Protein AF-A0A8H4N172-F1 (afdb_monomer)

Mean predicted aligned error: 12.8 Å

Sequence (468 aa):
MIANHHMVSKYVQDLEFNIHQLLWFFDFDHFLQELELQPNRPWLPPASLKHRPTQSFTPADLHQIYTHYTSERDTSIYYLFHLLSHPHPNPLHQIYTQLPHALAQLPNLRSITITSSTPHQQPDPSHHTWRNLTFAPPEPEPPASHQSSHISILLHALGRAAALLHSRGAALPLRALAFSTSDDSLFGGKALEALWGVDAPPSDARDDAFYEQQYRLVARPVARLTRLDVRVDCSASLRGVVGPLAAFLRRAAELRELALVVRSETGSGWRSRVAPDAAAWREKDVLLALLEGEDEEGWDGDGAGRGDGGQEQRGVRWPFLRKLSLGVPTTEEGLLGLLGRVAGTLRSLQLRSVRFLPLLGDWESALNGMRDILDLKELEMCWLQQDTTFVKNHCGEILVPDLFDVSHAEGENAEEWLQTTYQHYETQLVDFVLRKSNHGLVLDQEEFFRVHPQDCEWCTGRLRHSSS

Radius of gyration: 25.7 Å; Cα contacts (8 Å, |Δi|>4): 698; chains: 1; bounding box: 69×62×75 Å

Nearest PDB structures (foldseek):
  8t0u-assembly2_E  TM=2.474E-01  e=2.956E+00  Pseudomonas fluorescens Pf0-1
  8t0u-assembly1_D  TM=1.964E-01  e=1.778E+00  Pseudomonas fluorescens Pf0-1
  8t0u-assembly1_C  TM=2.257E-01  e=4.149E+00  Pseudomonas fluorescens Pf0-1
  8t0u-assembly1_A  TM=2.573E-01  e=6.519E+00  Pseudomonas fluorescens Pf0-1
  8t0u-assembly1_B  TM=2.449E-01  e=7.722E+00  Pseudomonas fluorescens Pf0-1

Secondary structure (DSSP, 8-state):
-GGGSHHHHTT--EEEEEGGGGG----HHHHHHHTT--TTSBP---TT-S----PBPPHHHHHHHHHHHHHHHHTHHHHHHHHHHS----THHHHTTTHHHHHHT-TT--EEEEE---TTS---GGGGEETTEE-PPPSSPPPHHHHHHHHHHHHHHHHHHHHHHHTTT------EEEEEE-SGGGTSHHHHHHHHHHHPPPGGG--HHHHHHHHHHHHGGGGG-SEEEEEEEESS-SHHHHHHHHHHHHT-TT-SEEEEEEEESGGGTS--SSPPPHHHHHTT-HHHHHHH-------S--------------S---TT--EEEEE-EE-HHHHHHHHHHHTTT--EEEEES-EEPTTS--HHHHHHHHHHH---SEEEEE-EEE---SSSS--EEES-STT--GGG--STTHHHHHHHHHHHHHHHHHHHHHS---SPP---HHHHHHH--TT-HHHHHHHHHH--

pLDDT: mean 72.01, std 19.24, range [31.83, 98.31]

Solvent-accessible surface area (backbone atoms only — not comparable to full-atom values): 26268 Å² total; per-residue (Å²): 114,67,34,68,38,78,84,53,8,64,70,40,35,68,47,74,50,46,78,75,62,82,72,71,88,67,56,71,68,51,49,29,60,78,64,56,50,48,68,69,34,56,39,63,63,61,90,85,51,88,69,74,52,80,57,53,42,45,60,66,55,51,48,49,52,46,49,48,57,47,57,68,44,60,65,32,64,62,47,52,47,40,65,76,72,43,97,65,82,56,78,60,59,81,48,44,90,52,42,19,60,30,58,54,46,24,76,43,28,30,37,40,41,43,55,67,90,53,97,82,53,79,74,53,71,60,80,36,36,62,98,87,42,77,55,80,83,72,85,76,76,76,63,66,74,49,55,21,42,49,52,35,49,48,34,33,29,45,14,47,14,32,53,61,27,44,81,68,79,39,70,65,54,43,30,34,42,32,41,62,35,49,61,45,35,53,59,30,72,66,18,52,54,57,51,38,80,66,76,52,73,63,80,94,64,70,46,73,69,48,53,52,55,53,50,49,31,38,34,52,54,36,38,59,17,34,31,41,36,44,36,38,42,30,68,84,58,52,58,58,32,18,58,43,49,19,57,42,58,54,44,27,42,50,20,28,32,41,36,43,34,42,47,63,72,50,82,78,68,72,78,51,96,61,90,74,59,67,67,71,51,52,56,44,15,37,48,36,41,31,47,66,42,75,79,78,69,91,81,87,70,102,62,96,68,96,74,86,91,69,91,67,84,64,41,59,67,40,83,50,24,29,35,42,34,39,20,34,54,24,31,38,65,18,51,53,55,50,46,60,65,32,21,93,45,32,33,32,43,35,40,41,54,29,27,34,40,75,81,40,46,50,69,69,61,44,47,52,53,45,28,72,58,47,64,51,81,42,72,46,77,37,39,34,37,34,40,81,48,98,86,50,98,55,62,49,65,30,64,63,83,77,77,66,67,64,91,74,48,85,56,101,56,38,64,63,50,52,54,43,50,49,53,48,53,52,48,52,60,42,36,33,34,63,66,57,46,88,68,83,86,76,70,53,63,68,57,49,60,75,70,51,63,92,80,35,66,72,49,55,56,51,58,61,62,76,78,108

Organism: NCBI:txid55169

Foldseek 3Di:
DQLVPLVRLQQAAEAEDEPCVVPDDDDLVRVCVVQVADAQAQRQGFPPRPDRRSDHHHPVNSVVVVCVVVVVCVVCVVVVCCPVPHPDFEPCLVCLVVLLVSQLSRQNHAEYAYDDPDPPPPPPQCSCDDSRDGDDDDPPDGDLVHQLLVLLSNLLSPLSNQVVQVVVVHGRNYAYYADEHEELLNQAPVVVVSVCVRDNDPPVPPDPVVSVVSLCSSLNNQQRYQYYHYHYRYADALLSRQQRVLVSVQSNQNYAAYHYAHHYPCPPPPLDLDDDDPVVVQSNASLSSQQPDDDPDDPPDPDPDDDDDDPPRDGHARPNHAYYADQGAHALCSVLVNCLRCQVRYAEYHYENYEYDAPRYDVLVSLVSLLVRHAYNYYHYAFYWYRDDSPDPDTLTFRHPPPPPCVPQPDPCSVVLVNLLSVVLRVVSRCCRHVVDPDDRDRRPVVSVVPPDPVDPSSVVVVVVVVD

Structure (mmCIF, N/CA/C/O backbone):
data_AF-A0A8H4N172-F1
#
_entry.id   AF-A0A8H4N172-F1
#
loop_
_atom_site.group_PDB
_atom_site.id
_atom_site.type_symbol
_atom_site.label_atom_id
_atom_site.label_alt_id
_atom_site.label_comp_id
_atom_site.label_asym_id
_atom_site.label_entity_id
_atom_site.label_seq_id
_atom_site.pdbx_PDB_ins_code
_atom_site.Cartn_x
_atom_site.Cartn_y
_atom_site.Cartn_z
_atom_site.occupancy
_atom_site.B_iso_or_equiv
_atom_site.auth_seq_id
_atom_site.auth_comp_id
_atom_site.auth_asym_id
_atom_site.auth_atom_id
_atom_site.pdbx_PDB_model_num
ATOM 1 N N . MET A 1 1 ? -16.238 12.185 19.648 1.00 44.88 1 MET A N 1
ATOM 2 C CA . MET A 1 1 ? -17.175 13.291 19.363 1.00 44.88 1 MET A CA 1
ATOM 3 C C . MET A 1 1 ? -18.451 12.823 18.662 1.00 44.88 1 MET A C 1
ATOM 5 O O . MET A 1 1 ? -19.429 12.670 19.366 1.00 44.88 1 MET A O 1
ATOM 9 N N . ILE A 1 2 ? -18.507 12.438 17.376 1.00 40.25 2 ILE A N 1
ATOM 10 C CA . ILE A 1 2 ? -19.763 11.855 16.811 1.00 40.25 2 ILE A CA 1
ATOM 11 C C . ILE A 1 2 ? -20.076 10.453 17.380 1.00 40.25 2 ILE A C 1
ATOM 13 O O . ILE A 1 2 ? -21.230 10.069 17.561 1.00 40.25 2 ILE A O 1
ATOM 17 N N . ALA A 1 3 ? -19.029 9.700 17.710 1.00 40.50 3 ALA A N 1
ATOM 18 C CA . ALA A 1 3 ? -19.123 8.328 18.194 1.00 40.50 3 ALA A CA 1
ATOM 19 C C . ALA A 1 3 ? -19.767 8.158 19.584 1.00 40.50 3 ALA A C 1
ATOM 21 O O . ALA A 1 3 ? -20.298 7.089 19.867 1.00 40.50 3 ALA A O 1
ATOM 22 N N . ASN A 1 4 ? -19.765 9.208 20.414 1.00 43.50 4 ASN A N 1
ATOM 23 C CA . ASN A 1 4 ? -20.344 9.176 21.762 1.00 43.50 4 ASN A CA 1
ATOM 24 C C . ASN A 1 4 ? -21.858 9.441 21.753 1.00 43.50 4 ASN A C 1
ATOM 26 O O . ASN A 1 4 ? -22.561 9.147 22.720 1.00 43.50 4 ASN A O 1
ATOM 30 N N . HIS A 1 5 ? -22.391 9.976 20.649 1.00 47.28 5 HIS A N 1
ATOM 31 C CA . HIS A 1 5 ? -23.814 10.237 20.522 1.00 47.28 5 HIS A CA 1
ATOM 32 C C . HIS A 1 5 ? -24.539 8.970 20.056 1.00 47.28 5 HIS A C 1
ATOM 34 O O . HIS A 1 5 ? -24.511 8.626 18.873 1.00 47.28 5 HIS A O 1
ATOM 40 N N . HIS A 1 6 ? -25.239 8.301 20.975 1.00 55.75 6 HIS A N 1
ATOM 41 C CA . HIS A 1 6 ? -25.923 7.017 20.749 1.00 55.75 6 HIS A CA 1
ATOM 42 C C . HIS A 1 6 ? -26.806 6.962 19.484 1.00 55.75 6 HIS A C 1
ATOM 44 O O . HIS A 1 6 ? -26.929 5.911 18.854 1.00 55.75 6 HIS A O 1
ATOM 50 N N . MET A 1 7 ? -27.424 8.082 19.084 1.00 49.84 7 MET A N 1
ATOM 51 C CA . MET A 1 7 ? -28.232 8.125 17.860 1.00 49.84 7 MET A CA 1
ATOM 52 C C . MET A 1 7 ? -27.409 8.200 16.573 1.00 49.84 7 MET A C 1
ATOM 54 O O . MET A 1 7 ? -27.877 7.703 15.553 1.00 49.84 7 MET A O 1
ATOM 58 N N . VAL A 1 8 ? -26.225 8.818 16.596 1.00 50.62 8 VAL A N 1
ATOM 59 C CA . VAL A 1 8 ? -25.424 9.072 15.387 1.00 50.62 8 VAL A CA 1
ATOM 60 C C . VAL A 1 8 ? -24.360 7.993 15.201 1.00 50.62 8 VAL A C 1
ATOM 62 O O . VAL A 1 8 ? -24.095 7.584 14.074 1.00 50.62 8 VAL A O 1
ATOM 65 N N . SER A 1 9 ? -23.820 7.452 16.295 1.00 60.06 9 SER A N 1
ATOM 66 C CA . SER A 1 9 ? -22.791 6.407 16.283 1.00 60.06 9 SER A CA 1
ATOM 67 C C . SER A 1 9 ? -23.197 5.164 15.485 1.00 60.06 9 SER A C 1
ATOM 69 O O . SER A 1 9 ? -22.384 4.604 14.749 1.00 60.06 9 SER A O 1
ATOM 71 N N . LYS A 1 10 ? -24.481 4.777 15.533 1.00 66.31 10 LYS A N 1
ATOM 72 C CA . LYS A 1 10 ? -25.027 3.665 14.737 1.00 66.31 10 LYS A CA 1
ATOM 73 C C . LYS A 1 10 ? -25.008 3.908 13.225 1.00 66.31 10 LYS A C 1
ATOM 75 O O . LYS A 1 10 ? -25.151 2.950 12.475 1.00 66.31 10 LYS A O 1
ATOM 80 N N . TYR A 1 11 ? -24.860 5.142 12.757 1.00 60.31 11 TYR A N 1
ATOM 81 C CA . TYR A 1 11 ? -24.852 5.457 11.326 1.00 60.31 11 TYR A CA 1
ATOM 82 C C . TYR A 1 11 ? -23.447 5.654 10.758 1.00 60.31 11 TYR A C 1
ATOM 84 O O . TYR A 1 11 ? -23.290 5.694 9.540 1.00 60.31 11 TYR A O 1
ATOM 92 N N . VAL A 1 12 ? -22.423 5.741 11.609 1.00 62.03 12 VAL A N 1
ATOM 93 C CA . VAL A 1 12 ? -21.039 5.902 11.160 1.00 62.03 12 VAL A CA 1
ATOM 94 C C . VAL A 1 12 ? -20.537 4.576 10.593 1.00 62.03 12 VAL A C 1
ATOM 96 O O . VAL A 1 12 ? -20.394 3.595 11.324 1.00 62.03 12 VAL A O 1
ATOM 99 N N . GLN A 1 13 ? -20.285 4.562 9.285 1.00 67.88 13 GLN A N 1
ATOM 100 C CA . GLN A 1 13 ? -19.701 3.423 8.569 1.00 67.88 13 GLN A CA 1
ATOM 101 C C . GLN A 1 13 ? -18.275 3.703 8.126 1.00 67.88 13 GLN A C 1
ATOM 103 O O . GLN A 1 13 ? -17.413 2.840 8.256 1.00 67.88 13 GLN A O 1
ATOM 108 N N . ASP A 1 14 ? -18.022 4.928 7.689 1.00 67.00 14 ASP A N 1
ATOM 109 C CA . ASP A 1 14 ? -16.733 5.341 7.168 1.00 67.00 14 ASP A CA 1
ATOM 110 C C . ASP A 1 14 ? -16.271 6.581 7.933 1.00 67.00 14 ASP A C 1
ATOM 112 O O . ASP A 1 14 ? -17.036 7.532 8.134 1.00 67.00 14 ASP A O 1
ATOM 116 N N . LEU A 1 15 ? -15.028 6.541 8.407 1.00 68.25 15 LEU A N 1
ATOM 117 C CA . LEU A 1 15 ? -14.349 7.673 9.018 1.00 68.25 15 LEU A CA 1
ATOM 118 C C . LEU A 1 15 ? -13.205 8.099 8.115 1.00 68.25 15 LEU A C 1
ATOM 120 O O . LEU A 1 15 ? -12.195 7.413 8.000 1.00 68.25 15 LEU A O 1
ATOM 124 N N . GLU A 1 16 ? -13.372 9.257 7.504 1.00 65.38 16 GLU A N 1
ATOM 125 C CA . GLU A 1 16 ? -12.321 9.939 6.773 1.00 65.38 16 GLU A CA 1
ATOM 126 C C . GLU A 1 16 ? -11.989 11.213 7.533 1.00 65.38 16 GLU A C 1
ATOM 128 O O . GLU A 1 16 ? -12.887 11.998 7.865 1.00 65.38 16 GLU A O 1
ATOM 133 N N . PHE A 1 17 ? -10.718 11.378 7.872 1.00 65.38 17 PHE A N 1
ATOM 134 C CA . PHE A 1 17 ? -10.248 12.589 8.517 1.00 65.38 17 PHE A CA 1
ATOM 135 C C . PHE A 1 17 ? -8.888 12.980 7.968 1.00 65.38 17 PHE A C 1
ATOM 137 O O . PHE A 1 17 ? -7.944 12.189 7.919 1.00 65.38 17 PHE A O 1
ATOM 144 N N . ASN A 1 18 ? -8.804 14.251 7.602 1.00 57.53 18 ASN A N 1
ATOM 145 C CA . ASN A 1 18 ? -7.547 14.938 7.424 1.00 57.53 18 ASN A CA 1
ATOM 146 C C . ASN A 1 18 ? -7.135 15.500 8.792 1.00 57.53 18 ASN A C 1
ATOM 148 O O . ASN A 1 18 ? -7.936 16.108 9.506 1.00 57.53 18 ASN A O 1
ATOM 152 N N . ILE A 1 19 ? -5.883 15.280 9.177 1.00 52.59 19 ILE A N 1
ATOM 153 C CA . ILE A 1 19 ? -5.384 15.650 10.500 1.00 52.59 19 ILE A CA 1
ATOM 154 C C . ILE A 1 19 ? -5.487 17.153 10.785 1.00 52.59 19 ILE A C 1
ATOM 156 O O . ILE A 1 19 ? -5.676 17.557 11.932 1.00 52.59 19 ILE A O 1
ATOM 160 N N . HIS A 1 20 ? -5.446 17.975 9.734 1.00 48.72 20 HIS A N 1
ATOM 161 C CA . HIS A 1 20 ? -5.596 19.423 9.833 1.00 48.72 20 HIS A CA 1
ATOM 162 C C . HIS A 1 20 ? -7.037 19.861 10.134 1.00 48.72 20 HIS A C 1
ATOM 164 O O . HIS A 1 20 ? -7.252 20.958 10.643 1.00 48.72 20 HIS A O 1
ATOM 170 N N . GLN A 1 21 ? -8.033 19.011 9.868 1.00 47.72 21 GLN A N 1
ATOM 171 C CA . GLN A 1 21 ? -9.455 19.333 10.045 1.00 47.72 21 GLN A CA 1
ATOM 172 C C . GLN A 1 21 ? -9.925 19.209 11.498 1.00 47.72 21 GLN A C 1
ATOM 174 O O . GLN A 1 21 ? -10.962 19.760 11.862 1.00 47.72 21 GLN A O 1
ATOM 179 N N . LEU A 1 22 ? -9.136 18.569 12.371 1.00 46.50 22 LEU A N 1
ATOM 180 C CA . LEU A 1 22 ? -9.371 18.572 13.823 1.00 46.50 22 LEU A CA 1
ATOM 181 C C . LEU A 1 22 ? -9.205 19.972 14.457 1.00 46.50 22 LEU A C 1
ATOM 183 O O . LEU A 1 22 ? -9.428 20.131 15.657 1.00 46.50 22 LEU A O 1
ATOM 187 N N . LEU A 1 23 ? -8.825 20.983 13.665 1.00 42.47 23 LEU A N 1
ATOM 188 C CA . LEU A 1 23 ? -8.533 22.348 14.103 1.00 42.47 23 LEU A CA 1
ATOM 189 C C . LEU A 1 23 ? -9.642 23.371 13.774 1.00 42.47 23 LEU A C 1
ATOM 191 O O . LEU A 1 23 ? -9.538 24.522 14.195 1.00 42.47 23 LEU A O 1
ATOM 195 N N . TRP A 1 24 ? -10.705 23.010 13.043 1.00 46.66 24 TRP A N 1
ATOM 196 C CA . TRP A 1 24 ? -11.644 24.002 12.482 1.00 46.66 24 TRP A CA 1
ATOM 197 C C . TRP A 1 24 ? -12.857 24.311 13.363 1.00 46.66 24 TRP A C 1
ATOM 199 O O . TRP A 1 24 ? -13.417 23.424 14.009 1.00 46.66 24 TRP 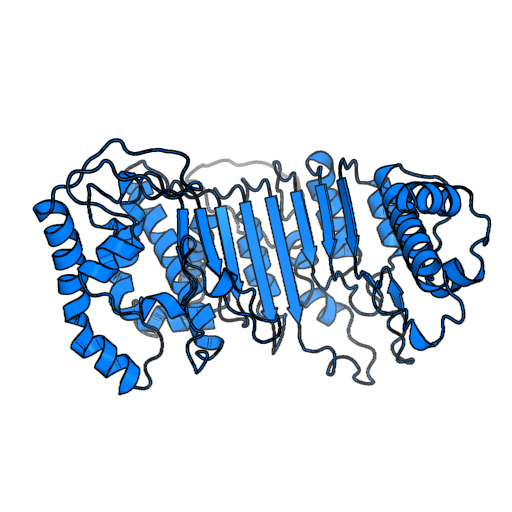A O 1
ATOM 209 N N . PHE A 1 25 ? -13.230 25.596 13.440 1.00 42.62 25 PHE A N 1
ATOM 210 C CA . PHE A 1 25 ? -14.396 26.131 14.163 1.00 42.62 25 PHE A CA 1
ATOM 211 C C . PHE A 1 25 ? -15.595 26.243 13.226 1.00 42.62 25 PHE A C 1
ATOM 213 O O . PHE A 1 25 ? -15.483 26.862 12.176 1.00 42.62 25 PHE A O 1
ATOM 220 N N . PHE A 1 26 ? -16.735 25.687 13.636 1.00 51.47 26 PHE A N 1
ATOM 221 C CA . PHE A 1 26 ? -18.019 25.883 12.966 1.00 51.47 26 PHE A CA 1
ATOM 222 C C . PHE A 1 26 ? -18.980 26.508 13.978 1.00 51.47 26 PHE A C 1
ATOM 224 O O . PHE A 1 26 ? -19.075 26.013 15.105 1.00 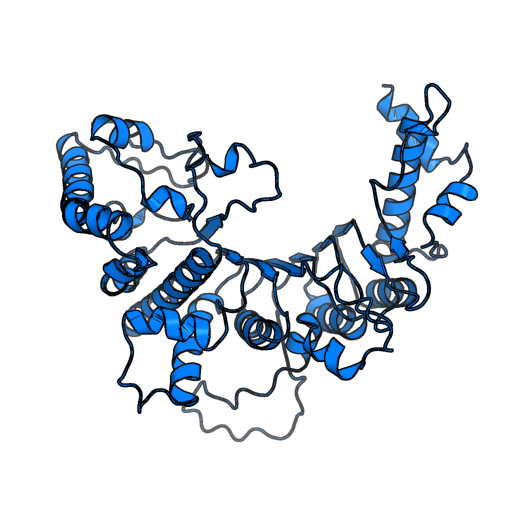51.47 26 PHE A O 1
ATOM 231 N N . ASP A 1 27 ? -19.672 27.582 13.599 1.00 56.53 27 ASP A N 1
ATOM 232 C CA . ASP A 1 27 ? -20.873 28.008 14.322 1.00 56.53 27 ASP A CA 1
ATOM 233 C C . ASP A 1 27 ? -22.047 27.058 14.010 1.00 56.53 27 ASP A C 1
ATOM 235 O O . ASP A 1 27 ? -21.898 26.117 13.229 1.00 56.53 27 ASP A O 1
ATOM 239 N N . PHE A 1 28 ? -23.200 27.239 14.658 1.00 54.94 28 PHE A N 1
ATOM 240 C CA . PHE A 1 28 ? -24.315 26.295 14.523 1.00 54.94 28 PHE A CA 1
ATOM 241 C C . PHE A 1 28 ? -24.841 26.215 13.093 1.00 54.94 28 PHE A C 1
ATOM 243 O O . PHE A 1 28 ? -25.134 25.126 12.604 1.00 54.94 28 PHE A O 1
ATOM 250 N N . ASP A 1 29 ? -24.930 27.357 12.420 1.00 58.72 29 ASP A N 1
ATOM 251 C CA . ASP A 1 29 ? -25.468 27.435 11.070 1.00 58.72 29 ASP A CA 1
ATOM 252 C C . ASP A 1 29 ? -24.490 26.818 10.066 1.00 58.72 29 ASP A C 1
ATOM 254 O O . ASP A 1 29 ? -24.906 26.024 9.220 1.00 58.72 29 ASP A O 1
ATOM 258 N N . HIS A 1 30 ? -23.185 27.054 10.236 1.00 55.12 30 HIS A N 1
ATOM 259 C CA . HIS A 1 30 ? -22.142 26.338 9.506 1.00 55.12 30 HIS A CA 1
ATOM 260 C C . HIS A 1 30 ? -22.195 24.837 9.811 1.00 55.12 30 HIS A C 1
ATOM 262 O O . HIS A 1 30 ? -22.230 24.033 8.894 1.00 55.12 30 HIS A O 1
ATOM 268 N N . PHE A 1 31 ? -22.301 24.416 11.072 1.00 58.91 31 PHE A N 1
ATOM 269 C CA . PHE A 1 31 ? -22.411 23.000 11.446 1.00 58.91 31 PHE A CA 1
ATOM 270 C C . PHE A 1 31 ? -23.600 22.294 10.767 1.00 58.91 31 PHE A C 1
ATOM 272 O O . PHE A 1 31 ? -23.476 21.153 10.317 1.00 58.91 31 PHE A O 1
ATOM 279 N N . LEU A 1 32 ? -24.751 22.966 10.673 1.00 57.94 32 LEU A N 1
ATOM 280 C CA . LEU A 1 32 ? -25.934 22.457 9.977 1.00 57.94 32 LEU A CA 1
ATOM 281 C C . LEU A 1 32 ? -25.735 22.386 8.463 1.00 57.94 32 LEU A C 1
ATOM 283 O O . LEU A 1 32 ? -26.094 21.382 7.843 1.00 57.94 32 LEU A O 1
ATOM 287 N N . GLN A 1 33 ? -25.163 23.438 7.882 1.00 58.62 33 GLN A N 1
ATOM 288 C CA . GLN A 1 33 ? -24.877 23.534 6.456 1.00 58.62 33 GLN A CA 1
ATOM 289 C C . GLN A 1 33 ? -23.881 22.455 6.009 1.00 58.62 33 GLN A C 1
ATOM 291 O O . GLN A 1 33 ? -24.136 21.758 5.030 1.00 58.62 33 GLN A O 1
ATOM 296 N N . GLU A 1 34 ? -22.810 22.253 6.775 1.00 53.59 34 GLU A N 1
ATOM 297 C CA . GLU A 1 34 ? -21.734 21.292 6.502 1.00 53.59 34 GLU A CA 1
ATOM 298 C C . GLU A 1 34 ? -22.193 19.828 6.602 1.00 53.59 34 GLU A C 1
ATOM 300 O O . GLU A 1 34 ? -21.656 18.940 5.941 1.00 53.59 34 GLU A O 1
ATOM 305 N N . LEU A 1 35 ? -23.203 19.542 7.429 1.00 52.38 35 LEU A N 1
ATOM 306 C CA . LEU A 1 35 ? -23.781 18.199 7.552 1.00 52.38 35 LEU A CA 1
ATOM 307 C C . LEU A 1 35 ? -24.979 17.962 6.622 1.00 52.38 35 LEU A C 1
ATOM 309 O O . LEU A 1 35 ? -25.580 16.883 6.676 1.00 52.38 35 LEU A O 1
ATOM 313 N N . GLU A 1 36 ? -25.329 18.956 5.797 1.00 57.50 36 GLU A N 1
ATOM 314 C CA . GLU A 1 36 ? -26.550 18.990 4.984 1.00 57.50 36 GLU A CA 1
ATOM 315 C C . GLU A 1 36 ? -27.812 18.698 5.823 1.00 57.50 36 GLU A C 1
ATOM 317 O O . GLU A 1 36 ? -28.795 18.102 5.367 1.00 57.50 36 GLU A O 1
ATOM 322 N N . LEU A 1 37 ? -27.790 19.095 7.098 1.00 58.91 37 LEU A N 1
ATOM 323 C CA . LEU A 1 37 ? -28.869 18.843 8.041 1.00 58.91 37 LEU A CA 1
ATOM 324 C C . LEU A 1 37 ? -29.875 19.984 7.970 1.00 58.91 37 LEU A C 1
ATOM 326 O O . LEU A 1 37 ? -29.617 21.102 8.407 1.00 58.91 37 LEU A O 1
ATOM 330 N N . GLN A 1 38 ? -31.066 19.680 7.458 1.00 60.75 38 GLN A N 1
ATOM 331 C CA . GLN A 1 38 ? -32.201 20.591 7.542 1.00 60.75 38 GLN A CA 1
ATOM 332 C C . GLN A 1 38 ? -33.130 20.163 8.684 1.00 60.75 38 GLN A C 1
ATOM 334 O O . GLN A 1 38 ? -33.549 19.000 8.725 1.00 60.75 38 GLN A O 1
ATOM 339 N N . PRO A 1 39 ? -33.493 21.078 9.601 1.00 64.44 39 PRO A N 1
ATOM 340 C CA . PRO A 1 39 ? -34.399 20.749 10.687 1.00 64.44 39 PRO A CA 1
ATOM 341 C C . PRO A 1 39 ? -35.728 20.204 10.163 1.00 64.44 39 PRO A C 1
ATOM 343 O O . PRO A 1 39 ? -36.309 20.738 9.217 1.00 64.44 39 PRO A O 1
ATOM 346 N N . ASN A 1 40 ? -36.218 19.139 10.795 1.00 63.81 40 ASN A N 1
ATOM 347 C CA . ASN A 1 40 ? -37.453 18.436 10.440 1.00 63.81 40 ASN A CA 1
ATOM 348 C C . ASN A 1 40 ? -37.473 17.829 9.028 1.00 63.81 40 ASN A C 1
ATOM 350 O O . ASN A 1 40 ? -38.532 17.406 8.561 1.00 63.81 40 ASN A O 1
ATOM 354 N N . ARG A 1 41 ? -36.327 17.746 8.345 1.00 61.75 41 ARG A N 1
ATOM 355 C CA . ARG A 1 41 ? -36.195 16.960 7.119 1.00 61.75 41 ARG A CA 1
ATOM 356 C C . ARG A 1 41 ? -35.457 15.658 7.405 1.00 61.75 41 ARG A C 1
ATOM 358 O O . ARG A 1 41 ? -34.592 15.627 8.281 1.00 61.75 41 ARG A O 1
ATOM 365 N N . PRO A 1 42 ? -35.808 14.568 6.704 1.00 59.62 42 PRO A N 1
ATOM 366 C CA . PRO A 1 42 ? -35.005 13.359 6.753 1.00 59.62 42 PRO A CA 1
ATOM 367 C C . PRO A 1 42 ? -33.595 13.711 6.285 1.00 59.62 42 PRO A C 1
ATOM 369 O O . PRO A 1 42 ? -33.430 14.324 5.229 1.00 59.62 42 PRO A O 1
ATOM 372 N N . TRP A 1 43 ? -32.597 13.359 7.090 1.00 56.91 43 TRP A N 1
ATOM 373 C CA . TRP A 1 43 ? -31.210 13.570 6.706 1.00 56.91 43 TRP A CA 1
ATOM 374 C C . TRP A 1 43 ? -30.916 12.754 5.446 1.00 56.91 43 TRP A C 1
ATOM 376 O O . TRP A 1 43 ? -31.095 11.535 5.421 1.00 56.91 43 TRP A O 1
ATOM 386 N N . LEU A 1 44 ? -30.504 13.441 4.385 1.00 56.59 44 LEU A N 1
ATOM 387 C CA . LEU A 1 44 ? -30.056 12.820 3.151 1.00 56.59 44 LEU A CA 1
ATOM 388 C C . LEU A 1 44 ? -28.534 12.789 3.220 1.00 56.59 44 LEU A C 1
ATOM 390 O O . LEU A 1 44 ? -27.908 13.809 2.964 1.00 56.59 44 LEU A O 1
ATOM 394 N N . PRO A 1 45 ? -27.924 11.669 3.631 1.00 50.00 45 PRO A N 1
ATOM 395 C CA . PRO A 1 45 ? -26.481 11.602 3.666 1.00 50.00 45 PRO A CA 1
ATOM 396 C C . PRO A 1 45 ? -25.935 11.701 2.232 1.00 50.00 45 PRO A C 1
ATOM 398 O O . PRO A 1 45 ? -26.629 11.302 1.285 1.00 50.00 45 PRO A O 1
ATOM 401 N N . PRO A 1 46 ? -24.691 12.178 2.063 1.00 47.06 46 PRO A N 1
ATOM 402 C CA . PRO A 1 46 ? -24.047 12.252 0.759 1.00 47.06 46 PRO A CA 1
ATOM 403 C C . PRO A 1 46 ? -24.082 10.898 0.042 1.00 47.06 46 PRO A C 1
ATOM 405 O O . PRO A 1 46 ? -24.101 9.839 0.674 1.00 47.06 46 PRO A O 1
ATOM 408 N N . ALA A 1 47 ? -24.072 10.930 -1.294 1.00 43.75 47 ALA A N 1
ATOM 409 C CA . ALA A 1 47 ? -24.300 9.762 -2.153 1.00 43.75 47 ALA A CA 1
ATOM 410 C C . ALA A 1 47 ? -23.371 8.557 -1.877 1.00 43.75 47 ALA A C 1
ATOM 412 O O . ALA A 1 47 ? -23.696 7.429 -2.252 1.00 43.75 47 ALA A O 1
ATOM 413 N N . SER A 1 48 ? -22.237 8.778 -1.208 1.00 39.50 48 SER A N 1
ATOM 414 C CA . SER A 1 48 ? -21.281 7.754 -0.777 1.00 39.50 48 SER A CA 1
ATOM 415 C C . SER A 1 48 ? -21.775 6.877 0.386 1.00 39.50 48 SER A C 1
ATOM 417 O O . SER A 1 48 ? -21.353 5.725 0.501 1.00 39.50 48 SER A O 1
ATOM 419 N N . LEU A 1 49 ? -22.708 7.354 1.216 1.00 38.03 49 LEU A N 1
ATOM 420 C CA . LEU A 1 49 ? -23.281 6.602 2.336 1.00 38.03 49 LEU A CA 1
ATOM 421 C C . LEU A 1 49 ? -24.480 5.764 1.861 1.00 38.03 49 LEU A C 1
ATOM 423 O O . LEU A 1 49 ? -25.590 6.253 1.657 1.00 38.03 49 LEU A O 1
ATOM 427 N N . LYS A 1 50 ? -24.260 4.453 1.699 1.00 39.81 50 LYS A N 1
ATOM 428 C CA . LYS A 1 50 ? -25.233 3.510 1.100 1.00 39.81 50 LYS A CA 1
ATOM 429 C C . LYS A 1 50 ? -26.520 3.297 1.906 1.00 39.81 50 LYS A C 1
ATOM 431 O O . LYS A 1 50 ? -27.492 2.773 1.365 1.00 39.81 50 LYS A O 1
ATOM 436 N N . HIS A 1 51 ? -26.554 3.684 3.179 1.00 42.22 51 HIS A N 1
ATOM 437 C CA . HIS A 1 51 ? -27.766 3.637 3.991 1.00 42.22 51 HIS A CA 1
AT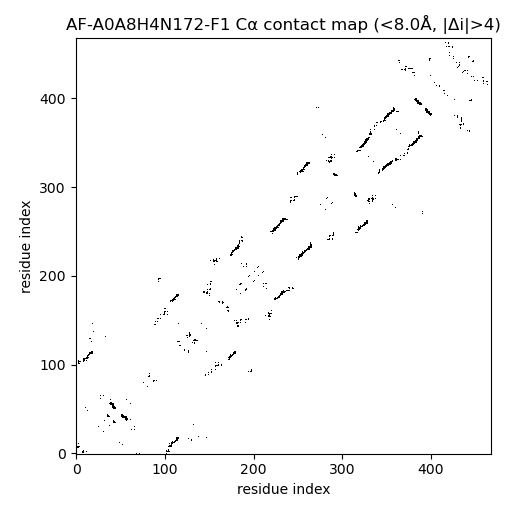OM 438 C C . HIS A 1 51 ? -28.359 5.035 4.121 1.00 42.22 51 HIS A C 1
ATOM 440 O O . HIS A 1 51 ? -27.740 5.904 4.721 1.00 42.22 51 HIS A O 1
ATOM 446 N N . ARG A 1 52 ? -29.580 5.227 3.605 1.00 47.25 52 ARG A N 1
ATOM 447 C CA . ARG A 1 52 ? -30.389 6.422 3.868 1.00 47.25 52 ARG A CA 1
ATOM 448 C C . ARG A 1 52 ? -31.065 6.272 5.235 1.00 47.25 52 ARG A C 1
ATOM 450 O O . ARG A 1 52 ? -31.984 5.458 5.346 1.00 47.25 52 ARG A O 1
ATOM 457 N N . PRO A 1 53 ? -30.663 7.003 6.282 1.00 49.75 53 PRO A N 1
ATOM 458 C CA . PRO A 1 53 ? -31.505 7.140 7.453 1.00 49.75 53 PRO A CA 1
ATOM 459 C C . PRO A 1 53 ? -32.732 7.971 7.064 1.00 49.75 53 PRO A C 1
ATOM 461 O O . PRO A 1 53 ? -32.624 9.093 6.594 1.00 49.75 53 PRO A O 1
ATOM 464 N N . THR A 1 54 ? -33.928 7.436 7.285 1.00 53.53 54 THR A N 1
ATOM 465 C CA . THR A 1 54 ? -35.194 8.182 7.148 1.00 53.53 54 THR A CA 1
ATOM 466 C C . THR A 1 54 ? -35.493 9.045 8.376 1.00 53.53 54 THR A C 1
ATOM 468 O O . THR A 1 54 ? -36.621 9.495 8.562 1.00 53.53 54 THR A O 1
ATOM 471 N N . GLN A 1 55 ? -34.513 9.224 9.264 1.00 60.31 55 GLN A N 1
ATOM 472 C CA . GLN A 1 55 ? -34.708 9.881 10.546 1.00 60.31 55 GLN A CA 1
ATOM 473 C C . GLN A 1 55 ? -34.635 11.398 10.348 1.00 60.31 55 GLN A C 1
ATOM 475 O O . GLN A 1 55 ? -33.641 11.926 9.852 1.00 60.31 55 GLN A O 1
ATOM 480 N N . SER A 1 56 ? -35.714 12.090 10.701 1.00 62.00 56 SER A N 1
ATOM 481 C CA . SER A 1 56 ? -35.748 13.545 10.796 1.00 62.00 56 SER A CA 1
ATOM 482 C C . SER A 1 56 ? -35.229 13.970 12.163 1.00 62.00 56 SER A C 1
ATOM 484 O O . SER A 1 56 ? -35.701 13.453 13.177 1.00 62.00 56 SER A O 1
ATOM 486 N N . PHE A 1 57 ? -34.298 14.916 12.193 1.00 62.88 57 PHE A N 1
ATOM 487 C CA . PHE A 1 57 ? -33.845 15.543 13.433 1.00 62.88 57 PHE A CA 1
ATOM 488 C C . PHE A 1 57 ? -34.636 16.828 13.661 1.00 62.88 57 PHE A C 1
ATOM 490 O O . PHE A 1 57 ? -34.797 17.633 12.739 1.00 62.88 57 PHE A O 1
ATOM 497 N N . THR A 1 58 ? -35.150 17.029 14.870 1.00 72.31 58 THR A N 1
ATOM 498 C CA . THR A 1 58 ? -35.765 18.309 15.225 1.00 72.31 58 THR A CA 1
ATOM 499 C C . THR A 1 58 ? -34.683 19.386 15.390 1.00 72.31 58 THR A C 1
ATOM 501 O O . THR A 1 58 ? -33.520 19.056 15.636 1.00 72.31 58 THR A O 1
ATOM 504 N N . PRO A 1 59 ? -35.024 20.686 15.296 1.00 68.81 59 PRO A N 1
ATOM 505 C CA . PRO A 1 59 ? -34.085 21.757 15.626 1.00 68.81 59 PRO A CA 1
ATOM 506 C C . PRO A 1 59 ? -33.471 21.597 17.023 1.00 68.81 59 PRO A C 1
ATOM 508 O O . PRO A 1 59 ? -32.298 21.897 17.207 1.00 68.81 59 PRO A O 1
ATOM 511 N N . ALA A 1 60 ? -34.242 21.089 17.992 1.00 67.56 60 ALA A N 1
ATOM 512 C CA . ALA A 1 60 ? -33.765 20.829 19.346 1.00 67.56 60 ALA A CA 1
ATOM 513 C C . ALA A 1 60 ? -32.747 19.680 19.384 1.00 67.56 60 ALA A C 1
ATOM 515 O O . ALA A 1 60 ? -31.721 19.824 20.038 1.00 67.56 60 ALA A O 1
ATOM 516 N N . ASP A 1 61 ? -32.976 18.595 18.635 1.00 59.44 61 ASP A N 1
ATOM 517 C CA . ASP A 1 61 ? -32.004 17.498 18.510 1.00 59.44 61 ASP A CA 1
ATOM 518 C C . ASP A 1 61 ? -30.702 17.997 17.878 1.00 59.44 61 ASP A C 1
ATOM 520 O O . ASP A 1 61 ? -29.615 17.704 18.364 1.00 59.44 61 ASP A O 1
ATOM 524 N N . LEU A 1 62 ? -30.803 18.787 16.807 1.00 62.34 62 LEU A N 1
ATOM 525 C CA . LEU A 1 62 ? -29.649 19.340 16.103 1.00 62.34 62 LEU A CA 1
ATOM 526 C C . LEU A 1 62 ? -28.872 20.330 16.967 1.00 62.34 62 LEU A C 1
ATOM 528 O O . LEU A 1 62 ? -27.646 20.274 17.013 1.00 62.34 62 LEU A O 1
ATOM 532 N N . HIS A 1 63 ? -29.578 21.199 17.687 1.00 65.25 63 HIS A N 1
ATOM 533 C CA . HIS A 1 63 ? -28.965 22.139 18.610 1.00 65.25 63 HIS A CA 1
ATOM 534 C C . HIS A 1 63 ? -28.378 21.417 19.820 1.00 65.25 63 HIS A C 1
ATOM 536 O O . HIS A 1 63 ? -27.339 21.826 20.307 1.00 65.25 63 HIS A O 1
ATOM 542 N N . GLN A 1 64 ? -28.970 20.318 20.288 1.00 61.41 64 GLN A N 1
ATOM 543 C CA . GLN A 1 64 ? -28.389 19.489 21.342 1.00 61.41 64 GLN A CA 1
ATOM 544 C C . GLN A 1 64 ? -27.128 18.768 20.854 1.00 61.41 64 GLN A C 1
ATOM 546 O O . GLN A 1 64 ? -26.141 18.735 21.581 1.00 61.41 64 GLN A O 1
ATOM 551 N N . ILE A 1 65 ? -27.121 18.249 19.621 1.00 56.56 65 ILE A N 1
ATOM 552 C CA . ILE A 1 65 ? -25.931 17.665 18.985 1.00 56.56 65 ILE A CA 1
ATOM 553 C C . ILE A 1 65 ? -24.837 18.729 18.841 1.00 56.56 65 ILE A C 1
ATOM 555 O O . ILE A 1 65 ? -23.691 18.468 19.199 1.00 56.56 65 ILE A O 1
ATOM 559 N N . TYR A 1 66 ? -25.186 19.927 18.370 1.00 60.03 66 TYR A N 1
ATOM 560 C CA . TYR A 1 66 ? -24.258 21.047 18.251 1.00 60.03 66 TYR A CA 1
ATOM 561 C C . TYR A 1 66 ? -23.760 21.526 19.611 1.00 60.03 66 TYR A C 1
ATOM 563 O O . TYR A 1 66 ? -22.565 21.649 19.797 1.00 60.03 66 TYR A O 1
ATOM 571 N N . THR A 1 67 ? -24.637 21.730 20.593 1.00 59.22 67 THR A N 1
ATOM 572 C CA . THR A 1 67 ? -24.260 22.127 21.954 1.00 59.22 67 THR A CA 1
ATOM 573 C C . THR A 1 67 ? -23.410 21.057 22.626 1.00 59.22 67 THR A C 1
ATOM 575 O O . THR A 1 67 ? -22.510 21.387 23.387 1.00 59.22 67 THR A O 1
ATOM 578 N N . HIS A 1 68 ? -23.635 19.774 22.346 1.00 55.34 68 HIS A N 1
ATOM 579 C CA . HIS A 1 68 ? -22.758 18.709 22.820 1.00 55.34 68 HIS A CA 1
ATOM 580 C C . HIS A 1 68 ? -21.391 18.772 22.126 1.00 55.34 68 HIS A C 1
ATOM 582 O O . HIS A 1 68 ? -20.367 18.765 22.799 1.00 55.34 68 HIS A O 1
ATOM 588 N N . TYR A 1 69 ? -21.375 18.956 20.803 1.00 54.84 69 TYR A N 1
ATOM 589 C CA . TYR A 1 69 ? -20.159 19.198 20.029 1.00 54.84 69 TYR A CA 1
ATOM 590 C C . TYR A 1 69 ? -19.379 20.426 20.535 1.00 54.84 69 TYR A C 1
ATOM 592 O O . TYR A 1 69 ? -18.170 20.333 20.722 1.00 54.84 69 TYR A O 1
ATOM 600 N N . THR A 1 70 ? -20.043 21.552 20.816 1.00 53.12 70 THR A N 1
ATOM 601 C CA . THR A 1 70 ? -19.406 22.783 21.301 1.00 53.12 70 THR A CA 1
ATOM 602 C C . THR A 1 70 ? -19.047 22.730 22.777 1.00 53.12 70 THR A C 1
ATOM 604 O O . THR A 1 70 ? -18.012 23.259 23.132 1.00 53.12 70 THR A O 1
ATOM 607 N N . SER A 1 71 ? -19.827 22.081 23.644 1.00 51.66 71 SER A N 1
ATOM 608 C CA . SER A 1 71 ? -19.499 21.960 25.078 1.00 51.66 71 SER A CA 1
ATOM 609 C C . SER A 1 71 ? -18.347 20.988 25.334 1.00 51.66 71 SER A C 1
ATOM 611 O O . SER A 1 71 ? -17.512 21.252 26.193 1.00 51.66 71 SER A O 1
ATOM 613 N N . GLU A 1 72 ? -18.232 19.911 24.547 1.00 46.31 72 GLU A N 1
ATOM 614 C CA . GLU A 1 72 ? -17.029 19.065 24.527 1.00 46.31 72 GLU A CA 1
ATOM 615 C C . GLU A 1 72 ? -15.826 19.829 23.946 1.00 46.31 72 GLU A C 1
ATOM 617 O O . GLU A 1 72 ? -14.685 19.621 24.369 1.00 46.31 72 GLU A O 1
ATOM 622 N N . ARG A 1 73 ? -16.084 20.777 23.036 1.00 45.19 73 ARG A N 1
ATOM 623 C CA . ARG A 1 73 ? -15.096 21.714 22.500 1.00 45.19 73 ARG A CA 1
ATOM 624 C C . ARG A 1 73 ? -14.808 22.902 23.421 1.00 45.19 73 ARG A C 1
ATOM 626 O O . ARG A 1 73 ? -13.745 23.459 23.288 1.00 45.19 73 ARG A O 1
ATOM 633 N N . ASP A 1 74 ? -15.628 23.309 24.382 1.00 39.97 74 ASP A N 1
ATOM 634 C CA . ASP A 1 74 ? -15.298 24.451 25.262 1.00 39.97 74 ASP A CA 1
ATOM 635 C C . ASP A 1 74 ? -14.231 24.096 26.314 1.00 39.97 74 ASP A C 1
ATOM 637 O O . ASP A 1 74 ? -13.572 24.971 26.879 1.00 39.97 74 ASP A O 1
ATOM 641 N N . THR A 1 75 ? -13.902 22.807 26.433 1.00 39.00 75 THR A N 1
ATOM 642 C CA . THR A 1 75 ? -12.598 22.320 26.918 1.00 39.00 75 THR A CA 1
ATOM 643 C C . THR A 1 75 ? -11.417 22.938 26.136 1.00 39.00 75 THR A C 1
ATOM 645 O O . THR A 1 75 ? -10.273 22.932 26.594 1.00 39.00 75 THR A O 1
ATOM 648 N N . SER A 1 76 ? -11.683 23.509 24.953 1.00 43.00 76 SER A N 1
ATOM 649 C CA . SER A 1 76 ? -10.723 23.935 23.946 1.00 43.00 76 SER A CA 1
ATOM 650 C C . SER A 1 76 ? -10.316 25.398 23.956 1.00 43.00 76 SER A C 1
ATOM 652 O O . SER A 1 76 ? -9.460 25.746 23.150 1.00 43.00 76 SER A O 1
ATOM 654 N N . ILE A 1 77 ? -10.833 26.268 24.826 1.00 36.44 77 ILE A N 1
ATOM 655 C CA . ILE A 1 77 ? -10.142 27.555 25.023 1.00 36.44 77 ILE A CA 1
ATOM 656 C C . ILE A 1 77 ? -8.759 27.270 25.627 1.00 36.44 77 ILE A C 1
ATOM 658 O O . ILE A 1 77 ? -7.768 27.823 25.164 1.00 36.44 77 ILE A O 1
ATOM 662 N N . TYR A 1 78 ? -8.660 26.293 26.536 1.00 35.16 78 TYR A N 1
ATOM 663 C CA . TYR A 1 78 ? -7.384 25.771 27.028 1.00 35.16 78 TYR A CA 1
ATOM 664 C C . TYR A 1 78 ? -6.609 24.959 25.983 1.00 35.16 78 TYR A C 1
ATOM 666 O O . TYR A 1 78 ? -5.393 25.060 25.965 1.00 35.16 78 TYR A O 1
ATOM 674 N N . TYR A 1 79 ? -7.270 24.204 25.099 1.00 36.44 79 TYR A N 1
ATOM 675 C CA . TYR A 1 79 ? -6.643 23.436 24.002 1.00 36.44 79 TYR A CA 1
ATOM 676 C C . TYR A 1 79 ? -6.070 24.326 22.889 1.00 36.44 79 TYR A C 1
ATOM 678 O O . TYR A 1 79 ? -4.944 24.100 22.471 1.00 36.44 79 TYR A O 1
ATOM 686 N N . LEU A 1 80 ? -6.808 25.349 22.434 1.00 35.91 80 LEU A N 1
ATOM 687 C CA . LEU A 1 80 ? -6.333 26.371 21.494 1.00 35.91 80 LEU A CA 1
ATOM 688 C C . LEU A 1 80 ? -5.199 27.171 22.113 1.00 35.91 80 LEU A C 1
ATOM 690 O O . LEU A 1 80 ? -4.175 27.370 21.470 1.00 35.91 80 LEU A O 1
ATOM 694 N N . PHE A 1 81 ? -5.362 27.603 23.369 1.00 35.69 81 PHE A N 1
ATOM 695 C CA . PHE A 1 81 ? -4.284 28.265 24.084 1.00 35.69 81 PHE A CA 1
ATOM 696 C C . PHE A 1 81 ? -3.092 27.309 24.201 1.00 35.69 81 PHE A C 1
ATOM 698 O O . PHE A 1 81 ? -2.001 27.728 23.872 1.00 35.69 81 PHE A O 1
ATOM 705 N N . HIS A 1 82 ? -3.247 26.019 24.520 1.00 37.94 82 HIS A N 1
ATOM 706 C CA . HIS A 1 82 ? -2.143 25.044 24.570 1.00 37.94 82 HIS A CA 1
ATOM 707 C C . HIS A 1 82 ? -1.447 24.810 23.222 1.00 37.94 82 HIS A C 1
ATOM 709 O O . HIS A 1 82 ? -0.220 24.796 23.192 1.00 37.94 82 HIS A O 1
ATOM 715 N N . LEU A 1 83 ? -2.203 24.647 22.132 1.00 35.97 83 LEU A N 1
ATOM 716 C CA . LEU A 1 83 ? -1.692 24.490 20.761 1.00 35.97 83 LEU A CA 1
ATOM 717 C C . LEU A 1 83 ? -0.930 25.732 20.285 1.00 35.97 83 LEU A C 1
ATOM 719 O O . LEU A 1 83 ? 0.056 25.609 19.567 1.00 35.97 83 LEU A O 1
ATOM 723 N N . LEU A 1 84 ? -1.383 26.922 20.689 1.00 36.69 84 LEU A N 1
ATOM 724 C CA . LEU A 1 84 ? -0.797 28.201 20.283 1.00 36.69 84 LEU A CA 1
ATOM 725 C C . LEU A 1 84 ? 0.266 28.727 21.265 1.00 36.69 84 LEU A C 1
ATOM 727 O O . LEU A 1 84 ? 1.029 29.615 20.899 1.00 36.69 84 LEU A O 1
ATOM 731 N N . SER A 1 85 ? 0.329 28.217 22.502 1.00 32.81 85 SER A N 1
ATOM 732 C CA . SER A 1 85 ? 1.194 28.759 23.569 1.00 32.81 85 SER A CA 1
ATOM 733 C C . SER A 1 85 ? 2.236 27.788 24.126 1.00 32.81 85 SER A C 1
ATOM 735 O O . SER A 1 85 ? 3.094 28.236 24.884 1.00 32.81 85 SER A O 1
ATOM 737 N N . HIS A 1 86 ? 2.199 26.489 23.797 1.00 35.03 86 HIS A N 1
ATOM 738 C CA . HIS A 1 86 ? 3.140 25.503 24.342 1.00 35.03 86 HIS A CA 1
ATOM 739 C C . HIS A 1 86 ? 3.704 24.560 23.264 1.00 35.03 86 HIS A C 1
ATOM 741 O O . HIS A 1 86 ? 2.979 24.143 22.367 1.00 35.03 86 HIS A O 1
ATOM 747 N N . PRO A 1 87 ? 4.969 24.121 23.393 1.00 39.06 87 PRO A N 1
ATOM 748 C CA . PRO A 1 87 ? 5.623 23.176 22.482 1.00 39.06 87 PRO A CA 1
ATOM 749 C C . PRO A 1 87 ? 5.172 21.711 22.678 1.00 39.06 87 PRO A C 1
ATOM 751 O O . PRO A 1 87 ? 5.945 20.790 22.417 1.00 39.06 87 PRO A O 1
ATOM 754 N N . HIS A 1 88 ? 3.951 21.457 23.169 1.00 43.03 88 HIS A N 1
ATOM 755 C CA . HIS A 1 88 ? 3.445 20.089 23.330 1.00 43.03 88 HIS A CA 1
ATOM 756 C C . HIS A 1 88 ? 2.617 19.649 22.116 1.00 43.03 88 HIS A C 1
ATOM 758 O O . HIS A 1 88 ? 1.717 20.376 21.703 1.00 43.03 88 HIS A O 1
ATOM 764 N N . PRO A 1 89 ? 2.898 18.473 21.521 1.00 53.12 89 PRO A N 1
ATOM 765 C CA . PRO A 1 89 ? 2.885 18.388 20.064 1.00 53.12 89 PRO A CA 1
ATOM 766 C C . PRO A 1 89 ? 1.594 17.785 19.484 1.00 53.12 89 PRO A C 1
ATOM 768 O O . PRO A 1 89 ? 1.304 17.993 18.312 1.00 53.12 89 PRO A O 1
ATOM 771 N N . ASN A 1 90 ? 0.800 17.028 20.245 1.00 53.47 90 ASN A N 1
ATOM 772 C CA . ASN A 1 90 ? -0.191 16.130 19.646 1.00 53.47 90 ASN A CA 1
ATOM 773 C C . ASN A 1 90 ? -1.588 16.250 20.300 1.00 53.47 90 ASN A C 1
ATOM 775 O O . ASN A 1 90 ? -1.769 15.806 21.437 1.00 53.47 90 ASN A O 1
ATOM 779 N N . PRO A 1 91 ? -2.598 16.818 19.611 1.00 53.78 91 PRO A N 1
ATOM 780 C CA . PRO A 1 91 ? -3.959 16.958 20.135 1.00 53.78 91 PRO A CA 1
ATOM 781 C C . PRO A 1 91 ? -4.666 15.652 20.523 1.00 53.78 91 PRO A C 1
ATOM 783 O O . PRO A 1 91 ? -5.489 15.657 21.441 1.00 53.78 91 PRO A O 1
ATOM 786 N N . LEU A 1 92 ? -4.347 14.522 19.880 1.00 60.41 92 LEU A N 1
ATOM 787 C CA . LEU A 1 92 ? -4.962 13.239 20.230 1.00 60.41 92 LEU A CA 1
ATOM 788 C C . LEU A 1 92 ? -4.532 12.747 21.618 1.00 60.41 92 LEU A C 1
ATOM 790 O O . LEU A 1 92 ? -5.286 11.993 22.229 1.00 60.41 92 LEU A O 1
ATOM 794 N N . HIS A 1 93 ? -3.399 13.212 22.163 1.00 64.44 93 HIS A N 1
ATOM 795 C CA . HIS A 1 93 ? -2.976 12.873 23.530 1.00 64.44 93 HIS A CA 1
ATOM 796 C C . HIS A 1 93 ? -4.038 13.246 24.569 1.00 64.44 93 HIS A C 1
ATOM 798 O O . HIS A 1 93 ? -4.275 12.492 25.508 1.00 64.44 93 HIS A O 1
ATOM 804 N N . GLN A 1 94 ? -4.701 14.393 24.398 1.00 61.59 94 GLN A N 1
ATOM 805 C CA . GLN A 1 94 ? -5.631 14.920 25.400 1.00 61.59 94 GLN A CA 1
ATOM 806 C C . GLN A 1 94 ? -6.953 14.145 25.448 1.00 61.59 94 GLN A C 1
ATOM 808 O O . GLN A 1 94 ? -7.569 14.032 26.505 1.00 61.59 94 GLN A O 1
ATOM 813 N N . ILE A 1 95 ? -7.374 13.580 24.313 1.00 62.09 95 ILE A N 1
ATOM 814 C CA . ILE A 1 95 ? -8.630 12.822 24.194 1.00 62.09 95 ILE A CA 1
ATOM 815 C C . ILE A 1 95 ? -8.422 11.305 24.175 1.00 62.09 95 ILE A C 1
ATOM 817 O O . ILE A 1 95 ? -9.392 10.544 24.169 1.00 62.09 95 ILE A O 1
ATOM 821 N N . TYR A 1 96 ? -7.172 10.842 24.162 1.00 70.06 96 TYR A N 1
ATOM 822 C CA . TYR A 1 96 ? -6.836 9.431 23.999 1.00 70.06 96 TYR A CA 1
ATOM 823 C C . TYR A 1 96 ? -7.476 8.532 25.062 1.00 70.06 96 TYR A C 1
ATOM 825 O O . TYR A 1 96 ? -7.917 7.438 24.734 1.00 70.06 96 TYR A O 1
ATOM 833 N N . THR A 1 97 ? -7.615 8.984 26.311 1.00 71.75 97 THR A N 1
ATOM 834 C CA . THR A 1 97 ? -8.266 8.190 27.374 1.00 71.75 97 THR A CA 1
ATOM 835 C C . THR A 1 97 ? -9.728 7.851 27.057 1.00 71.75 97 THR A C 1
ATOM 837 O O . THR A 1 97 ? -10.235 6.818 27.492 1.00 71.75 97 THR A O 1
ATOM 840 N N . GLN A 1 98 ? -10.402 8.679 26.256 1.00 68.56 98 GLN A N 1
ATOM 841 C CA . GLN A 1 98 ? -11.797 8.492 25.847 1.00 68.56 98 GLN A CA 1
ATOM 842 C C . GLN A 1 98 ? -11.923 7.834 24.463 1.00 68.56 98 GLN A C 1
ATOM 844 O O . GLN A 1 98 ? -12.945 7.213 24.155 1.00 68.56 98 GLN A O 1
ATOM 849 N N . LEU A 1 99 ? -10.887 7.942 23.626 1.00 73.31 99 LEU A N 1
ATOM 850 C CA . LEU A 1 99 ? -10.904 7.524 22.225 1.00 73.31 99 LEU A CA 1
ATOM 851 C C . LEU A 1 99 ? -11.210 6.021 22.020 1.00 73.31 99 LEU A C 1
ATOM 853 O O . LEU A 1 99 ? -12.078 5.723 21.196 1.00 73.31 99 LEU A O 1
ATOM 857 N N . PRO A 1 100 ? -10.618 5.062 22.765 1.00 82.50 100 PRO A N 1
ATOM 858 C CA . PRO A 1 100 ? -10.962 3.645 22.638 1.00 82.50 100 PRO A CA 1
ATOM 859 C C . PRO A 1 100 ? -12.439 3.346 22.907 1.00 82.50 100 PRO A C 1
ATOM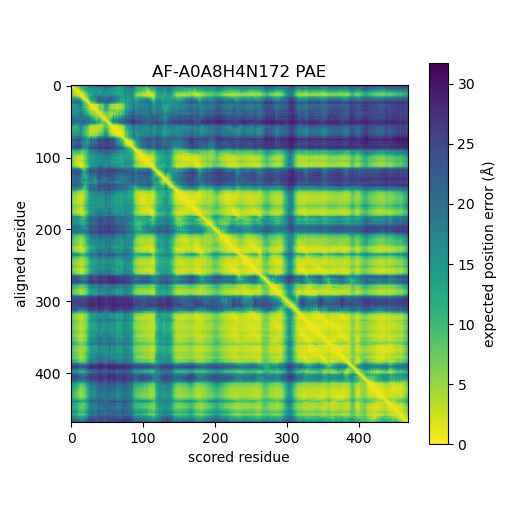 861 O O . PRO A 1 100 ? -13.054 2.550 22.199 1.00 82.50 100 PRO A O 1
ATOM 864 N N . HIS A 1 101 ? -13.026 3.986 23.923 1.00 77.12 101 HIS A N 1
ATOM 865 C CA . HIS A 1 101 ? -14.440 3.807 24.250 1.00 77.12 101 HIS A CA 1
ATOM 866 C C . HIS A 1 101 ? -15.343 4.383 23.164 1.00 77.12 101 HIS A C 1
ATOM 868 O O . HIS A 1 101 ? -16.300 3.718 22.771 1.00 77.12 101 HIS A O 1
ATOM 874 N N . ALA A 1 102 ? -15.003 5.561 22.642 1.00 70.00 102 ALA A N 1
ATOM 875 C CA . ALA A 1 102 ? -15.710 6.171 21.525 1.00 70.00 102 ALA A CA 1
ATOM 876 C C . ALA A 1 102 ? -15.684 5.255 20.287 1.00 70.00 102 ALA A C 1
ATOM 878 O O . ALA A 1 102 ? -16.728 4.946 19.720 1.00 70.00 102 ALA A O 1
ATOM 879 N N . LEU A 1 103 ? -14.512 4.736 19.906 1.00 77.38 103 LEU A N 1
ATOM 880 C CA . LEU A 1 103 ? -14.368 3.814 18.772 1.00 77.38 103 LEU A CA 1
ATOM 881 C C . LEU A 1 103 ? -15.146 2.504 18.980 1.00 77.38 103 LEU A C 1
ATOM 883 O O . LEU A 1 103 ? -15.779 2.008 18.050 1.00 77.38 103 LEU A O 1
ATOM 887 N N . ALA A 1 104 ? -15.166 1.969 20.203 1.00 81.00 104 ALA A N 1
ATOM 888 C CA . ALA A 1 104 ? -15.945 0.778 20.541 1.00 81.00 104 ALA A CA 1
ATOM 889 C C . ALA A 1 104 ? -17.471 1.003 20.470 1.00 81.00 104 ALA A C 1
ATOM 891 O O . ALA A 1 104 ? -18.226 0.041 20.344 1.00 81.00 104 ALA A O 1
ATOM 892 N N . GLN A 1 105 ? -17.943 2.251 20.539 1.00 76.00 105 GLN A N 1
ATOM 893 C CA . GLN A 1 105 ? -19.362 2.607 20.420 1.00 76.00 105 GLN A CA 1
ATOM 894 C C . GLN A 1 105 ? -19.836 2.777 18.970 1.00 76.00 105 GLN A C 1
ATOM 896 O O . GLN A 1 105 ? -20.996 3.129 18.755 1.00 76.00 105 GLN A O 1
ATOM 901 N N . LEU A 1 106 ? -18.981 2.513 17.977 1.00 76.19 106 LEU A N 1
ATOM 902 C CA . LEU A 1 106 ? -19.315 2.585 16.555 1.00 76.19 106 LEU A CA 1
ATOM 903 C C . LEU A 1 106 ? -19.615 1.183 15.988 1.00 76.19 106 LEU A C 1
ATOM 905 O O . LEU A 1 106 ? -18.735 0.555 15.394 1.00 76.19 106 LEU A O 1
ATOM 909 N N . PRO A 1 107 ? -20.851 0.660 16.124 1.00 78.25 107 PRO A N 1
ATOM 910 C CA . PRO A 1 107 ? -21.167 -0.728 15.772 1.00 78.25 107 PRO A CA 1
ATOM 911 C C . PRO A 1 107 ? -21.096 -1.016 14.268 1.00 78.25 107 PRO A C 1
ATOM 913 O O . PRO A 1 107 ? -21.060 -2.177 13.870 1.00 78.25 107 PRO A O 1
ATOM 916 N N . ASN A 1 108 ? -21.096 0.026 13.434 1.00 75.00 108 ASN A N 1
ATOM 917 C CA . ASN A 1 108 ? -21.117 -0.091 11.981 1.00 75.00 108 ASN A CA 1
ATOM 918 C C . ASN A 1 108 ? -19.849 0.442 11.304 1.00 75.00 108 ASN A C 1
ATOM 920 O O . ASN A 1 108 ? -19.821 0.463 10.077 1.00 75.00 108 ASN A O 1
ATOM 924 N N . LEU A 1 109 ? -18.807 0.815 12.062 1.00 81.56 109 LEU A N 1
ATOM 925 C CA . LEU A 1 109 ? -17.552 1.330 11.509 1.00 81.56 109 LEU A CA 1
ATOM 926 C C . LEU A 1 109 ? -16.827 0.258 10.685 1.00 81.56 109 LEU A C 1
ATOM 928 O O . LEU A 1 109 ? -16.312 -0.713 11.230 1.00 81.56 109 LEU A O 1
ATOM 932 N N . ARG A 1 110 ? -16.769 0.447 9.370 1.00 84.38 110 ARG A N 1
ATOM 933 C CA . ARG A 1 110 ? -16.174 -0.465 8.388 1.00 84.38 110 ARG A CA 1
ATOM 934 C C . ARG A 1 110 ? -14.868 0.057 7.812 1.00 84.38 110 ARG A C 1
ATOM 936 O O . ARG A 1 110 ? -13.992 -0.767 7.562 1.00 84.38 110 ARG A O 1
ATOM 943 N N . SER A 1 111 ? -14.728 1.365 7.611 1.00 80.06 111 SER A N 1
ATOM 944 C CA . SER A 1 111 ? -13.535 1.949 6.991 1.00 80.06 111 SER A CA 1
ATOM 945 C C . SER A 1 111 ? -12.982 3.119 7.789 1.00 80.06 111 SER A C 1
ATOM 947 O O . SER A 1 111 ? -13.743 3.950 8.287 1.00 80.06 111 SER A O 1
ATOM 949 N N . ILE A 1 112 ? -11.654 3.203 7.860 1.00 80.81 112 ILE A N 1
ATOM 950 C CA . ILE A 1 112 ? -10.932 4.407 8.267 1.00 80.81 112 ILE A CA 1
ATOM 951 C C . ILE A 1 112 ? -9.952 4.796 7.160 1.00 80.81 112 ILE A C 1
ATOM 953 O O . ILE A 1 112 ? -9.136 3.973 6.746 1.00 80.81 112 ILE A O 1
ATOM 957 N N . THR A 1 113 ? -10.000 6.055 6.735 1.00 78.38 113 THR A N 1
ATOM 958 C CA . THR A 1 113 ? -9.049 6.645 5.789 1.00 78.38 113 THR A CA 1
ATOM 959 C C . THR A 1 113 ? -8.399 7.865 6.427 1.00 78.38 113 THR A C 1
ATOM 961 O O . THR A 1 113 ? -9.084 8.802 6.838 1.00 78.38 113 THR A O 1
ATOM 964 N N . ILE A 1 114 ? -7.072 7.843 6.502 1.00 77.69 114 ILE A N 1
ATOM 965 C CA . ILE A 1 114 ? -6.245 8.941 6.991 1.00 77.69 114 ILE A CA 1
ATOM 966 C C . ILE A 1 114 ? -5.506 9.511 5.790 1.00 77.69 114 ILE A C 1
ATOM 968 O O . ILE A 1 114 ? -4.617 8.867 5.232 1.00 77.69 114 ILE A O 1
ATOM 972 N N . THR A 1 115 ? -5.888 10.713 5.380 1.00 68.25 115 THR A N 1
ATOM 973 C CA . THR A 1 115 ? -5.221 11.428 4.292 1.00 68.25 115 THR A CA 1
ATOM 974 C C . THR A 1 115 ? -4.183 12.375 4.875 1.00 68.25 115 THR A C 1
ATOM 976 O O . THR A 1 115 ? -4.528 13.209 5.717 1.00 68.25 115 THR A O 1
ATOM 979 N N . SER A 1 116 ? -2.941 12.296 4.402 1.00 60.88 116 SER A N 1
ATOM 980 C CA . SER A 1 116 ? -1.972 13.379 4.568 1.00 60.88 116 SER A CA 1
ATOM 981 C C . SER A 1 116 ? -1.791 14.121 3.261 1.00 60.88 116 SER A C 1
ATOM 983 O O . SER A 1 116 ? -1.687 13.484 2.212 1.00 60.88 116 SER A O 1
ATOM 985 N N . SER A 1 117 ? -1.727 15.449 3.315 1.00 52.41 117 SER A N 1
ATOM 986 C CA . SER A 1 117 ? -1.150 16.206 2.212 1.00 52.41 117 SER A CA 1
ATOM 987 C C . SER A 1 117 ? 0.314 15.785 2.100 1.00 52.41 117 SER A C 1
ATOM 989 O O . SER A 1 117 ? 1.092 15.924 3.037 1.00 52.41 117 SER A O 1
ATOM 991 N N . THR A 1 118 ? 0.693 15.149 0.995 1.00 46.16 118 THR A N 1
ATOM 992 C CA . THR A 1 118 ? 2.115 14.991 0.676 1.00 46.16 118 THR A CA 1
ATOM 993 C C . THR A 1 118 ? 2.606 16.304 0.063 1.00 46.16 118 THR A C 1
ATOM 995 O O . THR A 1 118 ? 1.995 16.739 -0.914 1.00 46.16 118 THR A O 1
ATOM 998 N N . PRO A 1 119 ? 3.718 16.896 0.535 1.00 39.88 119 PRO A N 1
ATOM 999 C CA . PRO A 1 119 ? 4.177 18.234 0.128 1.00 39.88 119 PRO A CA 1
ATOM 1000 C C . PRO A 1 119 ? 4.588 18.366 -1.353 1.00 39.88 119 PRO A C 1
ATOM 1002 O O . PRO A 1 119 ? 4.849 19.469 -1.831 1.00 39.88 119 PRO A O 1
ATOM 1005 N N . HIS A 1 120 ? 4.661 17.259 -2.101 1.00 39.28 120 HIS A N 1
ATOM 1006 C CA . HIS A 1 120 ? 5.108 17.234 -3.502 1.00 39.28 120 HIS A CA 1
ATOM 1007 C C . HIS A 1 120 ? 4.071 16.720 -4.502 1.00 39.28 120 HIS A C 1
ATOM 1009 O O . HIS A 1 120 ? 4.314 16.774 -5.705 1.00 39.28 120 HIS A O 1
ATOM 1015 N N . GLN A 1 121 ? 2.908 16.254 -4.043 1.00 40.62 121 GLN A N 1
ATOM 1016 C CA . GLN A 1 121 ? 1.763 16.146 -4.941 1.00 40.62 121 GLN A CA 1
ATOM 1017 C C . GLN A 1 121 ? 1.075 17.497 -4.901 1.00 40.62 121 GLN A C 1
ATOM 1019 O O . GLN A 1 121 ? 0.689 17.950 -3.826 1.00 40.62 121 GLN A O 1
ATOM 1024 N N . GLN A 1 122 ? 0.962 18.146 -6.064 1.00 36.19 122 GLN A N 1
ATOM 1025 C CA . GLN A 1 122 ? 0.047 19.266 -6.258 1.00 36.19 122 GLN A CA 1
ATOM 1026 C C . GLN A 1 122 ? -1.241 18.892 -5.517 1.00 36.19 122 GLN A C 1
ATOM 1028 O O . GLN A 1 122 ? -1.767 17.819 -5.828 1.00 36.19 122 GLN A O 1
ATOM 1033 N N . PRO A 1 123 ? -1.649 19.641 -4.471 1.00 41.75 123 PRO A N 1
ATOM 1034 C CA . PRO A 1 123 ? -2.727 19.206 -3.604 1.00 41.75 123 PRO A CA 1
ATOM 1035 C C . PRO A 1 123 ? -3.906 18.923 -4.516 1.00 41.75 123 PRO A C 1
ATOM 1037 O O . PRO A 1 123 ? -4.405 19.838 -5.174 1.00 41.75 123 PRO A O 1
ATOM 1040 N N . ASP A 1 124 ? -4.280 17.643 -4.632 1.00 41.16 124 ASP A N 1
ATOM 1041 C CA . ASP A 1 124 ? -5.551 17.281 -5.230 1.00 41.16 124 ASP A CA 1
ATOM 1042 C C . ASP A 1 124 ? -6.557 18.230 -4.568 1.00 41.16 124 ASP A C 1
ATOM 1044 O O . ASP A 1 124 ? -6.588 18.297 -3.332 1.00 41.16 124 ASP A O 1
ATOM 1048 N N . PRO A 1 125 ? -7.320 19.036 -5.322 1.00 40.62 125 PRO A N 1
ATOM 1049 C CA . PRO A 1 125 ? -8.336 19.895 -4.729 1.00 40.62 125 PRO A CA 1
ATOM 1050 C C . PRO A 1 125 ? -9.293 19.096 -3.826 1.00 40.62 125 PRO A C 1
ATOM 1052 O O . PRO A 1 125 ? -9.940 19.687 -2.961 1.00 40.62 125 PRO A O 1
ATOM 1055 N N . SER A 1 126 ? -9.320 17.760 -3.957 1.00 41.12 126 SER A N 1
ATOM 1056 C CA . SER A 1 126 ? -9.998 16.838 -3.053 1.00 41.12 126 SER A CA 1
ATOM 1057 C C . SER A 1 126 ? -9.356 16.648 -1.658 1.00 41.12 126 SER A C 1
ATOM 1059 O O . SER A 1 126 ? -10.059 16.292 -0.714 1.00 41.12 126 SER A O 1
ATOM 1061 N N . HIS A 1 127 ? -8.071 16.952 -1.446 1.00 40.66 127 HIS A N 1
ATOM 1062 C CA . HIS A 1 127 ? -7.406 16.877 -0.129 1.00 40.66 127 HIS A CA 1
ATOM 1063 C C . HIS A 1 127 ? -7.862 17.958 0.849 1.00 40.66 127 HIS A C 1
ATOM 1065 O O . HIS A 1 127 ? -7.750 17.803 2.071 1.00 40.66 127 HIS A O 1
ATOM 1071 N N . HIS A 1 128 ? -8.426 19.030 0.304 1.00 42.56 128 HIS A N 1
ATOM 1072 C CA . HIS A 1 128 ? -9.184 20.009 1.054 1.00 42.56 128 HIS A CA 1
ATOM 1073 C C . HIS A 1 128 ? -10.678 19.778 0.904 1.00 42.56 128 HIS A C 1
ATOM 1075 O O . HIS A 1 128 ? -11.431 20.694 1.180 1.00 42.56 128 HIS A O 1
ATOM 1081 N N . THR A 1 129 ? -11.126 18.596 0.475 1.00 37.19 129 THR A N 1
ATOM 1082 C CA . THR A 1 129 ? -12.541 18.247 0.507 1.00 37.19 129 THR A CA 1
ATOM 1083 C C . THR A 1 129 ? -12.867 17.289 1.629 1.00 37.19 129 THR A C 1
ATOM 1085 O O . THR A 1 129 ? -12.334 16.189 1.698 1.00 37.19 129 THR A O 1
ATOM 1088 N N . TRP A 1 130 ? -13.775 17.690 2.515 1.00 39.78 130 TRP A N 1
ATOM 1089 C CA . TRP A 1 130 ? -14.455 16.751 3.404 1.00 39.78 130 TRP A CA 1
ATOM 1090 C C . TRP A 1 130 ? -15.896 16.645 2.941 1.00 39.78 130 TRP A C 1
ATOM 1092 O O . TRP A 1 130 ? -16.584 17.656 2.855 1.00 39.78 130 TRP A O 1
ATOM 1102 N N . ARG A 1 131 ? -16.350 15.436 2.592 1.00 37.75 131 ARG A N 1
ATOM 1103 C CA . ARG A 1 131 ? -17.740 15.199 2.157 1.00 37.75 131 ARG A CA 1
ATOM 1104 C C . ARG A 1 131 ? -18.220 16.171 1.053 1.00 37.75 131 ARG A C 1
ATOM 1106 O O . ARG A 1 131 ? -19.349 16.636 1.109 1.00 37.75 131 ARG A O 1
ATOM 1113 N N . ASN A 1 132 ? -17.386 16.421 0.033 1.00 31.83 132 ASN A N 1
ATOM 1114 C CA . ASN A 1 132 ? -17.614 17.346 -1.102 1.00 31.83 132 ASN A CA 1
ATOM 1115 C C . ASN A 1 132 ? -17.481 18.858 -0.817 1.00 31.83 132 ASN A C 1
ATOM 1117 O O . ASN A 1 132 ? -17.886 19.663 -1.653 1.00 31.83 132 ASN A O 1
ATOM 1121 N N . LEU A 1 133 ? -16.901 19.266 0.313 1.00 32.31 133 LEU A N 1
ATOM 1122 C CA . LEU A 1 133 ? -16.748 20.681 0.681 1.00 32.31 133 LEU A CA 1
ATOM 1123 C C . LEU A 1 133 ? -15.295 21.115 0.542 1.00 32.31 133 LEU A C 1
ATOM 1125 O O . LEU A 1 133 ? -14.476 20.613 1.292 1.00 32.31 133 LEU A O 1
ATOM 1129 N N . THR A 1 134 ? -14.966 22.003 -0.398 1.00 37.06 134 THR A N 1
ATOM 1130 C CA . THR A 1 134 ? -13.585 22.459 -0.649 1.00 37.06 134 THR A CA 1
ATOM 1131 C C . THR A 1 134 ? -13.168 23.558 0.332 1.00 37.06 134 THR A C 1
ATOM 1133 O O . THR A 1 134 ? -13.793 24.613 0.395 1.00 37.06 134 THR A O 1
ATOM 1136 N N . PHE A 1 135 ? -12.073 23.341 1.052 1.00 39.78 135 PHE A N 1
ATOM 1137 C CA . PHE A 1 135 ? -11.506 24.244 2.050 1.00 39.78 135 PHE A CA 1
ATOM 1138 C C . PHE A 1 135 ? -10.168 24.837 1.584 1.00 39.78 135 PHE A C 1
ATOM 1140 O O . PHE A 1 135 ? -9.543 24.357 0.640 1.00 39.78 135 PHE A O 1
ATOM 1147 N N . ALA A 1 136 ? -9.709 25.892 2.258 1.00 36.69 136 ALA A N 1
ATOM 1148 C CA . ALA A 1 136 ? -8.374 26.439 2.034 1.00 36.69 136 ALA A CA 1
ATOM 1149 C C . ALA A 1 136 ? -7.304 25.576 2.742 1.00 36.69 136 ALA A C 1
ATOM 1151 O O . ALA A 1 136 ? -7.568 25.073 3.842 1.00 36.69 136 ALA A O 1
ATOM 1152 N N . PRO A 1 137 ? -6.098 25.412 2.164 1.00 43.09 137 PRO A N 1
ATOM 1153 C CA . PRO A 1 137 ? -4.982 24.773 2.852 1.00 43.09 137 PRO A CA 1
ATOM 1154 C C . PRO A 1 137 ? -4.648 25.537 4.143 1.00 43.09 137 PRO A C 1
ATOM 1156 O O . PRO A 1 137 ? -4.552 26.766 4.105 1.00 43.09 137 PRO A O 1
ATOM 1159 N N . PRO A 1 138 ? -4.461 24.860 5.287 1.00 40.88 138 PRO A N 1
ATOM 1160 C CA . PRO A 1 138 ? -3.910 25.510 6.463 1.00 40.88 138 PRO A CA 1
ATOM 1161 C C . PRO A 1 138 ? -2.418 25.781 6.241 1.00 40.88 138 PRO A C 1
ATOM 1163 O O . PRO A 1 138 ? -1.645 24.851 6.028 1.00 40.88 138 PRO A O 1
ATOM 1166 N N . GLU A 1 139 ? -2.009 27.046 6.326 1.00 41.88 139 GLU A N 1
ATOM 1167 C CA . GLU A 1 139 ? -0.600 27.419 6.466 1.00 41.88 139 GLU A CA 1
ATOM 1168 C C . GLU A 1 139 ? -0.267 27.662 7.950 1.00 41.88 139 GLU A C 1
ATOM 1170 O O . GLU A 1 139 ? -0.997 28.413 8.609 1.00 41.88 139 GLU A O 1
ATOM 1175 N N . PRO A 1 140 ? 0.837 27.106 8.493 1.00 50.78 140 PRO A N 1
ATOM 1176 C CA . PRO A 1 140 ? 1.788 26.157 7.890 1.00 50.78 140 PRO A CA 1
ATOM 1177 C C . PRO A 1 140 ? 1.405 24.675 8.096 1.00 50.78 140 PRO A C 1
ATOM 1179 O O . PRO A 1 140 ? 0.729 24.326 9.068 1.00 50.78 140 PRO A O 1
ATOM 1182 N N . GLU A 1 141 ? 1.903 23.789 7.221 1.00 49.53 141 GLU A N 1
ATOM 1183 C CA . GLU A 1 141 ? 1.833 22.338 7.444 1.00 49.53 141 GLU A CA 1
ATOM 1184 C C . GLU A 1 141 ? 2.523 21.974 8.781 1.00 49.53 141 GLU A C 1
ATOM 1186 O O . GLU A 1 141 ? 3.639 22.434 9.049 1.00 49.53 141 GLU A O 1
ATOM 1191 N N . PRO A 1 142 ? 1.889 21.170 9.657 1.00 51.75 142 PRO A N 1
ATOM 1192 C CA . PRO A 1 142 ? 2.524 20.668 10.861 1.00 51.75 142 PRO A CA 1
ATOM 1193 C C . PRO A 1 142 ? 3.723 19.785 10.489 1.00 51.75 142 PRO A C 1
ATOM 1195 O O . PRO A 1 142 ? 3.696 19.103 9.464 1.00 51.75 142 PRO A O 1
ATOM 1198 N N . PRO A 1 143 ? 4.766 19.738 11.332 1.00 55.59 143 PRO A N 1
ATOM 1199 C CA . PRO A 1 143 ? 5.932 18.916 11.053 1.00 55.59 143 PRO A CA 1
ATOM 1200 C C . PRO A 1 143 ? 5.539 17.439 10.913 1.00 55.59 143 PRO A C 1
ATOM 1202 O O . PRO A 1 143 ? 4.736 16.924 11.693 1.00 55.59 143 PRO A O 1
ATOM 1205 N N . ALA A 1 144 ? 6.162 16.749 9.959 1.00 55.12 144 ALA A N 1
ATOM 1206 C CA . ALA A 1 144 ? 5.968 15.333 9.633 1.00 55.12 144 ALA A CA 1
ATOM 1207 C C . ALA A 1 144 ? 5.906 14.389 10.862 1.00 55.12 144 ALA A C 1
ATOM 1209 O O . ALA A 1 144 ? 5.085 13.473 10.917 1.00 55.12 144 ALA A O 1
ATOM 1210 N N . SER A 1 145 ? 6.695 14.675 11.904 1.00 58.00 145 SER A N 1
ATOM 1211 C CA . SER A 1 145 ? 6.739 13.919 13.167 1.00 58.00 145 SER A CA 1
ATOM 1212 C C . SER A 1 145 ? 5.416 13.906 13.953 1.00 58.00 145 SER A C 1
ATOM 1214 O O . SER A 1 145 ? 5.138 12.990 14.733 1.00 58.00 145 SER A O 1
ATOM 1216 N N . HIS A 1 146 ? 4.556 14.907 13.760 1.00 63.66 146 HIS A N 1
ATOM 1217 C CA . HIS A 1 146 ? 3.255 14.968 14.424 1.00 63.66 146 HIS A CA 1
ATOM 1218 C C . HIS A 1 146 ? 2.251 14.008 13.781 1.00 63.66 146 HIS A C 1
ATOM 1220 O O . HIS A 1 146 ? 1.391 13.462 14.466 1.00 63.66 146 HIS A O 1
ATOM 1226 N N . GLN A 1 147 ? 2.357 13.752 12.478 1.00 68.00 147 GLN A N 1
ATOM 1227 C CA . GLN A 1 147 ? 1.437 12.865 11.772 1.00 68.00 147 GLN A CA 1
ATOM 1228 C C . GLN A 1 147 ? 1.595 11.408 12.216 1.00 68.00 147 GLN A C 1
ATOM 1230 O O . GLN A 1 147 ? 0.609 10.747 12.542 1.00 68.00 147 GLN A O 1
ATOM 1235 N N . SER A 1 148 ? 2.826 10.913 12.290 1.00 71.94 148 SER A N 1
ATOM 1236 C CA . SER A 1 148 ? 3.099 9.518 12.650 1.00 71.94 148 SER A CA 1
ATOM 1237 C C . SER A 1 148 ? 2.723 9.207 14.098 1.00 71.94 148 SER A C 1
ATOM 1239 O O . SER A 1 148 ? 2.155 8.148 14.379 1.00 71.94 148 SER A O 1
ATOM 1241 N N . SER A 1 149 ? 2.913 10.167 15.011 1.00 72.12 149 SER A N 1
ATOM 1242 C CA . SER A 1 149 ? 2.419 10.037 16.386 1.00 72.12 149 SER A CA 1
ATOM 1243 C C . SER A 1 149 ? 0.889 9.963 16.439 1.00 72.12 149 SER A C 1
ATOM 1245 O O . SER A 1 149 ? 0.347 9.115 17.142 1.00 72.12 149 SER A O 1
ATOM 1247 N N . HIS A 1 150 ? 0.157 10.755 15.649 1.00 74.19 150 HIS A N 1
ATOM 1248 C CA . HIS A 1 150 ? -1.302 10.637 15.588 1.00 74.19 150 HIS A CA 1
ATOM 1249 C C . HIS A 1 150 ? -1.791 9.275 15.079 1.00 74.19 150 HIS A C 1
ATOM 1251 O O . HIS A 1 150 ? -2.727 8.708 15.647 1.00 74.19 150 HIS A O 1
ATOM 1257 N N . ILE A 1 151 ? -1.168 8.744 14.023 1.00 78.69 151 ILE A N 1
ATOM 1258 C CA . ILE A 1 151 ? -1.533 7.433 13.469 1.00 78.69 151 ILE A CA 1
ATOM 1259 C C . ILE A 1 151 ? -1.243 6.345 14.502 1.00 78.69 151 ILE A C 1
ATOM 1261 O O . ILE A 1 151 ? -2.096 5.491 14.737 1.00 78.69 151 ILE A O 1
ATOM 1265 N N . SER A 1 152 ? -0.105 6.428 15.196 1.00 78.94 152 SER A N 1
ATOM 1266 C CA . SER A 1 152 ? 0.234 5.520 16.297 1.00 78.94 152 SER A CA 1
ATOM 1267 C C . SER A 1 152 ? -0.843 5.528 17.386 1.00 78.94 152 SER A C 1
ATOM 1269 O O . SER A 1 152 ? -1.301 4.465 17.809 1.00 78.94 152 SER A O 1
ATOM 1271 N N . ILE A 1 153 ? -1.301 6.715 17.808 1.00 76.88 153 ILE A N 1
ATOM 1272 C CA . ILE A 1 153 ? -2.333 6.865 18.852 1.00 76.88 153 ILE A CA 1
ATOM 1273 C C . ILE A 1 153 ? -3.641 6.239 18.405 1.00 76.88 153 ILE A C 1
ATOM 1275 O O . ILE A 1 153 ? -4.303 5.553 19.184 1.00 76.88 153 ILE A O 1
ATOM 1279 N N . LEU A 1 154 ? -4.020 6.461 17.150 1.00 81.62 154 LEU A N 1
ATOM 1280 C CA . LEU A 1 15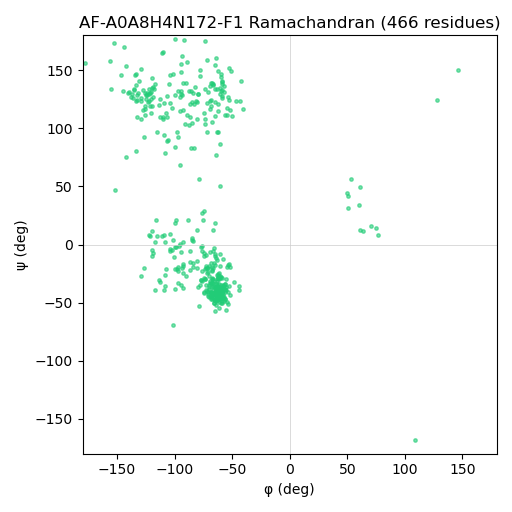4 ? -5.233 5.891 16.599 1.00 81.62 154 LEU A CA 1
ATOM 1281 C C . LEU A 1 154 ? -5.155 4.365 16.518 1.00 81.62 154 LEU A C 1
ATOM 1283 O O . LEU A 1 154 ? -6.086 3.701 16.967 1.00 81.62 154 LEU A O 1
ATOM 1287 N N . LEU A 1 155 ? -4.082 3.804 15.951 1.00 85.38 155 LEU A N 1
ATOM 1288 C CA . LEU A 1 155 ? -3.909 2.352 15.846 1.00 85.38 155 LEU A CA 1
ATOM 1289 C C . LEU A 1 155 ? -3.950 1.702 17.228 1.00 85.38 155 LEU A C 1
ATOM 1291 O O . LEU A 1 155 ? -4.638 0.701 17.431 1.00 85.38 155 LEU A O 1
ATOM 1295 N N . HIS A 1 156 ? -3.287 2.323 18.203 1.00 85.31 156 HIS A N 1
ATOM 1296 C CA . HIS A 1 156 ? -3.334 1.886 19.590 1.00 85.31 156 HIS A CA 1
ATOM 1297 C C . HIS A 1 156 ? -4.753 1.958 20.170 1.00 85.31 156 HIS A C 1
ATOM 1299 O O . HIS A 1 156 ? -5.260 0.973 20.718 1.00 85.31 156 HIS A O 1
ATOM 1305 N N . ALA A 1 157 ? -5.450 3.080 19.979 1.00 82.56 157 ALA A N 1
ATOM 1306 C CA . ALA A 1 157 ? -6.817 3.256 20.454 1.00 82.56 157 ALA A CA 1
ATOM 1307 C C . ALA A 1 157 ? -7.801 2.271 19.803 1.00 82.56 157 ALA A C 1
ATOM 1309 O O . ALA A 1 157 ? -8.695 1.766 20.484 1.00 82.56 157 ALA A O 1
ATOM 1310 N N . LEU A 1 158 ? -7.617 1.939 18.522 1.00 86.69 158 LEU A N 1
ATOM 1311 C CA . LEU A 1 158 ? -8.351 0.880 17.825 1.00 86.69 158 LEU A CA 1
ATOM 1312 C C . LEU A 1 158 ? -8.049 -0.494 18.433 1.00 86.69 158 LEU A C 1
ATOM 1314 O O . LEU A 1 158 ? -8.965 -1.295 18.622 1.00 86.69 158 LEU A O 1
ATOM 1318 N N . GLY A 1 159 ? -6.790 -0.757 18.786 1.00 88.44 159 GLY A N 1
ATOM 1319 C CA . GLY A 1 159 ? -6.374 -1.972 19.483 1.00 88.44 159 GLY A CA 1
ATOM 1320 C C . GLY A 1 159 ? -7.068 -2.136 20.830 1.00 88.44 159 GLY A C 1
ATOM 1321 O O . GLY A 1 159 ? -7.625 -3.196 21.135 1.00 88.44 159 GLY A O 1
ATOM 1322 N N . ARG A 1 160 ? -7.118 -1.055 21.614 1.00 87.62 160 ARG A N 1
ATOM 1323 C CA . ARG A 1 160 ? -7.869 -1.001 22.874 1.00 87.62 160 ARG A CA 1
ATOM 1324 C C . ARG A 1 160 ? -9.373 -1.127 22.664 1.00 87.62 160 ARG A C 1
ATOM 1326 O O . ARG A 1 160 ? -10.014 -1.874 23.397 1.00 87.62 160 ARG A O 1
ATOM 1333 N N . ALA A 1 161 ? -9.943 -0.474 21.654 1.00 86.25 161 ALA A N 1
ATOM 1334 C CA . ALA A 1 161 ? -11.357 -0.614 21.308 1.00 86.25 161 ALA A CA 1
ATOM 1335 C C . ALA A 1 161 ? -11.708 -2.070 20.956 1.00 86.25 161 ALA A C 1
ATOM 1337 O O . ALA A 1 161 ? -12.710 -2.604 21.432 1.00 86.25 161 ALA A O 1
ATOM 1338 N N . ALA A 1 162 ? -10.846 -2.748 20.192 1.00 90.00 162 ALA A N 1
ATOM 1339 C CA . ALA A 1 162 ? -10.993 -4.164 19.881 1.00 90.00 162 ALA A CA 1
ATOM 1340 C C . ALA A 1 162 ? -10.919 -5.040 21.144 1.00 90.00 162 ALA A 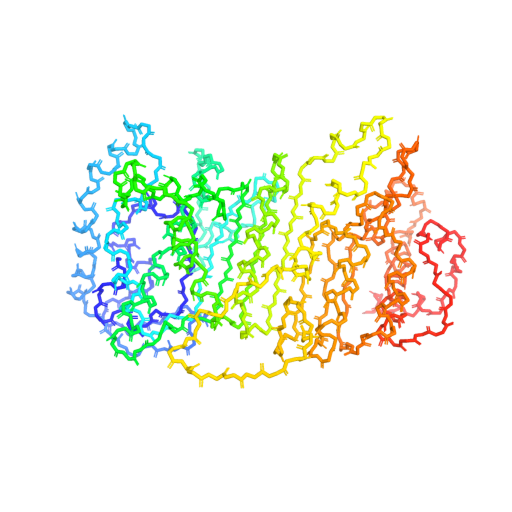C 1
ATOM 1342 O O . ALA A 1 162 ? -11.730 -5.951 21.295 1.00 90.00 162 ALA A O 1
ATOM 1343 N N . ALA A 1 163 ? -10.005 -4.745 22.075 1.00 89.56 163 ALA A N 1
ATOM 1344 C CA . ALA A 1 163 ? -9.915 -5.444 23.359 1.00 89.56 163 ALA A CA 1
ATOM 1345 C C . ALA A 1 163 ? -11.176 -5.248 24.227 1.00 89.56 163 ALA A C 1
ATOM 1347 O O . ALA A 1 163 ? -11.701 -6.212 24.785 1.00 89.56 163 ALA A O 1
ATOM 1348 N N . LEU A 1 164 ? -11.692 -4.017 24.294 1.00 89.81 164 LEU A N 1
ATOM 1349 C CA . LEU A 1 164 ? -12.916 -3.658 25.019 1.00 89.81 164 LEU A CA 1
ATOM 1350 C C . LEU A 1 164 ? -14.169 -4.330 24.445 1.00 89.81 164 LEU A C 1
ATOM 1352 O O . LEU A 1 164 ? -15.080 -4.675 25.192 1.00 89.81 164 LEU A O 1
ATOM 1356 N N . LEU A 1 165 ? -14.243 -4.490 23.123 1.00 89.19 165 LEU A N 1
ATOM 1357 C CA . LEU A 1 165 ? -15.332 -5.220 22.476 1.00 89.19 165 LEU A CA 1
ATOM 1358 C C . LEU A 1 165 ? -15.204 -6.726 22.706 1.00 89.19 165 LEU A C 1
ATOM 1360 O O . LEU A 1 165 ? -16.207 -7.384 22.982 1.00 89.19 165 LEU A O 1
ATOM 1364 N N . HIS A 1 166 ? -13.981 -7.255 22.662 1.00 90.19 166 HIS A N 1
ATOM 1365 C CA . HIS A 1 166 ? -13.722 -8.677 22.861 1.00 90.19 166 HIS A CA 1
ATOM 1366 C C . HIS A 1 166 ? -14.156 -9.159 24.249 1.00 90.19 166 HIS A C 1
ATOM 1368 O O . HIS A 1 166 ? -14.816 -10.190 24.352 1.00 90.19 166 HIS A O 1
ATOM 1374 N N . SER A 1 167 ? -13.898 -8.379 25.306 1.00 90.00 167 SER A N 1
ATOM 1375 C CA . SER A 1 167 ? -14.380 -8.697 26.662 1.00 90.00 167 SER A CA 1
ATOM 1376 C C . SER A 1 167 ? -15.911 -8.710 26.789 1.00 90.00 167 SER A C 1
ATOM 1378 O O . SER A 1 167 ? -16.446 -9.227 27.767 1.00 90.00 167 SER A O 1
ATOM 1380 N N . ARG A 1 168 ? -16.627 -8.180 25.789 1.00 91.19 168 ARG A N 1
ATOM 1381 C CA . ARG A 1 168 ? -18.093 -8.183 25.677 1.00 91.19 168 ARG A CA 1
ATOM 1382 C C . ARG A 1 168 ? -18.615 -9.205 24.659 1.00 91.19 168 ARG A C 1
ATOM 1384 O O . ARG A 1 168 ? -19.793 -9.163 24.317 1.00 91.19 168 ARG A O 1
ATOM 1391 N N . GLY A 1 169 ? -17.758 -10.087 24.137 1.00 90.88 169 GLY A N 1
ATOM 1392 C CA . GLY A 1 169 ? -18.125 -11.061 23.103 1.00 90.88 169 GLY A CA 1
ATOM 1393 C C . GLY A 1 169 ? -18.398 -10.445 21.726 1.00 90.88 169 GLY A C 1
ATOM 1394 O O . GLY A 1 169 ? -18.995 -11.090 20.868 1.00 90.88 169 GLY A O 1
ATOM 1395 N N . ALA A 1 170 ? -17.977 -9.200 21.502 1.00 91.00 170 ALA A N 1
ATOM 1396 C CA . ALA A 1 170 ? -18.085 -8.505 20.227 1.00 91.00 170 ALA A CA 1
ATOM 1397 C C . ALA A 1 170 ? -16.698 -8.323 19.597 1.00 91.00 170 ALA A C 1
ATOM 1399 O O . ALA A 1 170 ? -15.664 -8.473 20.243 1.00 91.00 170 ALA A O 1
ATOM 1400 N N . ALA A 1 171 ? -16.658 -7.971 18.318 1.00 89.94 171 ALA A N 1
ATOM 1401 C CA . ALA A 1 171 ? -15.410 -7.671 17.632 1.00 89.94 171 ALA A CA 1
ATOM 1402 C C . ALA A 1 171 ? -15.520 -6.334 16.906 1.00 89.94 171 ALA A C 1
ATOM 1404 O O . ALA A 1 171 ? -16.611 -5.949 16.481 1.00 89.94 171 ALA A O 1
ATOM 1405 N N . LEU A 1 172 ? -14.388 -5.643 16.753 1.00 89.06 172 LEU A N 1
ATOM 1406 C CA . LEU A 1 172 ? -14.343 -4.389 16.010 1.00 89.06 172 LEU A CA 1
ATOM 1407 C C . LEU A 1 172 ? -14.827 -4.646 14.563 1.00 89.06 172 LEU A C 1
ATOM 1409 O O . LEU A 1 172 ? -14.307 -5.564 13.917 1.00 89.06 172 LEU A O 1
ATOM 1413 N N . PRO A 1 173 ? -15.827 -3.895 14.062 1.00 88.81 173 PRO A N 1
ATOM 1414 C CA . PRO A 1 173 ? -16.409 -4.113 12.735 1.00 88.81 173 PRO A CA 1
ATOM 1415 C C . PRO A 1 173 ? -15.530 -3.602 11.581 1.00 88.81 173 PRO A C 1
ATOM 1417 O O . PRO A 1 173 ? -15.906 -3.778 10.422 1.00 88.81 173 PRO A O 1
ATOM 1420 N N . LEU A 1 174 ? -14.370 -3.007 11.887 1.00 90.69 174 LEU A N 1
ATOM 1421 C CA . LEU A 1 174 ? -13.445 -2.413 10.925 1.00 90.69 174 LEU A CA 1
ATOM 1422 C C . LEU A 1 174 ? -12.927 -3.458 9.923 1.00 90.69 174 LEU A C 1
ATOM 1424 O O . LEU A 1 174 ? -12.450 -4.524 10.312 1.00 90.69 174 LEU A O 1
ATOM 1428 N N . ARG A 1 175 ? -13.018 -3.141 8.628 1.00 94.81 175 ARG A N 1
ATOM 1429 C CA . ARG A 1 175 ? -12.631 -4.001 7.494 1.00 94.81 175 ARG A CA 1
ATOM 1430 C C . ARG A 1 175 ? -11.656 -3.350 6.521 1.00 94.81 175 ARG A C 1
ATOM 1432 O O . ARG A 1 175 ? -11.014 -4.084 5.767 1.00 94.81 175 ARG A O 1
ATOM 1439 N N . ALA A 1 176 ? -11.560 -2.026 6.520 1.00 92.00 176 ALA A N 1
ATOM 1440 C CA . ALA A 1 176 ? -10.657 -1.273 5.666 1.00 92.00 176 ALA A CA 1
ATOM 1441 C C . ALA A 1 176 ? -9.906 -0.208 6.471 1.00 92.00 176 ALA A C 1
ATOM 1443 O O . ALA A 1 176 ? -10.497 0.473 7.312 1.00 92.00 176 ALA A O 1
ATOM 1444 N N . LEU A 1 177 ? -8.609 -0.081 6.203 1.00 91.38 177 LEU A N 1
ATOM 1445 C CA . LEU A 1 177 ? -7.753 0.943 6.786 1.00 91.38 177 LEU A CA 1
ATOM 1446 C C . LEU A 1 177 ? -6.801 1.486 5.716 1.00 91.38 177 LEU A C 1
ATOM 1448 O O . LEU A 1 177 ? -6.155 0.703 5.021 1.00 91.38 177 LEU A O 1
ATOM 1452 N N . ALA A 1 178 ? -6.713 2.807 5.600 1.00 89.44 178 ALA A N 1
ATOM 1453 C CA . ALA A 1 178 ? -5.780 3.490 4.713 1.00 89.44 178 ALA A CA 1
ATOM 1454 C C . ALA A 1 178 ? -5.049 4.605 5.468 1.00 89.44 178 ALA A C 1
ATOM 1456 O O . ALA A 1 178 ? -5.705 5.404 6.140 1.00 89.44 178 ALA A O 1
ATOM 1457 N N . PHE A 1 179 ? -3.720 4.661 5.372 1.00 86.81 179 PHE A N 1
ATOM 1458 C CA . PHE A 1 179 ? -2.926 5.740 5.963 1.00 86.81 179 PHE A CA 1
ATOM 1459 C C . PHE A 1 179 ? -1.566 5.926 5.282 1.00 86.81 179 PHE A C 1
ATOM 1461 O O . PHE A 1 179 ? -1.005 5.009 4.680 1.00 86.81 179 PHE A O 1
ATOM 1468 N N . SER A 1 180 ? -1.017 7.126 5.446 1.00 84.25 180 SER A N 1
ATOM 1469 C CA . SER A 1 180 ? 0.333 7.518 5.041 1.00 84.25 180 SER A CA 1
ATOM 1470 C C . SER A 1 180 ? 1.153 7.964 6.253 1.00 84.25 180 SER A C 1
ATOM 1472 O O . SER A 1 180 ? 0.622 8.600 7.159 1.00 84.25 180 SER A O 1
ATOM 1474 N N . THR A 1 181 ? 2.444 7.656 6.292 1.00 81.88 181 THR A N 1
ATOM 1475 C CA . THR A 1 181 ? 3.390 8.103 7.331 1.00 81.88 181 THR A CA 1
ATOM 1476 C C . THR A 1 181 ? 4.740 8.413 6.694 1.00 81.88 181 THR A C 1
ATOM 1478 O O . THR A 1 181 ? 5.060 7.873 5.641 1.00 81.88 181 THR A O 1
ATOM 1481 N N . SER A 1 182 ? 5.527 9.291 7.307 1.00 75.81 182 SER A N 1
ATOM 1482 C CA . SER A 1 182 ? 6.786 9.800 6.748 1.00 75.81 182 SER A CA 1
ATOM 1483 C C . SER A 1 182 ? 8.014 9.532 7.629 1.00 75.81 182 SER A C 1
ATOM 1485 O O . SER A 1 182 ? 9.100 10.063 7.394 1.00 75.81 182 SER A O 1
ATOM 1487 N N . ASP A 1 183 ? 7.860 8.763 8.705 1.00 70.38 183 ASP A N 1
ATOM 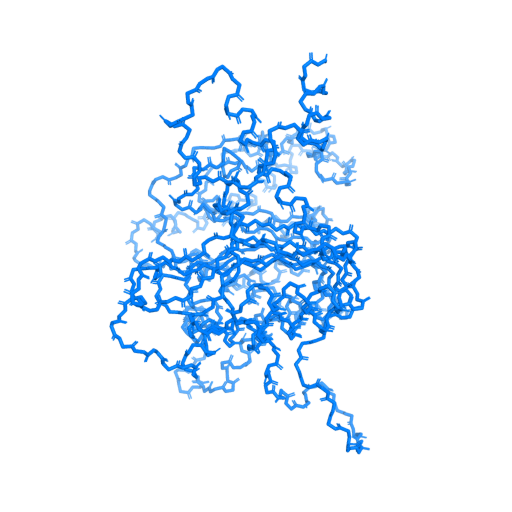1488 C CA . ASP A 1 183 ? 8.960 8.467 9.618 1.00 70.38 183 ASP A CA 1
ATOM 1489 C C . ASP A 1 183 ? 8.887 7.035 10.165 1.00 70.38 183 ASP A C 1
ATOM 1491 O O . ASP A 1 183 ? 7.922 6.296 9.967 1.00 70.38 183 ASP A O 1
ATOM 1495 N N . ASP A 1 184 ? 9.963 6.625 10.831 1.00 66.56 184 ASP A N 1
ATOM 1496 C CA . ASP A 1 184 ? 10.093 5.316 11.469 1.00 66.56 184 ASP A CA 1
ATOM 1497 C C . ASP A 1 184 ? 9.332 5.200 12.800 1.00 66.56 184 ASP A C 1
ATOM 1499 O O . ASP A 1 184 ? 9.257 4.125 13.405 1.00 66.56 184 ASP A O 1
ATOM 1503 N N . SER A 1 185 ? 8.700 6.293 13.231 1.00 65.69 185 SER A N 1
ATOM 1504 C CA . SER A 1 185 ? 7.993 6.424 14.497 1.00 65.69 185 SER A CA 1
ATOM 1505 C C . SER A 1 185 ? 6.529 5.998 14.422 1.00 65.69 185 SER A C 1
ATOM 1507 O O . SER A 1 185 ? 5.754 6.371 15.292 1.00 65.69 185 SER A O 1
ATOM 1509 N N . LEU A 1 186 ? 6.125 5.190 13.438 1.00 70.19 186 LEU A N 1
ATOM 1510 C CA . LEU A 1 186 ? 4.836 4.490 13.496 1.00 70.19 186 LEU A CA 1
ATOM 1511 C C . LEU A 1 186 ? 4.949 3.088 14.110 1.00 70.19 186 LEU A C 1
ATOM 1513 O O . LEU A 1 186 ? 4.059 2.641 14.830 1.00 70.19 186 LEU A O 1
ATOM 1517 N N . PHE A 1 187 ? 6.043 2.382 13.822 1.00 66.50 187 PHE A N 1
ATOM 1518 C CA . PHE A 1 187 ? 6.162 0.957 14.136 1.00 66.50 187 PHE A CA 1
ATOM 1519 C C . PHE A 1 187 ? 7.312 0.626 15.106 1.00 66.50 187 PHE A C 1
ATOM 1521 O O . PHE A 1 187 ? 7.410 -0.512 15.555 1.00 66.50 187 PHE A O 1
ATOM 1528 N N . GLY A 1 188 ? 8.170 1.591 15.454 1.00 62.19 188 GLY A N 1
ATOM 1529 C CA . GLY A 1 188 ? 9.329 1.385 16.335 1.00 62.19 188 GLY A CA 1
ATOM 1530 C C . GLY A 1 188 ? 9.132 1.820 17.795 1.00 62.19 188 GLY A C 1
ATOM 1531 O O . GLY A 1 188 ? 8.127 2.419 18.164 1.00 62.19 188 GLY A O 1
ATOM 1532 N N . GLY A 1 189 ? 10.145 1.589 18.638 1.00 60.44 189 GLY A N 1
ATOM 1533 C CA . GLY A 1 189 ? 10.111 1.972 20.057 1.00 60.44 189 GLY A CA 1
ATOM 1534 C C . GLY A 1 189 ? 9.847 3.465 20.291 1.00 60.44 189 GLY A C 1
ATOM 1535 O O . GLY A 1 189 ? 9.043 3.811 21.145 1.00 60.44 189 GLY A O 1
ATOM 1536 N N . LYS A 1 190 ? 10.402 4.350 19.451 1.00 60.94 190 LYS A N 1
ATOM 1537 C CA . LYS A 1 190 ? 10.154 5.805 19.513 1.00 60.94 190 LYS A CA 1
ATOM 1538 C C . LYS A 1 190 ? 8.691 6.193 19.243 1.00 60.94 190 LYS A C 1
ATOM 1540 O O . LYS A 1 190 ? 8.203 7.166 19.813 1.00 60.94 190 LYS A O 1
ATOM 1545 N N . ALA A 1 191 ? 7.991 5.425 18.401 1.00 61.69 191 ALA A N 1
ATOM 1546 C CA . ALA A 1 191 ? 6.550 5.564 18.157 1.00 61.69 191 ALA A CA 1
ATOM 1547 C C . ALA A 1 191 ? 5.767 5.396 19.454 1.00 61.69 191 ALA A C 1
ATOM 1549 O O . ALA A 1 191 ? 4.927 6.207 19.840 1.00 61.69 191 ALA A O 1
ATOM 1550 N N . LEU A 1 192 ? 6.101 4.304 20.138 1.00 62.81 192 LEU A N 1
ATOM 1551 C CA . LEU A 1 192 ? 5.492 3.893 21.383 1.00 62.81 192 LEU A CA 1
ATOM 1552 C C . LEU A 1 192 ? 5.903 4.855 22.504 1.00 62.81 192 LEU A C 1
ATOM 1554 O O . LEU A 1 192 ? 5.047 5.262 23.276 1.00 62.81 192 LEU A O 1
ATOM 1558 N N . GLU A 1 193 ? 7.146 5.342 22.526 1.00 63.31 193 GLU A N 1
ATOM 1559 C CA . GLU A 1 193 ? 7.597 6.411 23.428 1.00 63.31 193 GLU A CA 1
ATOM 1560 C C . GLU A 1 193 ? 6.800 7.711 23.273 1.00 63.31 193 GLU A C 1
ATOM 1562 O O . GLU A 1 193 ? 6.513 8.374 24.271 1.00 63.31 193 GLU A O 1
ATOM 1567 N N . ALA A 1 194 ? 6.373 8.065 22.058 1.00 60.62 194 ALA A N 1
ATOM 1568 C CA . ALA A 1 194 ? 5.459 9.186 21.871 1.00 60.62 194 ALA A CA 1
ATOM 1569 C C . ALA A 1 194 ? 4.079 8.894 22.495 1.00 60.62 194 ALA A C 1
ATOM 1571 O O . ALA A 1 194 ? 3.540 9.749 23.197 1.00 60.62 194 ALA A O 1
ATOM 1572 N N . LEU A 1 195 ? 3.546 7.669 22.358 1.00 58.53 195 LEU A N 1
ATOM 1573 C CA . LEU A 1 195 ? 2.319 7.233 23.059 1.00 58.53 195 LEU A CA 1
ATOM 1574 C C . LEU A 1 195 ? 2.463 7.275 24.587 1.00 58.53 195 LEU A C 1
ATOM 1576 O O . LEU A 1 195 ? 1.495 7.491 25.318 1.00 58.53 195 LEU A O 1
ATOM 1580 N N . TRP A 1 196 ? 3.680 7.090 25.086 1.00 59.31 196 TRP A N 1
ATOM 1581 C CA . TRP A 1 196 ? 4.018 7.056 26.507 1.00 59.31 196 TRP A CA 1
ATOM 1582 C C . TRP A 1 196 ? 4.025 8.426 27.187 1.00 59.31 196 TRP A C 1
ATOM 1584 O O . TRP A 1 196 ? 4.048 8.505 28.414 1.00 59.31 196 TRP A O 1
ATOM 1594 N N . GLY A 1 197 ? 3.884 9.513 26.429 1.00 56.19 197 GLY A N 1
ATOM 1595 C CA . GLY A 1 197 ? 3.457 10.792 26.998 1.00 56.19 197 GLY A CA 1
ATOM 1596 C C . GLY A 1 197 ? 2.024 10.771 27.557 1.00 56.19 197 GLY A C 1
ATOM 1597 O O . GLY A 1 197 ? 1.623 11.743 28.192 1.00 56.19 197 GLY A O 1
ATOM 1598 N N . VAL A 1 198 ? 1.249 9.702 27.311 1.00 56.47 198 VAL A N 1
ATOM 1599 C CA . VAL A 1 198 ? -0.180 9.610 27.654 1.00 56.47 198 VAL A CA 1
ATOM 1600 C C . VAL A 1 198 ? -0.507 8.508 28.662 1.00 56.47 198 VAL A C 1
ATOM 1602 O O . VAL A 1 198 ? -1.367 8.712 29.514 1.00 56.47 198 VAL A O 1
ATOM 1605 N N . ASP A 1 199 ? 0.138 7.340 28.569 1.00 54.16 199 ASP A N 1
ATOM 1606 C CA . ASP A 1 199 ? -0.232 6.158 29.371 1.00 54.16 199 ASP A CA 1
ATOM 1607 C C . ASP A 1 199 ? 0.963 5.228 29.639 1.00 54.16 199 ASP A C 1
ATOM 1609 O O . ASP A 1 199 ? 0.917 4.020 29.396 1.00 54.16 199 ASP A O 1
ATOM 1613 N N . ALA A 1 200 ? 2.093 5.803 30.053 1.00 55.12 200 ALA A N 1
ATOM 1614 C CA . ALA A 1 200 ? 3.289 5.014 30.302 1.00 55.12 200 ALA A CA 1
ATOM 1615 C C . ALA A 1 200 ? 3.396 4.514 31.737 1.00 55.12 200 ALA A C 1
ATOM 1617 O O . ALA A 1 200 ? 3.215 5.299 32.674 1.00 55.12 200 ALA A O 1
ATOM 1618 N N . PRO A 1 201 ? 3.831 3.261 31.931 1.00 55.81 201 PRO A N 1
ATOM 1619 C CA . PRO A 1 201 ? 4.349 2.849 33.217 1.00 55.81 201 PRO A CA 1
ATOM 1620 C C . PRO A 1 201 ? 5.639 3.635 33.544 1.00 55.81 201 PRO A C 1
ATOM 1622 O O . PRO A 1 201 ? 6.279 4.207 32.640 1.00 55.81 201 PRO A O 1
ATOM 1625 N N . PRO A 1 202 ? 6.027 3.694 34.834 1.00 58.34 202 PRO A N 1
ATOM 1626 C CA . PRO A 1 202 ? 7.296 4.287 35.254 1.00 58.34 202 PRO A CA 1
ATOM 1627 C C . PRO A 1 202 ? 8.471 3.706 34.450 1.00 58.34 202 PRO A C 1
ATOM 1629 O O . PRO A 1 202 ? 8.414 2.560 34.011 1.00 58.34 202 PRO A O 1
ATOM 1632 N N . SER A 1 203 ? 9.514 4.522 34.241 1.00 60.81 203 SER A N 1
ATOM 1633 C CA . SER A 1 203 ? 10.676 4.242 33.368 1.00 60.81 203 SER A CA 1
ATOM 1634 C C . SER A 1 203 ? 11.228 2.821 33.521 1.00 60.81 203 SER A C 1
ATOM 1636 O O . SER A 1 203 ? 11.531 2.156 32.536 1.00 60.81 203 SER A O 1
ATOM 1638 N N . ASP A 1 204 ? 11.248 2.337 34.759 1.00 59.50 204 ASP A N 1
ATOM 1639 C CA . ASP A 1 204 ? 11.890 1.089 35.165 1.00 59.50 204 ASP A CA 1
ATOM 1640 C C . ASP A 1 204 ? 11.081 -0.166 34.774 1.00 59.50 204 ASP A C 1
ATOM 1642 O O . ASP A 1 204 ? 11.553 -1.283 34.954 1.00 59.50 204 ASP A O 1
ATOM 1646 N N . ALA A 1 205 ? 9.869 0.011 34.237 1.00 59.69 205 ALA A N 1
ATOM 1647 C CA . ALA A 1 205 ? 8.977 -1.052 33.767 1.00 59.69 205 ALA A CA 1
ATOM 1648 C C . ALA A 1 205 ? 8.844 -1.103 32.229 1.00 59.69 205 ALA A C 1
ATOM 1650 O O . ALA A 1 205 ? 7.982 -1.808 31.708 1.00 59.69 205 ALA A O 1
ATOM 1651 N N . ARG A 1 206 ? 9.656 -0.328 31.494 1.00 66.75 206 ARG A N 1
ATOM 1652 C CA . ARG A 1 206 ? 9.668 -0.289 30.021 1.00 66.75 206 ARG A CA 1
ATOM 1653 C C . ARG A 1 206 ? 10.742 -1.231 29.470 1.00 66.75 206 ARG A C 1
ATOM 1655 O O . ARG A 1 206 ? 11.758 -0.779 28.948 1.00 66.75 206 ARG A O 1
ATOM 1662 N N . ASP A 1 207 ? 10.526 -2.530 29.637 1.00 69.75 207 ASP A N 1
ATOM 1663 C CA . ASP A 1 207 ? 11.362 -3.584 29.055 1.00 69.75 207 ASP A CA 1
ATOM 1664 C C . ASP A 1 207 ? 10.836 -4.038 27.678 1.00 69.75 207 ASP A C 1
ATOM 1666 O O . ASP A 1 207 ? 9.788 -3.580 27.207 1.00 69.75 207 ASP A O 1
ATOM 1670 N N . ASP A 1 208 ? 11.568 -4.938 27.017 1.00 70.00 208 ASP A N 1
ATOM 1671 C CA . ASP A 1 208 ? 11.202 -5.475 25.698 1.00 70.00 208 ASP A CA 1
ATOM 1672 C C . ASP A 1 208 ? 9.802 -6.116 25.696 1.00 70.00 208 ASP A C 1
ATOM 1674 O O . ASP A 1 208 ? 9.053 -5.972 24.727 1.00 70.00 208 ASP A O 1
ATOM 1678 N N . ALA A 1 209 ? 9.400 -6.746 26.806 1.00 71.44 209 ALA A N 1
ATOM 1679 C CA . ALA A 1 209 ? 8.083 -7.363 26.951 1.00 71.44 209 ALA A CA 1
ATOM 1680 C C . ALA A 1 209 ? 6.954 -6.319 26.958 1.00 71.44 209 ALA A C 1
ATOM 1682 O O . ALA A 1 209 ? 5.898 -6.524 26.346 1.00 71.44 209 ALA A O 1
ATOM 1683 N N . PHE A 1 210 ? 7.164 -5.170 27.605 1.00 71.12 210 PHE A N 1
ATOM 1684 C CA . PHE A 1 210 ? 6.219 -4.061 27.547 1.00 71.12 210 PHE A CA 1
ATOM 1685 C C . PHE A 1 210 ? 6.092 -3.492 26.128 1.00 71.12 210 PHE A C 1
ATOM 1687 O O . PHE A 1 210 ? 4.970 -3.291 25.650 1.00 71.12 210 PHE A O 1
ATOM 1694 N N . TYR A 1 211 ? 7.212 -3.263 25.433 1.00 70.88 211 TYR A N 1
ATOM 1695 C CA . TYR A 1 211 ? 7.201 -2.810 24.035 1.00 70.88 211 TYR A CA 1
ATOM 1696 C C . TYR A 1 211 ? 6.415 -3.768 23.141 1.00 70.88 211 TYR A C 1
ATOM 1698 O O . TYR A 1 211 ? 5.546 -3.337 22.377 1.00 70.88 211 TYR A O 1
ATOM 1706 N N . GLU A 1 212 ? 6.668 -5.066 23.282 1.00 73.69 212 GLU A N 1
ATOM 1707 C CA . GLU A 1 212 ? 5.971 -6.105 22.539 1.00 73.69 212 GLU A CA 1
ATOM 1708 C C . GLU A 1 212 ? 4.459 -6.069 22.808 1.00 73.69 212 GLU A C 1
ATOM 1710 O O . GLU A 1 212 ? 3.649 -6.112 21.879 1.00 73.69 212 GLU A O 1
ATOM 1715 N N . GLN A 1 213 ? 4.045 -5.891 24.067 1.00 76.25 213 GLN A N 1
ATOM 1716 C CA . GLN A 1 213 ? 2.633 -5.754 24.425 1.00 76.25 213 GLN A CA 1
ATOM 1717 C C . GLN A 1 213 ? 1.970 -4.542 23.749 1.00 76.25 213 GLN A C 1
ATOM 1719 O O . GLN A 1 213 ? 0.837 -4.647 23.266 1.00 76.25 213 GLN A O 1
ATOM 1724 N N . GLN A 1 214 ? 2.650 -3.394 23.699 1.00 77.25 214 GLN A N 1
ATOM 1725 C CA . GLN A 1 214 ? 2.115 -2.199 23.039 1.00 77.25 214 GLN A CA 1
ATOM 1726 C C . GLN A 1 214 ? 2.036 -2.381 21.523 1.00 77.25 214 GLN A C 1
ATOM 1728 O O . GLN A 1 214 ? 1.027 -2.033 20.908 1.00 77.25 214 GLN A O 1
ATOM 1733 N N . TYR A 1 215 ? 3.056 -2.990 20.926 1.00 78.50 215 TYR A N 1
ATOM 1734 C CA . TYR A 1 215 ? 3.056 -3.319 19.509 1.00 78.50 215 TYR A CA 1
ATOM 1735 C C . TYR A 1 215 ? 1.907 -4.273 19.145 1.00 78.50 215 TYR A C 1
ATOM 1737 O O . TYR A 1 215 ? 1.178 -4.042 18.177 1.00 78.50 215 TYR A O 1
ATOM 1745 N N . ARG A 1 216 ? 1.649 -5.291 19.976 1.00 80.69 216 ARG A N 1
ATOM 1746 C CA . ARG A 1 216 ? 0.494 -6.190 19.815 1.00 80.69 216 ARG A CA 1
ATOM 1747 C C . ARG A 1 216 ? -0.830 -5.432 19.840 1.00 80.69 216 ARG A C 1
ATOM 1749 O O . ARG A 1 216 ? -1.723 -5.752 19.057 1.00 80.69 216 ARG A O 1
ATOM 1756 N N . LEU A 1 217 ? -0.974 -4.420 20.699 1.00 82.94 217 LEU A N 1
ATOM 1757 C CA . LEU A 1 217 ? -2.164 -3.564 20.696 1.00 82.94 217 LEU A CA 1
ATOM 1758 C C . LEU A 1 217 ? -2.298 -2.799 19.375 1.00 82.94 217 LEU A C 1
ATOM 1760 O O . LEU A 1 217 ? -3.379 -2.816 18.794 1.00 82.94 217 LEU A O 1
ATOM 1764 N N . VAL A 1 218 ? -1.218 -2.201 18.870 1.00 83.81 218 VAL A N 1
ATOM 1765 C CA . VAL A 1 218 ? -1.196 -1.470 17.588 1.00 83.81 218 VAL A CA 1
ATOM 1766 C C . VAL A 1 218 ? -1.536 -2.375 16.398 1.00 83.81 218 VAL A C 1
ATOM 1768 O O . VAL A 1 218 ? -2.246 -1.949 15.488 1.00 83.81 218 VAL A O 1
ATOM 1771 N N . ALA A 1 219 ? -1.084 -3.631 16.406 1.00 85.88 219 ALA A N 1
ATOM 1772 C CA . ALA A 1 219 ? -1.316 -4.580 15.316 1.00 85.88 219 ALA A CA 1
ATOM 1773 C C . ALA A 1 219 ? -2.676 -5.304 15.395 1.00 85.88 219 ALA A C 1
ATOM 1775 O O . ALA A 1 219 ? -3.177 -5.816 14.391 1.00 85.88 219 ALA A O 1
ATOM 1776 N N . ARG A 1 220 ? -3.324 -5.331 16.568 1.00 86.88 220 ARG A N 1
ATOM 1777 C CA . ARG A 1 220 ? -4.606 -6.027 16.790 1.00 86.88 220 ARG A CA 1
ATOM 1778 C C . ARG A 1 220 ? -5.731 -5.642 15.813 1.00 86.88 220 ARG A C 1
ATOM 1780 O O . ARG A 1 220 ? -6.448 -6.548 15.384 1.00 86.88 220 ARG A O 1
ATOM 1787 N N . PRO A 1 221 ? -5.930 -4.363 15.435 1.00 85.75 221 PRO A N 1
ATOM 1788 C CA . PRO A 1 221 ? -6.977 -3.974 14.487 1.00 85.75 221 PRO A CA 1
ATOM 1789 C C . PRO A 1 221 ? -6.800 -4.592 13.099 1.00 85.75 221 PRO A C 1
ATOM 1791 O O . PRO A 1 221 ? -7.779 -4.758 12.375 1.00 85.75 221 PRO A O 1
ATOM 1794 N N . VAL A 1 222 ? -5.565 -4.940 12.734 1.00 89.81 222 VAL A N 1
ATOM 1795 C CA . VAL A 1 222 ? -5.188 -5.376 11.385 1.00 89.81 222 VAL A CA 1
ATOM 1796 C C . VAL A 1 222 ? -5.664 -6.794 11.087 1.00 89.81 222 VAL A C 1
ATOM 1798 O O . VAL A 1 222 ? -5.975 -7.114 9.942 1.00 89.81 222 VAL A O 1
ATOM 1801 N N . ALA A 1 223 ? -5.792 -7.635 12.117 1.00 90.12 223 ALA A N 1
ATOM 1802 C CA . ALA A 1 223 ? -6.053 -9.066 11.964 1.00 90.12 223 ALA A CA 1
ATOM 1803 C C . ALA A 1 223 ? -7.302 -9.406 11.139 1.00 90.12 223 ALA A C 1
ATOM 1805 O O . ALA A 1 223 ? -7.348 -10.431 10.461 1.00 90.12 223 ALA A O 1
ATOM 1806 N N . ARG A 1 224 ? -8.307 -8.525 11.170 1.00 92.38 224 ARG A N 1
ATOM 1807 C CA . ARG A 1 224 ? -9.609 -8.719 10.514 1.00 92.38 224 ARG A CA 1
ATOM 1808 C C . ARG A 1 224 ? -9.838 -7.791 9.324 1.00 92.38 224 ARG A C 1
ATOM 1810 O O . ARG A 1 224 ? -10.957 -7.727 8.797 1.00 92.38 224 ARG A O 1
ATOM 1817 N N . LEU A 1 225 ? -8.813 -7.038 8.928 1.00 95.50 225 LEU A N 1
ATOM 1818 C CA . LEU A 1 225 ? -8.899 -6.176 7.763 1.00 95.50 225 LEU A CA 1
ATOM 1819 C C . LEU A 1 225 ? -8.961 -7.027 6.501 1.00 95.50 225 LEU A C 1
ATOM 1821 O O . LEU A 1 225 ? -8.213 -7.980 6.321 1.00 95.50 225 LEU A O 1
ATOM 1825 N N . THR A 1 226 ? -9.859 -6.634 5.609 1.00 97.31 226 THR A N 1
ATOM 1826 C CA . THR A 1 226 ? -9.953 -7.175 4.251 1.00 97.31 226 THR A CA 1
ATOM 1827 C C . THR A 1 226 ? -9.262 -6.276 3.234 1.00 97.31 226 THR A C 1
ATOM 1829 O O . THR A 1 226 ? -8.896 -6.750 2.163 1.00 97.31 226 THR A O 1
ATOM 1832 N N . ARG A 1 227 ? -9.072 -4.995 3.567 1.00 97.38 227 ARG A N 1
ATOM 1833 C CA . ARG A 1 227 ? -8.366 -4.018 2.742 1.00 97.38 227 ARG A CA 1
ATOM 1834 C C . ARG A 1 227 ? -7.404 -3.203 3.597 1.00 97.38 227 ARG A C 1
ATOM 1836 O O . ARG A 1 227 ? -7.803 -2.697 4.646 1.00 97.38 227 ARG A O 1
ATOM 1843 N N . LEU A 1 228 ? -6.175 -3.057 3.124 1.00 96.62 228 LEU A N 1
ATOM 1844 C CA . LEU A 1 228 ? -5.145 -2.254 3.770 1.00 96.62 228 LEU A CA 1
ATOM 1845 C C . LEU A 1 228 ? -4.372 -1.447 2.716 1.00 96.62 228 LEU A C 1
ATOM 1847 O O . LEU A 1 228 ? -3.897 -2.020 1.741 1.00 96.62 228 LEU A O 1
ATOM 1851 N N . ASP A 1 229 ? -4.276 -0.132 2.906 1.00 94.94 229 ASP A N 1
ATOM 1852 C CA . ASP A 1 229 ? -3.445 0.782 2.105 1.00 94.94 229 ASP A CA 1
ATOM 1853 C C . ASP A 1 229 ? -2.447 1.476 3.041 1.00 94.94 229 ASP A C 1
ATOM 1855 O O . ASP A 1 229 ? -2.844 2.215 3.944 1.00 94.94 229 ASP A O 1
ATOM 1859 N N . VAL A 1 230 ? -1.162 1.173 2.872 1.00 93.00 230 VAL A N 1
ATOM 1860 C CA . VAL A 1 230 ? -0.073 1.718 3.685 1.00 93.00 230 VAL A CA 1
ATOM 1861 C C . VAL A 1 230 ? 0.910 2.419 2.773 1.00 93.00 230 VAL A C 1
ATOM 1863 O O . VAL A 1 230 ? 1.487 1.806 1.871 1.00 93.00 230 VAL A O 1
ATOM 1866 N N . ARG A 1 231 ? 1.144 3.699 3.053 1.00 91.38 231 ARG A N 1
ATOM 1867 C CA . ARG A 1 231 ? 2.163 4.501 2.377 1.00 91.38 231 ARG A CA 1
ATOM 1868 C C . ARG A 1 231 ? 3.189 4.978 3.389 1.00 91.38 231 ARG A C 1
ATOM 1870 O O . ARG A 1 231 ? 2.823 5.555 4.408 1.00 91.38 231 ARG A O 1
ATOM 1877 N N . VAL A 1 232 ? 4.459 4.719 3.122 1.00 88.44 232 VAL A N 1
ATOM 1878 C CA . VAL A 1 232 ? 5.565 5.095 3.997 1.00 88.44 232 VAL A CA 1
ATOM 1879 C C . VAL A 1 232 ? 6.582 5.897 3.198 1.00 88.44 232 VAL A C 1
ATOM 1881 O O . VAL A 1 232 ? 7.199 5.359 2.285 1.00 88.44 232 VAL A O 1
ATOM 1884 N N . ASP A 1 233 ? 6.786 7.157 3.557 1.00 85.19 233 ASP A N 1
ATOM 1885 C CA . ASP A 1 233 ? 7.764 8.053 2.943 1.00 85.19 233 ASP A CA 1
ATOM 1886 C C . ASP A 1 233 ? 8.967 8.236 3.883 1.00 85.19 233 ASP A C 1
ATOM 1888 O O . ASP A 1 233 ? 8.983 9.113 4.735 1.00 85.19 233 ASP A O 1
ATOM 1892 N N . CYS A 1 234 ? 9.996 7.395 3.780 1.00 78.44 234 CYS A N 1
ATOM 1893 C CA . CYS A 1 234 ? 11.138 7.434 4.698 1.00 78.44 234 CYS A CA 1
ATOM 1894 C C . CYS A 1 234 ? 12.228 8.425 4.253 1.00 78.44 234 CYS A C 1
ATOM 1896 O O . CYS A 1 234 ? 12.996 8.140 3.326 1.00 78.44 234 CYS A O 1
ATOM 1898 N N . SER A 1 235 ? 12.382 9.530 4.988 1.00 71.88 235 SER A N 1
ATOM 1899 C CA . SER A 1 235 ? 13.456 10.517 4.772 1.00 71.88 235 SER A CA 1
ATOM 1900 C C . SER A 1 235 ? 14.832 10.074 5.304 1.00 71.88 235 SER A C 1
ATOM 1902 O O . SER A 1 235 ? 15.858 10.426 4.726 1.00 71.88 235 SER A O 1
ATOM 1904 N N . ALA A 1 236 ? 14.885 9.266 6.374 1.00 66.12 236 ALA A N 1
ATOM 1905 C CA . ALA A 1 236 ? 16.138 8.907 7.055 1.00 66.12 236 ALA A CA 1
ATOM 1906 C C . ALA A 1 236 ? 16.682 7.502 6.712 1.00 66.12 236 ALA A C 1
ATOM 1908 O O . ALA A 1 236 ? 17.733 7.372 6.085 1.00 66.12 236 ALA A O 1
ATOM 1909 N N . SER A 1 237 ? 16.008 6.429 7.151 1.00 75.06 237 SER A N 1
ATOM 1910 C CA . SER A 1 237 ? 16.471 5.042 6.970 1.00 75.06 237 SER A CA 1
ATOM 1911 C C . SER A 1 237 ? 15.313 4.046 6.996 1.00 75.06 237 SER A C 1
ATOM 1913 O O . SER A 1 237 ? 14.486 4.080 7.901 1.00 75.06 237 SER A O 1
ATOM 1915 N N . LEU A 1 238 ? 15.298 3.105 6.045 1.00 78.50 238 LEU A N 1
ATOM 1916 C CA . LEU A 1 238 ? 14.307 2.022 5.993 1.00 78.50 238 LEU A CA 1
ATOM 1917 C C . LEU A 1 238 ? 14.502 0.968 7.094 1.00 78.50 238 LEU A C 1
ATOM 1919 O O . LEU A 1 238 ? 13.540 0.309 7.478 1.00 78.50 238 LEU A O 1
ATOM 1923 N N . ARG A 1 239 ? 15.720 0.822 7.637 1.00 78.88 239 ARG A N 1
ATOM 1924 C CA . ARG A 1 239 ? 16.067 -0.260 8.580 1.00 78.88 239 ARG A CA 1
ATOM 1925 C C . ARG A 1 239 ? 15.170 -0.263 9.827 1.00 78.88 239 ARG A C 1
ATOM 1927 O O . ARG A 1 239 ? 14.784 -1.325 10.294 1.00 78.88 239 ARG A O 1
ATOM 1934 N N . GLY A 1 240 ? 14.807 0.918 10.337 1.00 76.25 240 GLY A N 1
ATOM 1935 C CA . GLY A 1 240 ? 13.928 1.055 11.508 1.00 76.25 240 GLY A CA 1
ATOM 1936 C C . GLY A 1 240 ? 12.455 0.724 11.238 1.00 76.25 240 GLY A C 1
ATOM 1937 O O . GLY A 1 240 ? 11.710 0.456 12.174 1.00 76.25 240 GLY A O 1
ATOM 1938 N N . VAL A 1 241 ? 12.039 0.714 9.968 1.00 82.62 241 VAL A N 1
ATOM 1939 C CA . VAL A 1 241 ? 10.648 0.473 9.553 1.00 82.62 241 VAL A CA 1
ATOM 1940 C C . VAL A 1 241 ? 10.428 -0.960 9.099 1.00 82.62 241 VAL A C 1
ATOM 1942 O O . VAL A 1 241 ? 9.379 -1.525 9.381 1.00 82.62 241 VAL A O 1
ATOM 1945 N N . VAL A 1 242 ? 11.398 -1.549 8.400 1.00 87.62 242 VAL A N 1
ATOM 1946 C CA . VAL A 1 242 ? 11.241 -2.810 7.659 1.00 87.62 242 VAL A CA 1
ATOM 1947 C C . VAL A 1 242 ? 10.732 -3.954 8.530 1.00 87.62 242 VAL A C 1
ATOM 1949 O O . VAL A 1 242 ? 9.682 -4.518 8.228 1.00 87.62 242 VAL A O 1
ATOM 1952 N N . GLY A 1 243 ? 11.424 -4.267 9.627 1.00 85.19 243 GLY A N 1
ATOM 1953 C CA . GLY A 1 243 ? 11.029 -5.358 10.524 1.00 85.19 243 GLY A CA 1
ATOM 1954 C C . GLY A 1 243 ? 9.643 -5.138 11.143 1.00 85.19 243 GLY A C 1
ATOM 1955 O O . GLY A 1 243 ? 8.758 -5.981 10.971 1.00 85.19 243 GLY A O 1
ATOM 1956 N N . PRO A 1 244 ? 9.407 -3.996 11.811 1.00 84.44 244 PRO A N 1
ATOM 1957 C CA . PRO A 1 244 ? 8.114 -3.709 12.418 1.00 84.44 244 PRO A CA 1
ATOM 1958 C C . PRO A 1 244 ? 6.940 -3.581 11.434 1.00 84.44 244 PRO A C 1
ATOM 1960 O O . PRO A 1 244 ? 5.837 -4.032 11.740 1.00 84.44 244 PRO A O 1
ATOM 1963 N N . LEU A 1 245 ? 7.147 -3.014 10.243 1.00 88.56 245 LEU A N 1
ATOM 1964 C CA . LEU A 1 245 ? 6.127 -2.971 9.192 1.00 88.56 245 LEU A CA 1
ATOM 1965 C C . LEU A 1 245 ? 5.827 -4.379 8.673 1.00 88.56 245 LEU A C 1
ATOM 1967 O O . LEU A 1 245 ? 4.660 -4.737 8.509 1.00 88.56 245 LEU A O 1
ATOM 1971 N N . ALA A 1 246 ? 6.861 -5.197 8.463 1.00 90.31 246 ALA A N 1
ATOM 1972 C CA . ALA A 1 246 ? 6.676 -6.577 8.050 1.00 90.31 246 ALA A CA 1
ATOM 1973 C C . ALA A 1 246 ? 5.849 -7.346 9.086 1.00 90.31 246 ALA A C 1
ATOM 1975 O O . ALA A 1 246 ? 4.832 -7.938 8.729 1.00 90.31 246 ALA A O 1
ATOM 1976 N N . ALA A 1 247 ? 6.215 -7.266 10.369 1.00 86.56 247 ALA A N 1
ATOM 1977 C CA . ALA A 1 247 ? 5.466 -7.868 11.472 1.00 86.56 247 ALA A CA 1
ATOM 1978 C C . ALA A 1 247 ? 3.992 -7.408 11.505 1.00 86.56 247 ALA A C 1
ATOM 1980 O O . ALA A 1 247 ? 3.094 -8.234 11.682 1.00 86.56 247 ALA A O 1
ATOM 1981 N N . PHE A 1 248 ? 3.724 -6.129 11.222 1.00 88.75 248 PHE A N 1
ATOM 1982 C CA . PHE A 1 248 ? 2.379 -5.548 11.246 1.00 88.75 248 PHE A CA 1
ATOM 1983 C C . PHE A 1 248 ? 1.529 -6.141 10.123 1.00 88.75 248 PHE A C 1
ATOM 1985 O O . PHE A 1 248 ? 0.397 -6.576 10.333 1.00 88.75 248 PHE A O 1
ATOM 1992 N N . LEU A 1 249 ? 2.118 -6.234 8.933 1.00 92.38 249 LEU A N 1
ATOM 1993 C CA . LEU A 1 249 ? 1.511 -6.826 7.749 1.00 92.38 249 LEU A CA 1
ATOM 1994 C C . LEU A 1 249 ? 1.283 -8.342 7.896 1.00 92.38 249 LEU A C 1
ATOM 1996 O O . LEU A 1 249 ? 0.267 -8.844 7.408 1.00 92.38 249 LEU A O 1
ATOM 2000 N N . ARG A 1 250 ? 2.147 -9.085 8.613 1.00 90.81 250 ARG A N 1
ATOM 2001 C CA . ARG A 1 250 ? 1.925 -10.533 8.838 1.00 90.81 250 ARG A CA 1
ATOM 2002 C C . ARG A 1 250 ? 0.660 -10.812 9.639 1.00 90.81 250 ARG A C 1
ATOM 2004 O O . ARG A 1 250 ? 0.028 -11.842 9.429 1.00 90.81 250 ARG A O 1
ATOM 2011 N N . ARG A 1 251 ? 0.258 -9.893 10.524 1.00 90.44 251 ARG A N 1
ATOM 2012 C CA . ARG A 1 251 ? -0.974 -10.040 11.315 1.00 90.44 251 ARG A CA 1
ATOM 2013 C C . ARG A 1 251 ? -2.236 -9.974 10.463 1.00 90.44 251 ARG A C 1
ATOM 2015 O O . ARG A 1 251 ? -3.274 -10.447 10.903 1.00 90.44 251 ARG A O 1
ATOM 2022 N N . ALA A 1 252 ? -2.161 -9.421 9.258 1.00 92.44 252 ALA A N 1
ATOM 2023 C CA . ALA A 1 252 ? -3.293 -9.124 8.392 1.00 92.44 252 ALA A CA 1
ATOM 2024 C C . ALA A 1 252 ? -3.839 -10.365 7.641 1.00 92.44 252 ALA A C 1
ATOM 2026 O O . ALA A 1 252 ? -3.892 -10.407 6.414 1.00 92.44 252 ALA A O 1
ATOM 2027 N N . ALA A 1 253 ? -4.229 -11.413 8.369 1.00 90.88 253 ALA A N 1
ATOM 2028 C CA . ALA A 1 253 ? -4.548 -12.725 7.795 1.00 90.88 253 ALA A CA 1
ATOM 2029 C C . ALA A 1 253 ? -5.799 -12.742 6.888 1.00 90.88 253 ALA A C 1
ATOM 2031 O O . ALA A 1 253 ? -5.873 -13.533 5.945 1.00 90.88 253 ALA A O 1
ATOM 2032 N N . GLU A 1 254 ? -6.783 -11.872 7.143 1.00 95.44 254 GLU A N 1
ATOM 2033 C CA . GLU A 1 254 ? -8.030 -11.783 6.362 1.00 95.44 254 GLU A CA 1
ATOM 2034 C C . GLU A 1 254 ? -7.915 -10.901 5.095 1.00 95.44 254 GLU A C 1
ATOM 2036 O O . GLU A 1 254 ? -8.925 -10.674 4.413 1.00 95.44 254 GLU A O 1
ATOM 2041 N N . LEU A 1 255 ? -6.713 -10.410 4.754 1.00 97.19 255 LEU A N 1
ATOM 2042 C CA . LEU A 1 255 ? -6.532 -9.474 3.643 1.00 97.19 255 LEU A CA 1
ATOM 2043 C C . LEU A 1 255 ? -6.969 -10.053 2.299 1.00 97.19 255 LEU A C 1
ATOM 2045 O O . LEU A 1 255 ? -6.612 -11.163 1.908 1.00 97.19 255 LEU A O 1
ATOM 2049 N N . ARG A 1 256 ? -7.710 -9.225 1.563 1.00 98.12 256 ARG A N 1
ATOM 2050 C CA . ARG A 1 256 ? -8.124 -9.439 0.172 1.00 98.12 256 ARG A CA 1
ATOM 2051 C C . ARG A 1 256 ? -7.490 -8.425 -0.766 1.00 98.12 256 ARG A C 1
ATOM 2053 O O . ARG A 1 256 ? -7.245 -8.749 -1.926 1.00 98.12 256 ARG A O 1
ATOM 2060 N N . GLU A 1 257 ? -7.224 -7.227 -0.262 1.00 98.19 257 GLU A N 1
ATOM 2061 C CA . GLU A 1 257 ? -6.626 -6.123 -1.002 1.00 98.19 257 GLU A CA 1
ATOM 2062 C C . GLU A 1 257 ? -5.508 -5.496 -0.165 1.00 98.19 257 GLU A C 1
ATOM 2064 O O . GLU A 1 257 ? -5.751 -5.058 0.962 1.00 98.19 257 GLU A O 1
ATOM 2069 N N . LEU A 1 258 ? -4.299 -5.445 -0.720 1.00 97.69 258 LEU A N 1
ATOM 2070 C CA . LEU A 1 258 ? -3.155 -4.767 -0.118 1.00 97.69 258 LEU A CA 1
ATOM 2071 C C . LEU A 1 258 ? -2.584 -3.758 -1.111 1.00 97.69 258 LEU A C 1
ATOM 2073 O O . LEU A 1 258 ? -2.217 -4.133 -2.222 1.00 97.69 258 LEU A O 1
ATOM 2077 N N . ALA A 1 259 ? -2.474 -2.504 -0.689 1.00 96.88 259 ALA A N 1
ATOM 2078 C CA . ALA A 1 259 ? -1.646 -1.499 -1.335 1.00 96.88 259 ALA A CA 1
ATOM 2079 C C . ALA A 1 259 ? -0.504 -1.128 -0.383 1.00 96.88 259 ALA A C 1
ATOM 2081 O O . ALA A 1 259 ? -0.748 -0.705 0.744 1.00 96.88 259 ALA A O 1
ATOM 2082 N N . LEU A 1 260 ? 0.735 -1.332 -0.823 1.00 95.81 260 LEU A N 1
ATOM 2083 C CA . LEU A 1 260 ? 1.933 -1.023 -0.056 1.00 95.81 260 LEU A CA 1
ATOM 2084 C C . LEU A 1 260 ? 2.859 -0.154 -0.900 1.00 95.81 260 LEU A C 1
ATOM 2086 O O . LEU A 1 260 ? 3.389 -0.600 -1.919 1.00 95.81 260 LEU A O 1
ATOM 2090 N N . VAL A 1 261 ? 3.075 1.075 -0.448 1.00 93.50 261 VAL A N 1
ATOM 2091 C CA . VAL A 1 261 ? 4.026 2.007 -1.050 1.00 93.50 261 VAL A CA 1
ATOM 2092 C C . VAL A 1 261 ? 5.060 2.373 0.002 1.00 93.50 261 VAL A C 1
ATOM 2094 O O . VAL A 1 261 ? 4.708 2.829 1.084 1.00 93.50 261 VAL A O 1
ATOM 2097 N N . VAL A 1 262 ? 6.333 2.173 -0.307 1.00 90.88 262 VAL A N 1
ATOM 2098 C CA . VAL A 1 262 ? 7.454 2.534 0.559 1.00 90.88 262 VAL A CA 1
ATOM 2099 C C . VAL A 1 262 ? 8.427 3.332 -0.290 1.00 90.88 262 VAL A C 1
ATOM 2101 O O . VAL A 1 262 ? 9.085 2.785 -1.169 1.00 90.88 262 VAL A O 1
ATOM 2104 N N . ARG A 1 263 ? 8.505 4.638 -0.052 1.00 86.88 263 ARG A N 1
ATOM 2105 C CA . ARG A 1 263 ? 9.443 5.537 -0.721 1.00 86.88 263 ARG A CA 1
ATOM 2106 C C . ARG A 1 263 ? 10.606 5.829 0.211 1.00 86.88 263 ARG A C 1
ATOM 2108 O O . ARG A 1 263 ? 10.447 5.915 1.425 1.00 86.88 263 ARG A O 1
ATOM 2115 N N . SER A 1 264 ? 11.791 6.006 -0.360 1.00 77.69 264 SER A N 1
ATOM 2116 C CA . SER A 1 264 ? 12.921 6.574 0.366 1.00 77.69 264 SER A CA 1
ATOM 2117 C C . SER A 1 264 ? 13.527 7.709 -0.444 1.00 77.69 264 SER A C 1
ATOM 2119 O O . SER A 1 264 ? 13.900 7.510 -1.597 1.00 77.69 264 SER A O 1
ATOM 2121 N N . GLU A 1 265 ? 13.653 8.891 0.165 1.00 60.38 265 GLU A N 1
ATOM 2122 C CA . GLU A 1 265 ? 14.209 10.102 -0.474 1.00 60.38 265 GLU A CA 1
ATOM 2123 C C . GLU A 1 265 ? 15.713 10.004 -0.760 1.00 60.38 265 GLU A C 1
ATOM 2125 O O . GLU A 1 265 ? 16.315 10.858 -1.408 1.00 60.38 265 GLU A O 1
ATOM 2130 N N . THR A 1 266 ? 16.354 8.936 -0.305 1.00 54.94 266 THR A N 1
ATOM 2131 C CA . THR A 1 266 ? 17.809 8.796 -0.294 1.00 54.94 266 THR A CA 1
ATOM 2132 C C . THR A 1 266 ? 18.438 8.495 -1.665 1.00 54.94 266 THR A C 1
ATOM 2134 O O . THR A 1 266 ? 19.597 8.076 -1.735 1.00 54.94 266 THR A O 1
ATOM 2137 N N . GLY A 1 267 ? 17.743 8.805 -2.766 1.00 51.69 267 GLY A N 1
ATOM 2138 C CA . GLY A 1 267 ? 18.252 8.723 -4.141 1.00 51.69 267 GLY A CA 1
ATOM 2139 C C . GLY A 1 267 ? 19.593 9.441 -4.375 1.00 51.69 267 GLY A C 1
ATOM 2140 O O . GLY A 1 267 ? 20.313 9.096 -5.312 1.00 51.69 267 GLY A O 1
ATOM 2141 N N . SER A 1 268 ? 19.986 10.368 -3.495 1.00 49.50 268 SER A N 1
ATOM 2142 C CA . SER A 1 268 ? 21.282 11.058 -3.527 1.00 49.50 268 SER A CA 1
ATOM 2143 C C . SER A 1 268 ? 22.393 10.398 -2.688 1.00 49.50 268 SER A C 1
ATOM 2145 O O . SER A 1 268 ? 23.568 10.572 -3.002 1.00 49.50 268 SER A O 1
ATOM 2147 N N . GLY A 1 269 ? 22.064 9.622 -1.647 1.00 50.28 269 GLY A N 1
ATOM 2148 C CA . GLY A 1 269 ? 23.042 9.121 -0.667 1.00 50.28 269 GLY A CA 1
ATOM 2149 C C . GLY A 1 269 ? 23.629 7.735 -0.963 1.00 50.28 269 GLY A C 1
ATOM 2150 O O . GLY A 1 269 ? 24.668 7.375 -0.416 1.00 50.28 269 GLY A O 1
ATOM 2151 N N . TRP A 1 270 ? 22.977 6.937 -1.815 1.00 54.38 270 TRP A N 1
ATOM 2152 C CA . TRP A 1 270 ? 23.319 5.515 -2.001 1.00 54.38 270 TRP A CA 1
ATOM 2153 C C . TRP A 1 270 ? 24.417 5.319 -3.048 1.00 54.38 270 TRP A C 1
ATOM 2155 O O . TRP A 1 270 ? 25.082 4.288 -3.066 1.00 54.38 270 TRP A O 1
ATOM 2165 N N . ARG A 1 271 ? 24.686 6.362 -3.845 1.00 54.22 271 ARG A N 1
ATOM 2166 C CA . ARG A 1 271 ? 25.788 6.454 -4.816 1.00 54.22 271 ARG A CA 1
ATOM 2167 C C . ARG A 1 271 ? 27.155 6.664 -4.146 1.00 54.22 271 ARG A C 1
ATOM 2169 O O . ARG A 1 271 ? 28.046 7.300 -4.712 1.00 54.22 271 ARG A O 1
ATOM 2176 N N . SER A 1 272 ? 27.333 6.179 -2.916 1.00 53.81 272 SER A N 1
ATOM 2177 C CA . SER A 1 272 ? 28.648 6.163 -2.279 1.00 53.81 272 SER A CA 1
ATOM 2178 C C . SER A 1 272 ? 29.550 5.193 -3.053 1.00 53.81 272 SER A C 1
ATOM 2180 O O . SER A 1 272 ? 29.103 4.125 -3.459 1.00 53.81 272 SER A O 1
ATOM 2182 N N . ARG A 1 273 ? 30.819 5.555 -3.281 1.00 54.78 273 ARG A N 1
ATOM 2183 C CA . ARG A 1 273 ? 31.778 4.827 -4.145 1.00 54.78 273 ARG A CA 1
ATOM 2184 C C . ARG A 1 273 ? 32.205 3.436 -3.636 1.00 54.78 273 ARG A C 1
ATOM 2186 O O . ARG A 1 273 ? 33.192 2.893 -4.125 1.00 54.78 273 ARG A O 1
ATOM 2193 N N . VAL A 1 274 ? 31.526 2.876 -2.641 1.00 57.59 274 VAL A N 1
ATOM 2194 C CA . VAL A 1 274 ? 31.864 1.584 -2.039 1.00 57.59 274 VAL A CA 1
ATOM 2195 C C . VAL A 1 274 ? 30.841 0.555 -2.499 1.00 57.59 274 VAL A C 1
ATOM 2197 O O . VAL A 1 274 ? 29.642 0.792 -2.372 1.00 57.59 274 VAL A O 1
ATOM 2200 N N . ALA A 1 275 ? 31.325 -0.573 -3.032 1.00 60.12 275 ALA A N 1
ATOM 2201 C CA . ALA A 1 275 ? 30.486 -1.723 -3.350 1.00 60.12 275 ALA A CA 1
ATOM 2202 C C . ALA A 1 275 ? 29.709 -2.109 -2.081 1.00 60.12 275 ALA A C 1
ATOM 2204 O O . ALA A 1 275 ? 30.327 -2.386 -1.050 1.00 60.12 275 ALA A O 1
ATOM 2205 N N . PRO A 1 276 ? 28.379 -2.033 -2.105 1.00 63.66 276 PRO A N 1
ATOM 2206 C CA . PRO A 1 276 ? 27.597 -2.116 -0.899 1.00 63.66 276 PRO A CA 1
ATOM 2207 C C . PRO A 1 276 ? 27.492 -3.568 -0.454 1.00 63.66 276 PRO A C 1
ATOM 2209 O O . PRO A 1 276 ? 27.492 -4.496 -1.262 1.00 63.66 276 PRO A O 1
ATOM 2212 N N . ASP A 1 277 ? 27.383 -3.746 0.852 1.00 79.56 277 ASP A N 1
ATOM 2213 C CA . ASP A 1 277 ? 27.140 -5.045 1.452 1.00 79.56 277 ASP A CA 1
ATOM 2214 C C . ASP A 1 277 ? 25.717 -5.520 1.112 1.00 79.56 277 ASP A C 1
ATOM 2216 O O . ASP A 1 277 ? 24.725 -4.896 1.499 1.00 79.56 277 ASP A O 1
ATOM 2220 N N . ALA A 1 278 ? 25.621 -6.627 0.372 1.00 78.19 278 ALA A N 1
ATOM 2221 C CA . ALA A 1 278 ? 24.356 -7.255 0.004 1.00 78.19 278 ALA A CA 1
ATOM 2222 C C . ALA A 1 278 ? 23.505 -7.608 1.236 1.00 78.19 278 ALA A C 1
ATOM 2224 O O . ALA A 1 278 ? 22.281 -7.484 1.182 1.00 78.19 278 ALA A O 1
ATOM 2225 N N . ALA A 1 279 ? 24.132 -7.991 2.355 1.00 83.12 279 ALA A N 1
ATOM 2226 C CA . ALA A 1 279 ? 23.419 -8.278 3.596 1.00 83.12 279 ALA A CA 1
ATOM 2227 C C . ALA A 1 279 ? 22.761 -7.008 4.157 1.00 83.12 279 ALA A C 1
ATOM 2229 O O . ALA A 1 279 ? 21.563 -6.998 4.435 1.00 83.12 279 ALA A O 1
ATOM 2230 N N . ALA A 1 280 ? 23.500 -5.897 4.203 1.00 82.38 280 ALA A N 1
ATOM 2231 C CA . ALA A 1 280 ? 22.973 -4.613 4.658 1.00 82.38 280 ALA A CA 1
ATOM 2232 C C . ALA A 1 280 ? 21.825 -4.076 3.779 1.00 82.38 280 ALA A C 1
ATOM 2234 O O . ALA A 1 280 ? 20.970 -3.332 4.268 1.00 82.38 280 ALA A O 1
ATOM 2235 N N . TRP A 1 281 ? 21.794 -4.421 2.486 1.00 81.00 281 TRP A N 1
ATOM 2236 C CA . TRP A 1 281 ? 20.667 -4.093 1.609 1.00 81.00 281 TRP A CA 1
ATOM 2237 C C . TRP A 1 281 ? 19.438 -4.948 1.866 1.00 81.00 281 TRP A C 1
ATOM 2239 O O . TRP A 1 281 ? 18.334 -4.408 1.874 1.00 81.00 281 TRP A O 1
ATOM 2249 N N . ARG A 1 282 ? 19.617 -6.250 2.095 1.00 82.00 282 ARG A N 1
ATOM 2250 C CA . ARG A 1 282 ? 18.513 -7.165 2.413 1.00 82.00 282 ARG A CA 1
ATOM 2251 C C . ARG A 1 282 ? 17.747 -6.725 3.656 1.00 82.00 282 ARG A C 1
ATOM 2253 O O . ARG A 1 282 ? 16.525 -6.766 3.663 1.00 82.00 282 ARG A O 1
ATOM 2260 N N . GLU A 1 283 ? 18.435 -6.151 4.639 1.00 84.50 283 GLU A N 1
ATOM 2261 C CA . GLU A 1 283 ? 17.796 -5.552 5.819 1.00 84.50 283 GLU A CA 1
ATOM 2262 C C . GLU A 1 283 ? 16.893 -4.336 5.519 1.00 84.50 283 GLU A C 1
ATOM 2264 O O . GLU A 1 283 ? 16.166 -3.866 6.396 1.00 84.50 283 GLU A O 1
ATOM 2269 N N . LYS A 1 284 ? 16.940 -3.788 4.297 1.00 85.81 284 LYS A N 1
ATOM 2270 C CA . LYS A 1 284 ? 16.069 -2.695 3.835 1.00 85.81 284 LYS A CA 1
ATOM 2271 C C . LYS A 1 284 ? 14.898 -3.181 2.977 1.00 85.81 284 LYS A C 1
ATOM 2273 O O . LYS A 1 284 ? 14.086 -2.358 2.559 1.00 85.81 284 LYS A O 1
ATOM 2278 N N . ASP A 1 285 ? 14.811 -4.481 2.707 1.00 89.62 285 ASP A N 1
ATOM 2279 C CA . ASP A 1 285 ? 13.770 -5.079 1.879 1.00 89.62 285 ASP A CA 1
ATOM 2280 C C . ASP A 1 285 ? 12.575 -5.513 2.738 1.00 89.62 285 ASP A C 1
ATOM 2282 O O . ASP A 1 285 ? 12.596 -6.539 3.420 1.00 89.62 285 ASP A O 1
ATOM 2286 N N . VAL A 1 286 ? 11.501 -4.720 2.684 1.00 89.81 286 VAL A N 1
ATOM 2287 C CA . VAL A 1 286 ? 10.245 -5.022 3.388 1.00 89.81 286 VAL A CA 1
ATOM 2288 C C . VAL A 1 286 ? 9.660 -6.352 2.930 1.00 89.81 286 VAL A C 1
ATOM 2290 O O . VAL A 1 286 ? 9.121 -7.086 3.756 1.00 89.81 286 VAL A O 1
ATOM 2293 N N . LEU A 1 287 ? 9.761 -6.683 1.639 1.00 93.12 287 LEU A N 1
ATOM 2294 C CA . LEU A 1 287 ? 9.169 -7.911 1.122 1.00 93.12 287 LEU A CA 1
ATOM 2295 C C . LEU A 1 287 ? 9.942 -9.123 1.622 1.00 93.12 287 LEU A C 1
ATOM 2297 O O . LEU A 1 287 ? 9.324 -10.057 2.119 1.00 93.12 287 LEU A O 1
ATOM 2301 N N . LEU A 1 288 ? 11.273 -9.077 1.596 1.00 91.12 288 LEU A N 1
ATOM 2302 C CA . LEU A 1 288 ? 12.096 -10.148 2.155 1.00 91.12 288 LEU A CA 1
ATOM 2303 C C . LEU A 1 288 ? 11.840 -10.333 3.661 1.00 91.12 288 LEU A C 1
ATOM 2305 O O . LEU A 1 288 ? 11.598 -11.452 4.111 1.00 91.12 288 LEU A O 1
ATOM 2309 N N . ALA A 1 289 ? 11.733 -9.244 4.427 1.00 89.94 289 ALA A N 1
ATOM 2310 C CA . ALA A 1 289 ? 11.389 -9.310 5.850 1.00 89.94 289 ALA A CA 1
ATOM 2311 C C . ALA A 1 289 ? 9.992 -9.917 6.125 1.00 89.94 289 ALA A C 1
ATOM 2313 O O . ALA A 1 289 ? 9.760 -10.507 7.189 1.00 89.94 289 ALA A O 1
ATOM 2314 N N . LEU A 1 290 ? 9.034 -9.814 5.192 1.00 89.94 290 LEU A N 1
ATOM 2315 C CA . LEU A 1 290 ? 7.751 -10.532 5.286 1.00 89.94 290 LEU A CA 1
ATOM 2316 C C . LEU A 1 290 ? 7.942 -12.051 5.155 1.00 89.94 290 LEU A C 1
ATOM 2318 O O . LEU A 1 290 ? 7.207 -12.819 5.786 1.00 89.94 290 LEU A O 1
ATOM 2322 N N . LEU A 1 291 ? 8.917 -12.485 4.356 1.00 89.25 291 LEU A N 1
ATOM 2323 C CA . LEU A 1 291 ? 9.206 -13.894 4.091 1.00 89.25 291 LEU A CA 1
ATOM 2324 C C . LEU A 1 291 ? 10.003 -14.554 5.220 1.00 89.25 291 LEU A C 1
ATOM 2326 O O . LEU A 1 291 ? 9.745 -15.720 5.517 1.00 89.25 291 LEU A O 1
ATOM 2330 N N . GLU A 1 292 ? 10.927 -13.816 5.837 1.00 86.12 292 GLU A N 1
ATOM 2331 C CA . GLU A 1 292 ? 11.914 -14.320 6.808 1.00 86.12 292 GLU A CA 1
ATOM 2332 C C . GLU A 1 292 ? 11.430 -14.372 8.264 1.00 86.12 292 GLU A C 1
ATOM 2334 O O . GLU A 1 292 ? 12.156 -14.864 9.120 1.00 86.12 292 GLU A O 1
ATOM 2339 N N . GLY A 1 293 ? 10.229 -13.863 8.561 1.00 70.88 293 GLY A N 1
ATOM 2340 C CA . GLY A 1 293 ? 9.756 -13.657 9.934 1.00 70.88 293 GLY A CA 1
ATOM 2341 C C . GLY A 1 293 ? 10.039 -14.809 10.902 1.00 70.88 293 GLY A C 1
ATOM 2342 O O . GLY A 1 293 ? 9.601 -15.934 10.659 1.00 70.88 293 GLY A O 1
ATOM 2343 N N . GLU A 1 294 ? 10.733 -14.490 11.999 1.00 59.59 294 GLU A N 1
ATOM 2344 C CA . GLU A 1 294 ? 10.944 -15.393 13.131 1.00 59.59 294 GLU A CA 1
ATOM 2345 C C . GLU A 1 294 ? 9.597 -15.800 13.739 1.00 59.59 294 GLU A C 1
ATOM 2347 O O . GLU A 1 294 ? 8.644 -15.011 13.749 1.00 59.59 294 GLU A O 1
ATOM 2352 N N . ASP A 1 295 ? 9.521 -17.051 14.199 1.00 53.50 295 ASP A N 1
ATOM 2353 C CA . ASP A 1 295 ? 8.362 -17.580 14.906 1.00 53.50 295 ASP A CA 1
ATOM 2354 C C . ASP A 1 295 ? 8.102 -16.662 16.112 1.00 53.50 295 ASP A C 1
ATOM 2356 O O . ASP A 1 295 ? 8.875 -16.647 17.068 1.00 53.50 295 ASP A O 1
ATOM 2360 N N . GLU A 1 296 ? 6.998 -15.910 16.100 1.00 53.81 296 GLU A N 1
ATOM 2361 C CA . GLU A 1 296 ? 6.347 -15.644 17.375 1.00 53.81 296 GLU A CA 1
ATOM 2362 C C . GLU A 1 296 ? 5.918 -17.026 17.864 1.00 53.81 296 GLU A C 1
ATOM 2364 O O . GLU A 1 296 ? 4.929 -17.580 17.375 1.00 53.81 296 GLU A O 1
ATOM 2369 N N . GLU A 1 297 ? 6.739 -17.639 18.724 1.00 47.66 297 GLU A N 1
ATOM 2370 C CA . GLU A 1 297 ? 6.409 -18.892 19.394 1.00 47.66 297 GLU A CA 1
ATOM 2371 C C . GLU A 1 297 ? 4.948 -18.821 19.861 1.00 47.66 297 GLU A C 1
ATOM 2373 O O . GLU A 1 297 ? 4.463 -17.755 20.226 1.00 47.66 297 GLU A O 1
ATOM 2378 N N . GLY A 1 298 ? 4.207 -19.926 19.754 1.00 45.72 298 GLY A N 1
ATOM 2379 C CA . GLY A 1 298 ? 2.746 -19.939 19.847 1.00 45.72 298 GLY A CA 1
ATOM 2380 C C . GLY A 1 298 ? 2.187 -19.243 21.091 1.00 45.72 298 GLY A C 1
ATOM 2381 O O . GLY A 1 298 ? 2.394 -19.699 22.212 1.00 45.72 298 GLY A O 1
ATOM 2382 N N . TRP A 1 299 ? 1.451 -18.150 20.887 1.00 49.72 299 TRP A N 1
ATOM 2383 C CA . TRP A 1 299 ? 0.817 -17.367 21.960 1.00 49.72 299 TRP A CA 1
ATOM 2384 C C . TRP A 1 299 ? -0.712 -17.293 21.853 1.00 49.72 299 TRP A C 1
ATOM 2386 O O . TRP A 1 299 ? -1.345 -16.558 22.608 1.00 49.72 299 TRP A O 1
ATOM 2396 N N . ASP A 1 300 ? -1.321 -18.105 20.985 1.00 43.53 300 ASP A N 1
ATOM 2397 C CA . ASP A 1 300 ? -2.765 -18.342 20.996 1.00 43.53 300 ASP A CA 1
ATOM 2398 C C . ASP A 1 300 ? -3.056 -19.769 21.481 1.00 43.53 300 ASP A C 1
ATOM 2400 O O . ASP A 1 300 ? -3.093 -20.722 20.704 1.00 43.53 300 ASP A O 1
ATOM 2404 N N . GLY A 1 301 ? -3.310 -19.903 22.784 1.00 42.59 301 GLY A N 1
ATOM 2405 C CA . GLY A 1 301 ? -4.129 -20.987 23.320 1.00 42.59 301 GLY A CA 1
ATOM 2406 C C . GLY A 1 301 ? -3.496 -21.791 24.449 1.00 42.59 301 GLY A C 1
ATOM 2407 O O . GLY A 1 301 ? -2.476 -22.448 24.272 1.00 42.59 301 GLY A O 1
ATOM 2408 N N . ASP A 1 302 ? -4.212 -21.852 25.573 1.00 42.97 302 ASP A N 1
ATOM 2409 C CA . ASP A 1 302 ? -4.137 -22.890 26.612 1.00 42.97 302 ASP A CA 1
ATOM 2410 C C . ASP A 1 302 ? -4.498 -24.291 26.053 1.00 42.97 302 ASP A C 1
ATOM 2412 O O . ASP A 1 302 ? -5.368 -25.001 26.559 1.00 42.97 302 ASP A O 1
ATOM 2416 N N . GLY A 1 303 ? -3.875 -24.689 24.946 1.00 43.97 303 GLY A N 1
ATOM 2417 C CA . GLY A 1 303 ? -4.127 -25.923 24.223 1.00 43.97 303 GLY A CA 1
ATOM 2418 C C . GLY A 1 303 ? -2.902 -26.814 24.274 1.00 43.97 303 GLY A C 1
ATOM 2419 O O . GLY A 1 303 ? -1.989 -26.678 23.467 1.00 43.97 303 GLY A O 1
ATOM 2420 N N . ALA A 1 304 ? -2.897 -27.761 25.210 1.00 42.56 304 ALA A N 1
ATOM 2421 C CA . ALA A 1 304 ? -1.939 -28.856 25.265 1.00 42.56 304 ALA A CA 1
ATOM 2422 C C . ALA A 1 304 ? -2.037 -29.724 23.993 1.00 42.56 304 ALA A C 1
ATOM 2424 O O . ALA A 1 304 ? -2.762 -30.715 23.951 1.00 42.56 304 ALA A O 1
ATOM 2425 N N . GLY A 1 305 ? -1.315 -29.343 22.943 1.00 44.41 305 GLY A N 1
ATOM 2426 C CA . GLY A 1 305 ? -1.229 -30.075 21.687 1.00 44.41 305 GLY A CA 1
ATOM 2427 C C . GLY A 1 305 ? 0.224 -30.334 21.323 1.00 44.41 305 GLY A C 1
ATOM 2428 O O . GLY A 1 305 ? 0.857 -29.515 20.670 1.00 44.41 305 GLY A O 1
ATOM 2429 N N . ARG A 1 306 ? 0.763 -31.487 21.735 1.00 51.47 306 ARG A N 1
ATOM 2430 C CA . ARG A 1 306 ? 2.010 -32.027 21.174 1.00 51.47 306 ARG A CA 1
ATOM 2431 C C . ARG A 1 306 ? 1.741 -32.429 19.721 1.00 51.47 306 ARG A C 1
ATOM 2433 O O . ARG A 1 306 ? 1.088 -33.443 19.491 1.00 51.47 306 ARG A O 1
ATOM 2440 N N . GLY A 1 307 ? 2.234 -31.634 18.776 1.00 49.91 307 GLY A N 1
ATOM 2441 C CA . GLY A 1 307 ? 2.217 -31.917 17.341 1.00 49.91 307 GLY A CA 1
ATOM 2442 C C . GLY A 1 307 ? 3.634 -31.921 16.773 1.00 49.91 307 GLY A C 1
ATOM 2443 O O . GLY A 1 307 ? 4.419 -31.022 17.042 1.00 49.91 307 GLY A O 1
ATOM 2444 N N . ASP A 1 308 ? 3.944 -32.980 16.040 1.00 46.56 308 ASP A N 1
ATOM 2445 C CA . ASP A 1 308 ? 5.247 -33.409 15.539 1.00 46.56 308 ASP A CA 1
ATOM 2446 C C . ASP A 1 308 ? 5.625 -32.723 14.204 1.00 46.56 308 ASP A C 1
ATOM 2448 O O . ASP A 1 308 ? 4.900 -32.824 13.217 1.00 46.56 308 ASP A O 1
ATOM 2452 N N . GLY A 1 309 ? 6.769 -32.031 14.176 1.00 49.91 309 GLY A N 1
ATOM 2453 C CA . GLY A 1 309 ? 7.843 -32.322 13.215 1.00 49.91 309 GLY A CA 1
ATOM 2454 C C . GLY A 1 309 ? 7.761 -31.889 11.745 1.00 49.91 309 GLY A C 1
ATOM 2455 O O . GLY A 1 309 ? 8.650 -32.272 10.986 1.00 49.91 309 GLY A O 1
ATOM 2456 N N . GLY A 1 310 ? 6.786 -31.096 11.302 1.00 47.03 310 GLY A N 1
ATOM 2457 C CA . GLY A 1 310 ? 6.834 -30.467 9.975 1.00 47.03 310 GLY A CA 1
ATOM 2458 C C . GLY A 1 310 ? 7.447 -29.071 10.055 1.00 47.03 310 GLY A C 1
ATOM 2459 O O . GLY A 1 310 ? 6.846 -28.202 10.675 1.00 47.03 310 GLY A O 1
ATOM 2460 N N . GLN A 1 311 ? 8.605 -28.820 9.429 1.00 46.31 311 GLN A N 1
ATOM 2461 C CA . GLN A 1 311 ? 9.077 -27.452 9.148 1.00 46.31 311 GLN A CA 1
ATOM 2462 C C . GLN A 1 311 ? 8.091 -26.788 8.170 1.00 46.31 311 GLN A C 1
ATOM 2464 O O . GLN A 1 311 ? 8.312 -26.739 6.960 1.00 46.31 311 GLN A O 1
ATOM 2469 N N . GLU A 1 312 ? 6.942 -26.355 8.684 1.00 51.72 312 GLU A N 1
ATOM 2470 C CA . GLU A 1 312 ? 5.949 -25.616 7.925 1.00 51.72 312 GLU A CA 1
ATOM 2471 C C . GLU A 1 312 ? 6.543 -24.267 7.517 1.00 51.72 312 GLU A C 1
ATOM 2473 O O . GLU A 1 312 ? 7.212 -23.587 8.291 1.00 51.72 312 GLU A O 1
ATOM 2478 N N . GLN A 1 313 ? 6.342 -23.921 6.246 1.00 52.78 313 GLN A N 1
ATOM 2479 C CA . GLN A 1 313 ? 6.908 -22.740 5.600 1.00 52.78 313 GLN A CA 1
ATOM 2480 C C . GLN A 1 313 ? 6.659 -21.473 6.431 1.00 52.78 313 GLN A C 1
ATOM 2482 O O . GLN A 1 313 ? 5.524 -20.997 6.521 1.00 52.78 313 GLN A O 1
ATOM 2487 N N . ARG A 1 314 ? 7.743 -20.937 7.000 1.00 69.00 314 ARG A N 1
ATOM 2488 C CA . ARG A 1 314 ? 7.768 -19.731 7.831 1.00 69.00 314 ARG A CA 1
ATOM 2489 C C . ARG A 1 314 ? 7.448 -18.477 7.014 1.00 69.00 314 ARG A C 1
ATOM 2491 O O . ARG A 1 314 ? 7.904 -18.322 5.882 1.00 69.00 314 ARG A O 1
ATOM 2498 N N . GLY A 1 315 ? 6.648 -17.578 7.586 1.00 74.44 315 GLY A N 1
ATOM 2499 C CA . GLY A 1 315 ? 6.343 -16.232 7.080 1.00 74.44 315 GLY A CA 1
ATOM 2500 C C . GLY A 1 315 ? 4.919 -16.044 6.533 1.00 74.44 315 GLY A C 1
ATOM 2501 O O . GLY A 1 315 ? 4.033 -16.869 6.740 1.00 74.44 315 GLY A O 1
ATOM 2502 N N . VAL A 1 316 ? 4.682 -14.917 5.854 1.00 83.44 316 VAL A N 1
ATOM 2503 C CA . VAL A 1 316 ? 3.324 -14.449 5.519 1.00 83.44 316 VAL A CA 1
ATOM 2504 C C . VAL A 1 316 ? 2.523 -15.436 4.671 1.00 83.44 316 VAL A C 1
ATOM 2506 O O . VAL A 1 316 ? 2.981 -15.894 3.622 1.00 83.44 316 VAL A O 1
ATOM 2509 N N . ARG A 1 317 ? 1.279 -15.682 5.098 1.00 83.19 317 ARG A N 1
ATOM 2510 C CA . ARG A 1 317 ? 0.231 -16.347 4.320 1.00 83.19 317 ARG A CA 1
ATOM 2511 C C . ARG A 1 317 ? -1.000 -15.450 4.294 1.00 83.19 317 ARG A C 1
ATOM 2513 O O . ARG A 1 317 ? -1.666 -15.280 5.311 1.00 83.19 317 ARG A O 1
ATOM 2520 N N . TRP A 1 318 ? -1.316 -14.904 3.125 1.00 94.12 318 TRP A N 1
ATOM 2521 C CA . TRP A 1 318 ? -2.564 -14.177 2.890 1.00 94.12 318 TRP A CA 1
ATOM 2522 C C . TRP A 1 318 ? -3.483 -15.012 1.990 1.00 94.12 318 TRP A C 1
ATOM 2524 O O . TRP A 1 318 ? -3.572 -14.755 0.789 1.00 94.12 318 TRP A O 1
ATOM 2534 N N . PRO A 1 319 ? -4.175 -16.029 2.542 1.00 94.69 319 PRO A N 1
ATOM 2535 C CA . PRO A 1 319 ? -4.923 -17.023 1.761 1.00 94.69 319 PRO A CA 1
ATOM 2536 C C . PRO A 1 319 ? -6.140 -16.449 1.022 1.00 94.69 319 PRO A C 1
ATOM 2538 O O . PRO A 1 319 ? -6.807 -17.157 0.269 1.00 94.69 319 PRO A O 1
ATOM 2541 N N . PHE A 1 320 ? -6.464 -15.176 1.244 1.00 96.81 320 PHE A N 1
ATOM 2542 C CA . PHE A 1 320 ? -7.578 -14.498 0.598 1.00 96.81 320 PHE A CA 1
ATOM 2543 C C . PHE A 1 320 ? -7.140 -13.329 -0.283 1.00 96.81 320 PHE A C 1
ATOM 2545 O O . PHE A 1 320 ? -8.016 -12.679 -0.860 1.00 96.81 320 PHE A O 1
ATOM 2552 N N . LEU A 1 321 ? -5.832 -13.068 -0.418 1.00 97.81 321 LEU A N 1
ATOM 2553 C CA . LEU A 1 321 ? -5.336 -11.906 -1.147 1.00 97.81 321 LEU A CA 1
ATOM 2554 C C . LEU A 1 321 ? -5.631 -12.053 -2.637 1.00 97.81 321 LEU A C 1
ATOM 2556 O O . LEU A 1 321 ? -5.161 -12.988 -3.279 1.00 97.81 321 LEU A O 1
ATOM 2560 N N . ARG A 1 322 ? -6.407 -11.112 -3.178 1.00 98.06 322 ARG A N 1
ATOM 2561 C CA . ARG A 1 322 ? -6.835 -11.067 -4.583 1.00 98.06 322 ARG A CA 1
ATOM 2562 C C . ARG A 1 322 ? -6.240 -9.894 -5.342 1.00 98.06 322 ARG A C 1
ATOM 2564 O O . ARG A 1 322 ? -6.022 -10.031 -6.543 1.00 98.06 322 ARG A O 1
ATOM 2571 N N . LYS A 1 323 ? -6.001 -8.768 -4.669 1.00 98.25 323 LYS A N 1
ATOM 2572 C CA . LYS A 1 323 ? -5.401 -7.572 -5.259 1.00 98.25 323 LYS A CA 1
ATOM 2573 C C . LYS A 1 323 ? -4.164 -7.161 -4.475 1.00 98.25 323 LYS A C 1
ATOM 2575 O O . LYS A 1 323 ? -4.242 -7.007 -3.256 1.00 98.25 323 LYS A O 1
ATOM 2580 N N . LEU A 1 324 ? -3.062 -6.967 -5.185 1.00 98.25 324 LEU A N 1
ATOM 2581 C CA . LEU A 1 324 ? -1.801 -6.501 -4.629 1.00 98.25 324 LEU A CA 1
ATOM 2582 C C . LEU A 1 324 ? -1.297 -5.315 -5.451 1.00 98.25 324 LEU A C 1
ATOM 2584 O O . LEU A 1 324 ? -1.118 -5.440 -6.658 1.00 98.25 324 LEU A O 1
ATOM 2588 N N . SER A 1 325 ? -1.060 -4.186 -4.793 1.00 97.69 325 SER A N 1
ATOM 2589 C CA . SER A 1 325 ? -0.455 -2.996 -5.387 1.00 97.69 325 SER A CA 1
ATOM 2590 C C . SER A 1 325 ? 0.842 -2.691 -4.642 1.00 97.69 325 SER A C 1
ATOM 2592 O O . SER A 1 325 ? 0.814 -2.467 -3.433 1.00 97.69 325 SER A O 1
ATOM 2594 N N . LEU A 1 326 ? 1.973 -2.703 -5.343 1.00 97.19 326 LEU A N 1
ATOM 2595 C CA . LEU A 1 326 ? 3.302 -2.498 -4.772 1.00 97.19 326 LEU A CA 1
ATOM 2596 C C . LEU A 1 326 ? 3.975 -1.282 -5.396 1.00 97.19 326 LEU A C 1
ATOM 2598 O O . LEU A 1 326 ? 4.008 -1.149 -6.616 1.00 97.19 326 LEU A O 1
ATOM 2602 N N . GLY A 1 327 ? 4.574 -0.455 -4.547 1.00 94.44 327 GLY A N 1
ATOM 2603 C CA . GLY A 1 327 ? 5.545 0.561 -4.934 1.00 94.44 327 GLY A CA 1
ATOM 2604 C C . GLY A 1 327 ? 6.637 0.655 -3.892 1.00 94.44 327 GLY A C 1
ATOM 2605 O O . GLY A 1 327 ? 6.615 1.537 -3.039 1.00 94.44 327 GLY A O 1
ATOM 2606 N N . VAL A 1 328 ? 7.535 -0.326 -3.907 1.00 92.69 328 VAL A N 1
ATOM 2607 C CA . VAL A 1 328 ? 8.549 -0.532 -2.871 1.00 92.69 328 VAL A CA 1
ATOM 2608 C C . VAL A 1 328 ? 9.924 -0.777 -3.501 1.00 92.69 328 VAL A C 1
ATOM 2610 O O . VAL A 1 328 ? 10.002 -1.409 -4.559 1.00 92.69 328 VAL A O 1
ATOM 2613 N N . PRO A 1 329 ? 11.020 -0.333 -2.863 1.00 91.31 329 PRO A N 1
ATOM 2614 C CA . PRO A 1 329 ? 12.339 -0.880 -3.128 1.00 91.31 329 PRO A CA 1
ATOM 2615 C C . PRO A 1 329 ? 12.417 -2.302 -2.561 1.00 91.31 329 PRO A C 1
ATOM 2617 O O . PRO A 1 329 ? 12.046 -2.537 -1.410 1.00 91.31 329 PRO A O 1
ATOM 2620 N N . THR A 1 330 ? 12.885 -3.256 -3.358 1.00 93.88 330 T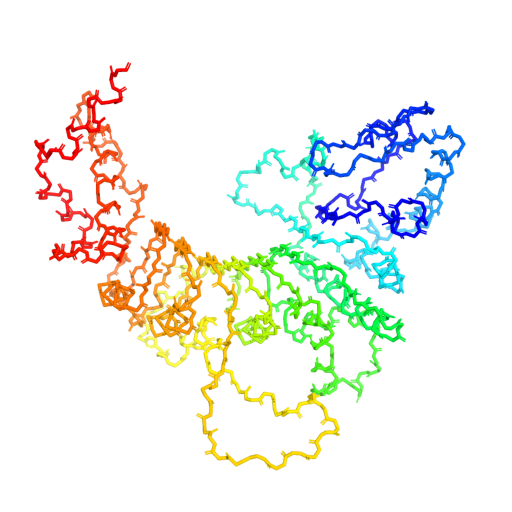HR A N 1
ATOM 2621 C CA . THR A 1 330 ? 12.943 -4.673 -2.965 1.00 93.88 330 THR A CA 1
ATOM 2622 C C . THR A 1 330 ? 14.061 -5.408 -3.701 1.00 93.88 330 THR A C 1
ATOM 2624 O O . THR A 1 330 ? 14.726 -4.844 -4.563 1.00 93.88 330 THR A O 1
ATOM 2627 N N . THR A 1 331 ? 14.318 -6.657 -3.349 1.00 93.69 331 THR A N 1
ATOM 2628 C CA . THR A 1 331 ? 15.144 -7.589 -4.118 1.00 93.69 331 THR A CA 1
ATOM 2629 C C . THR A 1 331 ? 14.262 -8.431 -5.040 1.00 93.69 331 THR A C 1
ATOM 2631 O O . THR A 1 331 ? 13.052 -8.547 -4.834 1.00 93.69 331 THR A O 1
ATOM 2634 N N . GLU A 1 332 ? 14.853 -9.054 -6.055 1.00 94.81 332 GLU A N 1
ATOM 2635 C CA . GLU A 1 332 ? 14.137 -10.033 -6.881 1.00 94.81 332 GLU A CA 1
ATOM 2636 C C . GLU A 1 332 ? 13.628 -11.209 -6.035 1.00 94.81 332 GLU A C 1
ATOM 2638 O O . GLU A 1 332 ? 12.482 -11.632 -6.182 1.00 94.81 332 GLU A O 1
ATOM 2643 N N . GLU A 1 333 ? 14.445 -11.671 -5.084 1.00 95.38 333 GLU A N 1
ATOM 2644 C CA . GLU A 1 333 ? 14.082 -12.711 -4.118 1.00 95.38 333 GLU A CA 1
ATOM 2645 C C . GLU A 1 333 ? 12.867 -12.305 -3.268 1.00 95.38 333 GLU A C 1
ATOM 2647 O O . GLU A 1 333 ? 11.924 -13.085 -3.129 1.00 95.38 333 GLU A O 1
ATOM 2652 N N . GLY A 1 334 ? 12.848 -11.075 -2.747 1.00 95.31 334 GLY A N 1
ATOM 2653 C CA . GLY A 1 334 ? 11.729 -10.531 -1.977 1.00 95.31 334 GLY A CA 1
ATOM 2654 C C . GLY A 1 334 ? 10.437 -10.452 -2.796 1.00 95.31 334 GLY A C 1
ATOM 2655 O O . GLY A 1 334 ? 9.382 -10.901 -2.336 1.00 95.31 334 GLY A O 1
ATOM 2656 N N . LEU A 1 335 ? 10.516 -9.941 -4.030 1.00 97.00 335 LEU A N 1
ATOM 2657 C CA . LEU A 1 335 ? 9.367 -9.828 -4.930 1.00 97.00 335 LEU A CA 1
ATOM 2658 C C . LEU A 1 335 ? 8.816 -11.203 -5.333 1.00 97.00 335 LEU A C 1
ATOM 2660 O O . LEU A 1 335 ? 7.639 -11.488 -5.098 1.00 97.00 335 LEU A O 1
ATOM 2664 N N . LEU A 1 336 ? 9.650 -12.065 -5.922 1.00 97.31 336 LEU A N 1
ATOM 2665 C CA . LEU A 1 336 ? 9.229 -13.387 -6.392 1.00 97.31 336 LEU A CA 1
ATOM 2666 C C . LEU A 1 336 ? 8.824 -14.298 -5.235 1.00 97.31 336 LEU A C 1
ATOM 2668 O O . LEU A 1 336 ? 7.852 -15.044 -5.352 1.00 97.31 336 LEU A O 1
ATOM 2672 N N . GLY A 1 337 ? 9.519 -14.208 -4.101 1.00 95.56 337 GLY A N 1
ATOM 2673 C CA . GLY A 1 337 ? 9.190 -14.962 -2.900 1.00 95.56 337 GLY A CA 1
ATOM 2674 C C . GLY A 1 337 ? 7.814 -14.595 -2.348 1.00 95.56 337 GLY A C 1
ATOM 2675 O O . GLY A 1 337 ? 7.036 -15.490 -2.008 1.00 95.56 337 GLY A O 1
ATOM 2676 N N . LEU A 1 338 ? 7.461 -13.303 -2.313 1.00 96.19 338 LEU A N 1
ATOM 2677 C CA . LEU A 1 338 ? 6.116 -12.878 -1.922 1.00 96.19 338 LEU A CA 1
ATOM 2678 C C . LEU A 1 338 ? 5.070 -13.342 -2.935 1.00 96.19 338 LEU A C 1
ATOM 2680 O O . LEU A 1 338 ? 4.070 -13.951 -2.547 1.00 96.19 338 LEU A O 1
ATOM 2684 N N . LEU A 1 339 ? 5.303 -13.079 -4.223 1.00 96.94 339 LEU A N 1
ATOM 2685 C CA . LEU A 1 339 ? 4.378 -13.436 -5.295 1.00 96.94 339 LEU A CA 1
ATOM 2686 C C . LEU A 1 339 ? 4.120 -14.944 -5.339 1.00 96.94 339 LEU A C 1
ATOM 2688 O O . LEU A 1 339 ? 2.965 -15.348 -5.432 1.00 96.94 339 LEU A O 1
ATOM 2692 N N . GLY A 1 340 ? 5.146 -15.775 -5.158 1.00 96.00 340 GLY A N 1
ATOM 2693 C CA . GLY A 1 340 ? 5.010 -17.229 -5.089 1.00 96.00 340 GLY A CA 1
ATOM 2694 C C . GLY A 1 340 ? 4.103 -17.698 -3.948 1.00 96.00 340 GLY A C 1
ATOM 2695 O O . GLY A 1 340 ? 3.338 -18.646 -4.120 1.00 96.00 340 GLY A O 1
ATOM 2696 N N . ARG A 1 341 ? 4.104 -17.006 -2.800 1.00 94.25 341 ARG A N 1
ATOM 2697 C CA . ARG A 1 341 ? 3.232 -17.341 -1.657 1.00 94.25 341 ARG A CA 1
ATOM 2698 C C . ARG A 1 341 ? 1.770 -16.969 -1.874 1.00 94.25 341 ARG A C 1
ATOM 2700 O O . ARG A 1 341 ? 0.893 -17.626 -1.316 1.00 94.25 341 ARG A O 1
ATOM 2707 N N . VAL A 1 342 ? 1.499 -15.925 -2.656 1.00 95.88 342 VAL A N 1
ATOM 2708 C CA . VAL A 1 342 ? 0.132 -15.435 -2.914 1.00 95.88 342 VAL A CA 1
ATOM 2709 C C . VAL A 1 342 ? -0.399 -15.809 -4.299 1.00 95.88 342 VAL A C 1
ATOM 2711 O O . VAL A 1 342 ? -1.564 -15.548 -4.596 1.00 95.88 342 VAL A O 1
ATOM 2714 N N . ALA A 1 343 ? 0.414 -16.452 -5.139 1.00 95.12 343 ALA A N 1
ATOM 2715 C CA . ALA A 1 343 ? 0.107 -16.753 -6.536 1.00 95.12 343 ALA A CA 1
ATOM 2716 C C . ALA A 1 343 ? -1.248 -17.454 -6.723 1.00 95.12 343 ALA A C 1
ATOM 2718 O O . ALA A 1 343 ? -2.037 -17.067 -7.583 1.00 95.12 343 ALA A O 1
ATOM 2719 N N . GLY A 1 344 ? -1.571 -18.436 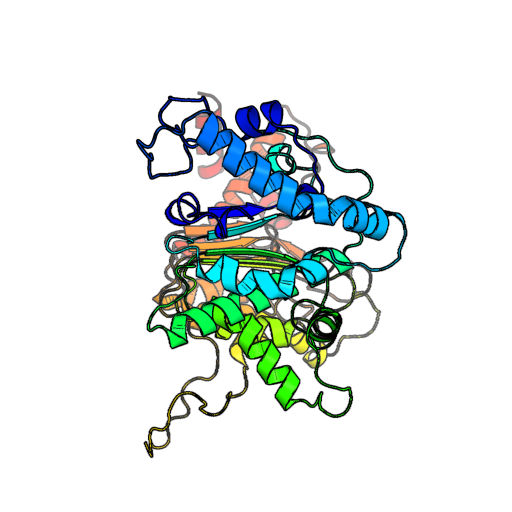-5.873 1.00 95.31 344 GLY A N 1
ATOM 2720 C CA . GLY A 1 344 ? -2.819 -19.201 -5.988 1.00 95.31 344 GLY A CA 1
ATOM 2721 C C . GLY A 1 344 ? -4.093 -18.362 -5.805 1.00 95.31 344 GLY A C 1
ATOM 2722 O O . GLY A 1 344 ? -5.155 -18.689 -6.353 1.00 95.31 344 GLY A O 1
ATOM 2723 N N . THR A 1 345 ? -4.009 -17.254 -5.069 1.00 96.94 345 THR A N 1
ATOM 2724 C CA . THR A 1 345 ? -5.167 -16.430 -4.686 1.00 96.94 345 THR A CA 1
ATOM 2725 C C . THR A 1 345 ? -5.204 -15.097 -5.423 1.00 96.94 345 THR A C 1
ATOM 2727 O O . THR A 1 345 ? -6.292 -14.546 -5.627 1.00 96.94 345 THR A O 1
ATOM 2730 N N . LEU A 1 346 ? -4.042 -14.603 -5.853 1.00 97.81 346 LEU A N 1
ATOM 2731 C CA . LEU A 1 346 ? -3.882 -13.311 -6.501 1.00 97.81 346 LEU A CA 1
ATOM 2732 C C . LEU A 1 346 ? -4.569 -13.288 -7.873 1.00 97.81 346 LEU A C 1
ATOM 2734 O O . LEU A 1 346 ? -4.522 -14.252 -8.633 1.00 97.81 346 LEU A O 1
ATOM 2738 N N . ARG A 1 347 ? -5.264 -12.192 -8.184 1.00 98.00 347 ARG A N 1
ATOM 2739 C CA . ARG A 1 347 ? -5.992 -11.995 -9.451 1.00 98.00 347 ARG A CA 1
ATOM 2740 C C . ARG A 1 347 ? -5.652 -10.673 -10.129 1.00 98.00 347 ARG A C 1
ATOM 2742 O O . ARG A 1 347 ? -5.781 -10.595 -11.344 1.00 98.00 347 ARG A O 1
ATOM 2749 N N . SER A 1 348 ? -5.246 -9.664 -9.365 1.00 98.31 348 SER A N 1
ATOM 2750 C CA . SER A 1 348 ? -4.874 -8.339 -9.859 1.00 98.31 348 SER A CA 1
ATOM 2751 C C . SER A 1 348 ? -3.556 -7.925 -9.207 1.00 98.31 348 SER A C 1
ATOM 2753 O O . SER A 1 348 ? -3.447 -7.951 -7.976 1.00 98.31 348 SER A O 1
ATOM 2755 N N . LEU A 1 349 ? -2.556 -7.596 -10.024 1.00 98.19 349 LEU A N 1
ATOM 2756 C CA . LEU A 1 349 ? -1.247 -7.120 -9.581 1.00 98.19 349 LEU A CA 1
ATOM 2757 C C . LEU A 1 349 ? -0.966 -5.750 -10.197 1.00 98.19 349 LEU A C 1
ATOM 2759 O O . LEU A 1 349 ? -1.076 -5.582 -11.407 1.00 98.19 349 LEU A O 1
ATOM 2763 N N . GLN A 1 350 ? -0.578 -4.786 -9.369 1.00 97.44 350 GLN A N 1
ATOM 2764 C CA . GLN A 1 350 ? -0.102 -3.481 -9.814 1.00 97.44 350 GLN A CA 1
ATOM 2765 C C . GLN A 1 350 ? 1.315 -3.267 -9.284 1.00 97.44 350 GLN A C 1
ATOM 2767 O O . GLN A 1 350 ? 1.522 -3.256 -8.072 1.00 97.44 350 GLN A O 1
ATOM 2772 N N . LEU A 1 351 ? 2.282 -3.091 -10.178 1.00 96.31 351 LEU A N 1
ATOM 2773 C CA . LEU A 1 351 ? 3.660 -2.741 -9.840 1.00 96.31 351 LEU A CA 1
ATOM 2774 C C . LEU A 1 351 ? 3.900 -1.301 -10.289 1.00 96.31 351 LEU A C 1
ATOM 2776 O O . LEU A 1 351 ? 3.959 -1.032 -11.484 1.00 96.31 351 LEU A O 1
ATOM 2780 N N . ARG A 1 352 ? 3.994 -0.369 -9.342 1.00 92.12 352 ARG A N 1
ATOM 2781 C CA . ARG A 1 352 ? 4.167 1.059 -9.625 1.00 92.12 352 ARG A CA 1
ATOM 2782 C C . ARG A 1 352 ? 5.379 1.595 -8.889 1.00 92.12 352 ARG A C 1
ATOM 2784 O O . ARG A 1 352 ? 5.379 1.583 -7.664 1.00 92.12 352 ARG A O 1
ATOM 2791 N N . SER A 1 353 ? 6.382 2.103 -9.599 1.00 89.69 353 SER A N 1
ATOM 2792 C CA . SER A 1 353 ? 7.605 2.616 -8.955 1.00 89.69 353 SER A CA 1
ATOM 2793 C C . SER A 1 353 ? 8.341 1.542 -8.137 1.00 89.69 353 SER A C 1
ATOM 2795 O O . SER A 1 353 ? 8.905 1.829 -7.081 1.00 89.69 353 SER A O 1
ATOM 2797 N N . VAL A 1 354 ? 8.296 0.283 -8.589 1.00 92.19 354 VAL A N 1
ATOM 2798 C CA . VAL A 1 354 ? 9.050 -0.809 -7.960 1.00 92.19 354 VAL A CA 1
ATOM 2799 C C . VAL A 1 354 ? 10.491 -0.736 -8.442 1.00 92.19 354 VAL A C 1
ATOM 2801 O O . VAL A 1 354 ? 10.755 -0.678 -9.643 1.00 92.19 354 VAL A O 1
ATOM 2804 N N . ARG A 1 355 ? 11.430 -0.756 -7.498 1.00 90.50 355 ARG A N 1
ATOM 2805 C CA . ARG A 1 355 ? 12.861 -0.661 -7.783 1.00 90.50 355 ARG A CA 1
ATOM 2806 C C . ARG A 1 355 ? 13.593 -1.852 -7.194 1.00 90.50 355 ARG A C 1
ATOM 2808 O O . ARG A 1 355 ? 13.462 -2.105 -5.996 1.00 90.50 355 ARG A O 1
ATOM 2815 N N . PHE A 1 356 ? 14.431 -2.511 -7.992 1.00 90.69 356 PHE A N 1
ATOM 2816 C CA . PHE A 1 356 ? 15.378 -3.460 -7.421 1.00 90.69 356 PHE A CA 1
ATOM 2817 C C . PHE A 1 356 ? 16.518 -2.750 -6.696 1.00 90.69 356 PHE A C 1
ATOM 2819 O O . PHE A 1 356 ? 17.101 -1.781 -7.192 1.00 90.69 356 PHE A O 1
ATOM 2826 N N . LEU A 1 357 ? 16.828 -3.239 -5.495 1.00 85.75 357 LEU A N 1
ATOM 2827 C CA . LEU A 1 357 ? 18.008 -2.832 -4.748 1.00 85.75 357 LEU A CA 1
ATOM 2828 C C . LEU A 1 357 ? 19.270 -3.145 -5.576 1.00 85.75 357 LEU A C 1
ATOM 2830 O O . LEU A 1 357 ? 19.284 -4.137 -6.311 1.00 85.75 357 LEU A O 1
ATOM 2834 N N . PRO A 1 358 ? 20.333 -2.323 -5.477 1.00 79.94 358 PRO A N 1
ATOM 2835 C CA . PRO A 1 358 ? 21.496 -2.452 -6.349 1.00 79.94 358 PRO A CA 1
ATOM 2836 C C . PRO A 1 358 ? 22.098 -3.856 -6.341 1.00 79.94 358 PRO A C 1
ATOM 2838 O O . PRO A 1 358 ? 22.443 -4.367 -5.276 1.00 79.94 358 PRO A O 1
ATOM 2841 N N . LEU A 1 359 ? 22.265 -4.438 -7.534 1.00 79.69 359 LEU A N 1
ATOM 2842 C CA . LEU A 1 359 ? 22.828 -5.780 -7.755 1.00 79.69 359 LEU A CA 1
ATOM 2843 C C . LEU A 1 359 ? 22.012 -6.945 -7.154 1.00 79.69 359 LEU A C 1
ATOM 2845 O O . LEU A 1 359 ? 22.514 -8.065 -7.104 1.00 79.69 359 LEU A O 1
ATOM 2849 N N . LEU A 1 360 ? 20.780 -6.705 -6.695 1.00 86.94 360 LEU A N 1
ATOM 2850 C CA . LEU A 1 360 ? 19.936 -7.708 -6.027 1.00 86.94 360 LEU A CA 1
ATOM 2851 C C . LEU A 1 360 ? 18.653 -8.034 -6.798 1.00 86.94 360 LEU A C 1
ATOM 2853 O O . LEU A 1 360 ? 17.685 -8.529 -6.216 1.00 86.94 360 LEU A O 1
ATOM 2857 N N . GLY A 1 361 ? 18.635 -7.754 -8.095 1.00 89.06 361 GLY A N 1
ATOM 2858 C CA . GLY A 1 361 ? 17.555 -8.186 -8.959 1.00 89.06 361 GLY A CA 1
ATOM 2859 C C . GLY A 1 361 ? 17.756 -7.798 -10.408 1.00 89.06 361 GLY A C 1
ATOM 2860 O O . GLY A 1 361 ? 18.462 -6.836 -10.728 1.00 89.06 361 GLY A O 1
ATOM 2861 N N . ASP A 1 362 ? 17.100 -8.562 -11.264 1.00 91.31 362 ASP A N 1
ATOM 2862 C CA . ASP A 1 362 ? 17.048 -8.343 -12.694 1.00 91.31 362 ASP A CA 1
ATOM 2863 C C . ASP A 1 362 ? 15.601 -8.461 -13.187 1.00 91.31 362 ASP A C 1
ATOM 2865 O O . ASP A 1 362 ? 14.901 -9.420 -12.861 1.00 91.31 362 ASP A O 1
ATOM 2869 N N . TRP A 1 363 ? 15.114 -7.468 -13.940 1.00 93.06 363 TRP A N 1
ATOM 2870 C CA . TRP A 1 363 ? 13.715 -7.478 -14.381 1.00 93.06 363 TRP A CA 1
ATOM 2871 C C . TRP A 1 363 ? 13.437 -8.548 -15.429 1.00 93.06 363 TRP A C 1
ATOM 2873 O O . TRP A 1 363 ? 12.314 -9.042 -15.471 1.00 93.06 363 TRP A O 1
ATOM 2883 N N . GLU A 1 364 ? 14.424 -8.959 -16.227 1.00 92.94 364 GLU A N 1
ATOM 2884 C CA . GLU A 1 364 ? 14.240 -10.064 -17.170 1.00 92.94 364 GLU A CA 1
ATOM 2885 C C . GLU A 1 364 ? 13.974 -11.363 -16.411 1.00 92.94 364 GLU A C 1
ATOM 2887 O O . GLU A 1 364 ? 12.956 -12.027 -16.633 1.00 92.94 364 GLU A O 1
ATOM 2892 N N . SER A 1 365 ? 14.843 -11.687 -15.454 1.00 94.44 365 SER A N 1
ATOM 2893 C CA . SER A 1 365 ? 14.675 -12.836 -14.565 1.00 94.44 365 SER A CA 1
ATOM 2894 C C . SER A 1 365 ? 13.369 -12.754 -13.762 1.00 94.44 365 SER A C 1
ATOM 2896 O O . SER A 1 365 ? 12.578 -13.703 -13.759 1.00 94.44 365 SER A O 1
ATOM 2898 N N . ALA A 1 366 ? 13.061 -11.594 -13.174 1.00 95.94 366 ALA A N 1
ATOM 2899 C CA . ALA A 1 366 ? 11.841 -11.400 -12.397 1.00 95.94 366 ALA A CA 1
ATOM 2900 C C . ALA A 1 366 ? 10.564 -11.566 -13.234 1.00 95.94 366 ALA A C 1
ATOM 2902 O O . ALA A 1 366 ? 9.624 -12.224 -12.791 1.00 95.94 366 ALA A O 1
ATOM 2903 N N . LEU A 1 367 ? 10.508 -11.020 -14.452 1.00 96.12 367 LEU A N 1
ATOM 2904 C CA . LEU A 1 367 ? 9.337 -11.149 -15.324 1.00 96.12 367 LEU A CA 1
ATOM 2905 C C . LEU A 1 367 ? 9.142 -12.591 -15.806 1.00 96.12 367 LEU A C 1
ATOM 2907 O O . LEU A 1 367 ? 8.000 -13.052 -15.877 1.00 96.12 367 LEU A O 1
ATOM 2911 N N . ASN A 1 368 ? 10.227 -13.326 -16.070 1.00 95.75 368 ASN A N 1
ATOM 2912 C CA . ASN A 1 368 ? 10.163 -14.768 -16.331 1.00 95.75 368 ASN A CA 1
ATOM 2913 C C . ASN A 1 368 ? 9.605 -15.526 -15.117 1.00 95.75 368 ASN A C 1
ATOM 2915 O O . ASN A 1 368 ? 8.631 -16.268 -15.245 1.00 95.75 368 ASN A O 1
ATOM 2919 N N . GLY A 1 369 ? 10.142 -15.267 -13.922 1.00 96.62 369 GLY A N 1
ATOM 2920 C CA . GLY A 1 369 ? 9.643 -15.868 -12.686 1.00 96.62 369 GLY A CA 1
ATOM 2921 C C . GLY A 1 369 ? 8.161 -15.565 -12.445 1.00 96.62 369 GLY A C 1
ATOM 2922 O O . GLY A 1 369 ? 7.381 -16.465 -12.140 1.00 96.62 369 GLY A O 1
ATOM 2923 N N . MET A 1 370 ? 7.739 -14.314 -12.649 1.00 97.50 370 MET A N 1
ATOM 2924 C CA . MET A 1 370 ? 6.338 -13.894 -12.556 1.00 97.50 370 MET A CA 1
ATOM 2925 C C . MET A 1 370 ? 5.443 -14.636 -13.553 1.00 97.50 370 MET A C 1
ATOM 2927 O O . MET A 1 370 ? 4.380 -15.119 -13.167 1.00 97.50 370 MET A O 1
ATOM 2931 N N . ARG A 1 371 ? 5.861 -14.753 -14.819 1.00 96.25 371 ARG A N 1
ATOM 2932 C CA . ARG A 1 371 ? 5.136 -15.493 -15.866 1.00 96.25 371 ARG A CA 1
ATOM 2933 C C . ARG A 1 371 ? 4.914 -16.960 -15.482 1.00 96.25 371 ARG A C 1
ATOM 2935 O O . ARG A 1 371 ? 3.846 -17.526 -15.753 1.00 96.25 371 ARG A O 1
ATOM 2942 N N . ASP A 1 372 ? 5.913 -17.569 -14.856 1.00 96.50 372 ASP A N 1
ATOM 2943 C CA . ASP A 1 372 ? 5.874 -18.979 -14.483 1.00 96.50 372 ASP A CA 1
ATOM 2944 C C . ASP A 1 372 ? 4.955 -19.231 -13.286 1.00 96.50 372 ASP A C 1
ATOM 2946 O O . ASP A 1 372 ? 4.165 -20.180 -13.305 1.00 96.50 372 ASP A O 1
ATOM 2950 N N . ILE A 1 373 ? 5.003 -18.364 -12.271 1.00 97.19 373 ILE A N 1
ATOM 2951 C CA . ILE A 1 373 ? 4.278 -18.584 -11.012 1.00 97.19 373 ILE A CA 1
ATOM 2952 C C . ILE A 1 373 ? 2.865 -17.993 -10.999 1.00 97.19 373 ILE A C 1
ATOM 2954 O O . ILE A 1 373 ? 2.016 -18.489 -10.260 1.00 97.19 373 ILE A O 1
ATOM 2958 N N . LEU A 1 374 ? 2.591 -16.937 -11.771 1.00 96.75 374 LEU A N 1
ATOM 2959 C CA . LEU A 1 374 ? 1.333 -16.199 -11.676 1.00 96.75 374 LEU A CA 1
ATOM 2960 C C . LEU A 1 374 ? 0.266 -16.678 -12.672 1.00 96.75 374 LEU A C 1
ATOM 2962 O O . LEU A 1 374 ? 0.544 -17.107 -13.796 1.00 96.75 374 LEU A O 1
ATOM 2966 N N . ASP A 1 375 ? -0.987 -16.549 -12.234 1.00 96.19 375 ASP A N 1
ATOM 2967 C CA . ASP A 1 375 ? -2.203 -16.712 -13.035 1.00 96.19 375 ASP A CA 1
ATOM 2968 C C . ASP A 1 375 ? -3.149 -15.534 -12.736 1.00 96.19 375 ASP A C 1
ATOM 2970 O O . ASP A 1 375 ? -4.028 -15.590 -11.868 1.00 96.19 375 ASP A O 1
ATOM 2974 N N . LEU A 1 376 ? -2.871 -14.397 -13.379 1.00 96.81 376 LEU A N 1
ATOM 2975 C CA . LEU A 1 376 ? -3.557 -13.126 -13.141 1.00 96.81 376 LEU A CA 1
ATOM 2976 C C . LEU A 1 376 ? -4.708 -12.912 -14.128 1.00 96.81 376 LEU A C 1
ATOM 2978 O O . LEU A 1 376 ? -4.711 -13.411 -15.247 1.00 96.81 376 LEU A O 1
ATOM 2982 N N . LYS A 1 377 ? -5.679 -12.095 -13.716 1.00 96.88 377 LYS A N 1
ATOM 2983 C CA . LYS A 1 377 ? -6.688 -11.505 -14.609 1.00 96.88 377 LYS A CA 1
ATOM 2984 C C . LYS A 1 377 ? -6.280 -10.117 -15.081 1.00 96.88 377 LYS A C 1
ATOM 2986 O O . LYS A 1 377 ? -6.608 -9.727 -16.194 1.00 96.88 377 LYS A O 1
ATOM 2991 N N . GLU A 1 378 ? -5.604 -9.381 -14.208 1.00 97.00 378 GLU A N 1
ATOM 2992 C CA . GLU A 1 378 ? -5.202 -7.998 -14.419 1.00 97.00 378 GLU A CA 1
ATOM 2993 C C . GLU A 1 378 ? -3.750 -7.834 -13.974 1.00 97.00 378 GLU A C 1
ATOM 2995 O O . GLU A 1 378 ? -3.366 -8.288 -12.891 1.00 97.00 378 GLU A O 1
ATOM 3000 N N . LEU A 1 379 ? -2.960 -7.174 -14.812 1.00 96.81 379 LEU A N 1
ATOM 3001 C CA . LEU A 1 379 ? -1.595 -6.779 -14.512 1.00 96.81 379 LEU A CA 1
ATOM 3002 C C . LEU A 1 379 ? -1.397 -5.349 -15.000 1.00 96.81 379 LEU A C 1
ATOM 3004 O O . LEU A 1 379 ? -1.706 -5.033 -16.145 1.00 96.81 379 LEU A O 1
ATOM 3008 N N . GLU A 1 380 ? -0.873 -4.512 -14.120 1.00 94.50 380 GLU A N 1
ATOM 3009 C CA . GLU A 1 380 ? -0.473 -3.148 -14.426 1.00 94.50 380 GLU A CA 1
ATOM 3010 C C . GLU A 1 380 ? 0.973 -2.953 -13.976 1.00 94.50 380 GLU A C 1
ATOM 3012 O O . GLU A 1 380 ? 1.332 -3.334 -12.857 1.00 94.50 380 GLU A O 1
ATOM 3017 N N . MET A 1 381 ? 1.803 -2.371 -14.836 1.00 93.81 381 MET A N 1
ATOM 3018 C CA . MET A 1 381 ? 3.210 -2.119 -14.546 1.00 93.81 381 MET A CA 1
ATOM 3019 C C . MET A 1 381 ? 3.575 -0.715 -15.004 1.00 93.81 381 MET A C 1
ATOM 3021 O O . MET A 1 381 ? 3.375 -0.374 -16.163 1.00 93.81 381 MET A O 1
ATOM 3025 N N . CYS A 1 382 ? 4.132 0.096 -14.110 1.00 88.19 382 CYS A N 1
ATOM 3026 C CA . CYS A 1 382 ? 4.659 1.403 -14.470 1.00 88.19 382 CYS A CA 1
ATOM 3027 C C . CYS A 1 382 ? 5.881 1.770 -13.628 1.00 88.19 382 CYS A C 1
ATOM 3029 O O . CYS A 1 382 ? 5.965 1.435 -12.442 1.00 88.19 382 CYS A O 1
ATOM 3031 N N . TRP A 1 383 ? 6.816 2.494 -14.248 1.00 85.81 383 TRP A N 1
ATOM 3032 C CA . TRP A 1 383 ? 8.015 3.032 -13.602 1.00 85.81 383 TRP A CA 1
ATOM 3033 C C . TRP A 1 383 ? 8.802 1.942 -12.867 1.00 85.81 383 TRP A C 1
ATOM 3035 O O . TRP A 1 383 ? 9.021 2.014 -11.659 1.00 85.81 383 TRP A O 1
ATOM 3045 N N . LEU A 1 384 ? 9.186 0.887 -13.576 1.00 88.94 384 LEU A N 1
ATOM 3046 C CA . LEU A 1 384 ? 10.037 -0.154 -13.015 1.00 88.94 384 LEU A CA 1
ATOM 3047 C C . LEU A 1 384 ? 11.491 0.313 -13.089 1.00 88.94 384 LEU A C 1
ATOM 3049 O O . LEU A 1 384 ? 11.928 0.855 -14.095 1.00 88.94 384 LEU A O 1
ATOM 3053 N N . GLN A 1 385 ? 12.263 0.139 -12.024 1.00 87.75 385 GLN A N 1
ATOM 3054 C CA . GLN A 1 385 ? 13.649 0.613 -11.993 1.00 87.75 385 GLN A CA 1
ATOM 3055 C C . GLN A 1 385 ? 14.613 -0.536 -11.715 1.00 87.75 385 GLN A C 1
ATOM 3057 O O . GLN A 1 385 ? 14.403 -1.332 -10.794 1.00 87.75 385 GLN A O 1
ATOM 3062 N N . GLN A 1 386 ? 15.689 -0.594 -12.497 1.00 83.25 386 GLN A N 1
ATOM 3063 C CA . GLN A 1 386 ? 16.827 -1.485 -12.315 1.00 83.25 386 GLN A CA 1
ATOM 3064 C C . GLN A 1 386 ? 18.093 -0.669 -12.073 1.00 83.25 386 GLN A C 1
ATOM 3066 O O . GLN A 1 386 ? 18.393 0.285 -12.790 1.00 83.25 386 GLN A O 1
ATOM 3071 N N . ASP A 1 387 ? 18.879 -1.061 -11.080 1.00 72.88 387 ASP A N 1
ATOM 3072 C CA . ASP A 1 387 ? 20.179 -0.449 -10.821 1.00 72.88 387 ASP A CA 1
ATOM 3073 C C . ASP A 1 387 ? 21.281 -1.425 -11.255 1.00 72.88 387 ASP A C 1
ATOM 3075 O O . ASP A 1 387 ? 21.692 -2.312 -10.502 1.00 72.88 387 ASP A O 1
ATOM 3079 N N . THR A 1 388 ? 21.674 -1.325 -12.531 1.00 63.91 388 THR A N 1
ATOM 3080 C CA . THR A 1 388 ? 22.543 -2.305 -13.206 1.00 63.91 388 THR A CA 1
ATOM 3081 C C . THR A 1 388 ? 24.032 -2.037 -13.014 1.00 63.91 388 THR A C 1
ATOM 3083 O O . THR A 1 388 ? 24.832 -2.963 -13.150 1.00 63.91 388 THR A O 1
ATOM 3086 N N . THR A 1 389 ? 24.455 -0.807 -12.686 1.00 57.56 389 THR A N 1
ATOM 3087 C CA . THR A 1 389 ? 25.885 -0.502 -12.514 1.00 57.56 389 THR A CA 1
ATOM 3088 C C . THR A 1 389 ? 26.168 0.517 -11.412 1.00 57.56 389 THR A C 1
ATOM 3090 O O . THR A 1 389 ? 25.640 1.619 -11.406 1.00 57.56 389 THR A O 1
ATOM 3093 N N . PHE A 1 390 ? 27.131 0.198 -10.539 1.00 54.41 390 PHE A N 1
ATOM 3094 C CA . PHE A 1 390 ? 27.653 1.130 -9.525 1.00 54.41 390 PHE A CA 1
ATOM 3095 C C . PHE A 1 390 ? 28.491 2.283 -10.105 1.00 54.41 390 PHE A C 1
ATOM 3097 O O . PHE A 1 390 ? 28.765 3.269 -9.424 1.00 54.41 390 PHE A O 1
ATOM 3104 N N . VAL A 1 391 ? 28.977 2.124 -11.340 1.00 49.81 391 VAL A N 1
ATOM 3105 C CA . VAL A 1 391 ? 30.062 2.940 -11.912 1.00 49.81 391 VAL A CA 1
ATOM 3106 C C . VAL A 1 391 ? 29.556 3.930 -12.966 1.00 49.81 391 VAL A C 1
ATOM 3108 O O . VAL A 1 391 ? 30.219 4.934 -13.222 1.00 49.81 391 VAL A O 1
ATOM 3111 N N . LYS A 1 392 ? 28.377 3.700 -13.558 1.00 50.94 392 LYS A N 1
ATOM 3112 C CA . LYS A 1 392 ? 27.743 4.636 -14.493 1.00 50.94 392 LYS A CA 1
ATOM 3113 C C . LYS A 1 392 ? 26.417 5.102 -13.905 1.00 50.94 392 LYS A C 1
ATOM 3115 O O . LYS A 1 392 ? 25.658 4.306 -13.380 1.00 50.94 392 LYS A O 1
ATOM 3120 N N . ASN A 1 393 ? 26.129 6.396 -14.028 1.00 51.38 393 ASN A N 1
ATOM 3121 C CA . ASN A 1 393 ? 24.900 7.045 -13.548 1.00 51.38 393 ASN A CA 1
ATOM 3122 C C . ASN A 1 393 ? 23.609 6.578 -14.263 1.00 51.38 393 ASN A C 1
ATOM 3124 O O . ASN A 1 393 ? 22.612 7.294 -14.223 1.00 51.38 393 ASN A O 1
ATOM 3128 N N . HIS A 1 394 ? 23.618 5.427 -14.930 1.00 53.38 394 HIS A N 1
ATOM 3129 C CA . HIS A 1 394 ? 22.469 4.893 -15.643 1.00 53.38 394 HIS A CA 1
ATOM 3130 C C . HIS A 1 394 ? 21.767 3.889 -14.733 1.00 53.38 394 HIS A C 1
ATOM 3132 O O . HIS A 1 394 ? 22.128 2.714 -14.691 1.00 53.38 394 HIS A O 1
ATOM 3138 N N . CYS A 1 395 ? 20.780 4.369 -13.976 1.00 58.31 395 CYS A N 1
ATOM 3139 C CA . CYS A 1 395 ? 19.695 3.489 -13.566 1.00 58.31 395 CYS A CA 1
ATOM 3140 C C . CYS A 1 395 ? 18.967 3.091 -14.855 1.00 58.31 395 CYS A C 1
ATOM 3142 O O . CYS A 1 395 ? 18.570 3.967 -15.620 1.00 58.31 395 CYS A O 1
ATOM 3144 N N . GLY A 1 396 ? 18.872 1.790 -15.125 1.00 68.69 396 GLY A N 1
ATOM 3145 C CA . GLY A 1 396 ? 18.047 1.279 -16.210 1.00 68.69 396 GLY A CA 1
ATOM 3146 C C . GLY A 1 396 ? 16.601 1.444 -15.785 1.00 68.69 396 GLY A C 1
ATOM 3147 O O . GLY A 1 396 ? 16.096 0.661 -14.982 1.00 68.69 396 GLY A O 1
ATOM 3148 N N . GLU A 1 397 ? 15.962 2.514 -16.230 1.00 75.12 397 GLU A N 1
ATOM 3149 C CA . GLU A 1 397 ? 14.541 2.699 -16.000 1.00 75.12 397 GLU A CA 1
ATOM 3150 C C . GLU A 1 397 ? 13.766 1.976 -17.108 1.00 75.12 397 GLU A C 1
ATOM 3152 O O . GLU A 1 397 ? 14.089 2.075 -18.288 1.00 75.12 397 GLU A O 1
ATOM 3157 N N . ILE A 1 398 ? 12.766 1.203 -16.708 1.00 79.62 398 ILE A N 1
ATOM 3158 C CA . ILE A 1 398 ? 11.914 0.382 -17.562 1.00 79.62 398 ILE A CA 1
ATOM 3159 C C . ILE A 1 398 ? 10.489 0.910 -17.382 1.00 79.62 398 ILE A C 1
ATOM 3161 O O . ILE A 1 398 ? 10.048 1.140 -16.256 1.00 79.62 398 ILE A O 1
ATOM 3165 N N . LEU A 1 399 ? 9.738 1.077 -18.475 1.00 80.25 399 LEU A N 1
ATOM 3166 C CA . LEU A 1 399 ? 8.370 1.619 -18.433 1.00 80.25 399 LEU A CA 1
ATOM 3167 C C . LEU A 1 399 ? 8.327 3.048 -17.867 1.00 80.25 399 LEU A C 1
ATOM 3169 O O . LEU A 1 399 ? 7.534 3.341 -16.962 1.00 80.25 399 LEU A O 1
ATOM 3173 N N . VAL A 1 400 ? 9.189 3.931 -18.383 1.00 78.25 400 VAL A N 1
ATOM 3174 C CA . VAL A 1 400 ? 9.139 5.366 -18.071 1.00 78.25 400 VAL A CA 1
ATOM 3175 C C . VAL A 1 400 ? 8.338 6.099 -19.150 1.00 78.25 400 VAL A C 1
ATOM 3177 O O . VAL A 1 400 ? 8.787 6.147 -20.296 1.00 78.25 400 VAL A O 1
ATOM 3180 N N . PRO A 1 401 ? 7.180 6.691 -18.814 1.00 67.19 401 PRO A N 1
ATOM 3181 C CA . PRO A 1 401 ? 6.379 7.508 -19.718 1.00 67.19 401 PRO A CA 1
ATOM 3182 C C . PRO A 1 401 ? 7.065 8.833 -20.071 1.00 67.19 401 PRO A C 1
ATOM 3184 O O . PRO A 1 401 ? 6.913 9.311 -21.188 1.00 67.19 401 PRO A O 1
ATOM 3187 N N . ASP A 1 402 ? 7.828 9.404 -19.129 1.00 58.88 402 ASP A N 1
ATOM 3188 C CA . ASP A 1 402 ? 8.279 10.805 -19.168 1.00 58.88 402 ASP A CA 1
ATOM 3189 C C . ASP A 1 402 ? 9.671 11.011 -19.792 1.00 58.88 402 ASP A C 1
ATOM 3191 O O . ASP A 1 402 ? 10.091 12.148 -19.990 1.00 58.88 402 ASP A O 1
ATOM 3195 N N . LEU A 1 403 ? 10.409 9.941 -20.116 1.00 54.44 403 LEU A N 1
ATOM 3196 C CA . LEU A 1 403 ? 11.748 10.066 -20.719 1.00 54.44 403 LEU A CA 1
ATOM 3197 C C . LEU A 1 403 ? 11.717 10.529 -22.182 1.00 54.44 403 LEU A C 1
ATOM 3199 O O . LEU A 1 403 ? 12.761 10.850 -22.750 1.00 54.44 403 LEU A O 1
ATOM 3203 N N . PHE A 1 404 ? 10.539 10.597 -22.800 1.00 57.59 404 PHE A N 1
ATOM 3204 C CA . PHE A 1 404 ? 10.395 11.143 -24.141 1.00 57.59 404 PHE A CA 1
ATOM 3205 C C . PHE A 1 404 ? 10.229 12.651 -24.049 1.00 57.59 404 PHE A C 1
ATOM 3207 O O . PHE A 1 404 ? 9.120 13.178 -24.082 1.00 57.59 404 PHE A O 1
ATOM 3214 N N . ASP A 1 405 ? 11.352 13.353 -23.936 1.00 54.47 405 ASP A N 1
ATOM 3215 C CA . ASP A 1 405 ? 11.380 14.784 -24.195 1.00 54.47 405 ASP A CA 1
ATOM 3216 C C . ASP A 1 405 ? 10.982 14.994 -25.672 1.00 54.47 405 ASP A C 1
ATOM 3218 O O . ASP A 1 405 ? 11.776 14.825 -26.601 1.00 54.47 405 ASP A O 1
ATOM 3222 N N . VAL A 1 406 ? 9.696 15.289 -25.895 1.00 53.19 406 VAL A N 1
ATOM 3223 C CA . VAL A 1 406 ? 9.063 15.493 -27.215 1.00 53.19 406 VAL A CA 1
ATOM 3224 C C . VAL A 1 406 ? 9.716 16.661 -27.972 1.00 53.19 406 VAL A C 1
ATOM 3226 O O . VAL A 1 406 ? 9.486 16.849 -29.163 1.00 53.19 406 VAL A O 1
ATOM 3229 N N . SER A 1 407 ? 10.603 17.418 -27.321 1.00 53.41 407 SER A N 1
ATOM 3230 C CA . SER A 1 407 ? 11.374 18.512 -27.913 1.00 53.41 407 SER A CA 1
ATOM 3231 C C . SER A 1 407 ? 12.258 18.116 -29.108 1.00 53.41 407 SER A C 1
ATOM 3233 O O . SER A 1 407 ? 12.696 19.002 -29.843 1.00 53.41 407 SER A O 1
ATOM 3235 N N . HIS A 1 408 ? 12.476 16.820 -29.365 1.00 51.06 408 HIS A N 1
ATOM 3236 C CA . HIS A 1 408 ? 13.180 16.319 -30.558 1.00 51.06 408 HIS A CA 1
ATOM 3237 C C . HIS A 1 408 ? 12.289 15.620 -31.598 1.00 51.06 408 HIS A C 1
ATOM 3239 O O . HIS A 1 408 ? 12.788 15.143 -32.618 1.00 51.06 408 HIS A O 1
ATOM 3245 N N . ALA A 1 409 ? 10.978 15.557 -31.373 1.00 59.19 409 ALA A N 1
ATOM 3246 C CA . ALA A 1 409 ? 10.036 14.909 -32.272 1.00 59.19 409 ALA A CA 1
ATOM 3247 C C . ALA A 1 409 ? 9.637 15.873 -33.413 1.00 59.19 409 ALA A C 1
ATOM 3249 O O . ALA A 1 409 ? 8.622 16.561 -33.350 1.00 59.19 409 ALA A O 1
ATOM 3250 N N . GLU A 1 410 ? 10.460 15.968 -34.461 1.00 59.41 410 GLU A N 1
ATOM 3251 C CA . GLU A 1 410 ? 10.137 16.773 -35.648 1.00 59.41 410 GLU A CA 1
ATOM 3252 C C . GLU A 1 410 ? 9.049 16.081 -36.498 1.00 59.41 410 GLU A C 1
ATOM 3254 O O . GLU A 1 410 ? 9.303 15.076 -37.160 1.00 59.41 410 GLU A O 1
ATOM 3259 N N . GLY A 1 411 ? 7.823 16.620 -36.496 1.00 73.25 411 GLY A N 1
ATOM 3260 C CA . GLY A 1 411 ? 6.739 16.205 -37.396 1.00 73.25 411 GLY A CA 1
ATOM 3261 C C . GLY A 1 411 ? 5.344 16.294 -36.772 1.00 73.25 411 GLY A C 1
ATOM 3262 O O . GLY A 1 411 ? 5.186 16.097 -35.572 1.00 73.25 411 GLY A O 1
ATOM 3263 N N . GLU A 1 412 ? 4.318 16.543 -37.594 1.00 74.38 412 GLU A N 1
ATOM 3264 C CA . GLU A 1 412 ? 2.927 16.755 -37.137 1.00 74.38 412 GLU A CA 1
ATOM 3265 C C . GLU A 1 412 ? 2.318 15.554 -36.377 1.00 74.38 412 GLU A C 1
ATOM 3267 O O . GLU A 1 412 ? 1.374 15.748 -35.621 1.00 74.38 412 GLU A O 1
ATOM 3272 N N . ASN A 1 413 ? 2.888 14.344 -36.503 1.00 80.12 413 ASN A N 1
ATOM 3273 C CA . ASN A 1 413 ? 2.376 13.108 -35.881 1.00 80.12 413 ASN A CA 1
ATOM 3274 C C . ASN A 1 413 ? 3.383 12.407 -34.947 1.00 80.12 413 ASN A C 1
ATOM 3276 O O . ASN A 1 413 ? 3.164 11.263 -34.542 1.00 80.12 413 ASN A O 1
ATOM 3280 N N . ALA A 1 414 ? 4.523 13.034 -34.650 1.00 79.75 414 ALA A N 1
ATOM 3281 C CA . ALA A 1 414 ? 5.615 12.351 -33.959 1.00 79.75 414 ALA A CA 1
ATOM 3282 C C . ALA A 1 414 ? 5.274 12.035 -32.487 1.00 79.75 414 ALA A C 1
ATOM 3284 O O . ALA A 1 414 ? 5.597 10.954 -32.000 1.00 79.75 414 ALA A O 1
ATOM 3285 N N . GLU A 1 415 ? 4.541 12.923 -31.809 1.00 81.56 415 GLU A N 1
ATOM 3286 C CA . GLU A 1 415 ? 4.047 12.709 -30.441 1.00 81.56 415 GLU A CA 1
ATOM 3287 C C . GLU A 1 415 ? 3.032 11.554 -30.363 1.00 81.56 415 GLU A C 1
ATOM 3289 O O . GLU A 1 415 ? 3.183 10.650 -29.541 1.00 81.56 415 GLU A O 1
ATOM 3294 N N . GLU A 1 416 ? 2.041 11.525 -31.263 1.00 83.38 416 GLU A N 1
ATOM 3295 C CA . GLU A 1 416 ? 1.024 10.463 -31.301 1.00 83.38 416 GLU A CA 1
ATOM 3296 C C . GLU A 1 416 ? 1.655 9.092 -31.606 1.00 83.38 416 GLU A C 1
ATOM 3298 O O . GLU A 1 416 ? 1.295 8.073 -31.003 1.00 83.38 416 GLU A O 1
ATOM 3303 N N . TRP A 1 417 ? 2.650 9.061 -32.503 1.00 83.94 417 TRP A N 1
ATOM 3304 C CA . TRP A 1 417 ? 3.418 7.852 -32.799 1.00 83.94 417 TRP A CA 1
ATOM 3305 C C . TRP A 1 417 ? 4.233 7.375 -31.591 1.00 83.94 417 TRP A C 1
ATOM 3307 O O . TRP A 1 417 ? 4.200 6.182 -31.277 1.00 83.94 417 TRP A O 1
ATOM 3317 N N . LEU A 1 418 ? 4.922 8.279 -30.883 1.00 83.62 418 LEU A N 1
ATOM 3318 C CA . LEU A 1 418 ? 5.684 7.948 -29.673 1.00 83.62 418 LEU A CA 1
ATOM 3319 C C . LEU A 1 418 ? 4.772 7.401 -28.571 1.00 83.62 418 LEU A C 1
ATOM 3321 O O . LEU A 1 418 ? 5.060 6.346 -28.006 1.00 83.62 418 LEU A O 1
ATOM 3325 N N . GLN A 1 419 ? 3.640 8.061 -28.314 1.00 84.56 419 GLN A N 1
ATOM 3326 C CA . GLN A 1 419 ? 2.673 7.626 -27.308 1.00 84.56 419 GLN A CA 1
ATOM 3327 C C . GLN A 1 419 ? 2.085 6.251 -27.646 1.00 84.56 419 GLN A C 1
ATOM 3329 O O . GLN A 1 419 ? 1.978 5.382 -26.778 1.00 84.56 419 GLN A O 1
ATOM 3334 N N . THR A 1 420 ? 1.736 6.023 -28.913 1.00 87.44 420 THR A N 1
ATOM 3335 C CA . THR A 1 420 ? 1.209 4.730 -29.366 1.00 87.44 420 THR A CA 1
ATOM 3336 C C . THR A 1 420 ? 2.272 3.634 -29.264 1.00 87.44 420 THR A C 1
ATOM 3338 O O . THR A 1 420 ? 1.987 2.544 -28.771 1.00 87.44 420 THR A O 1
ATOM 3341 N N . THR A 1 421 ? 3.513 3.921 -29.660 1.00 87.38 421 THR A N 1
ATOM 3342 C CA . THR A 1 421 ? 4.636 2.972 -29.569 1.00 87.38 421 THR A CA 1
ATOM 3343 C C . THR A 1 421 ? 4.954 2.620 -28.115 1.00 87.38 421 THR A C 1
ATOM 3345 O O . THR A 1 421 ? 5.172 1.449 -27.803 1.00 87.38 421 THR A O 1
ATOM 3348 N N . TYR A 1 422 ? 4.882 3.591 -27.200 1.00 88.81 422 TYR A N 1
ATOM 3349 C CA . TYR A 1 422 ? 5.015 3.346 -25.764 1.00 88.81 422 TYR A CA 1
ATOM 3350 C C . TYR A 1 422 ? 3.910 2.426 -25.226 1.00 88.81 422 TYR A C 1
ATOM 3352 O O . TYR A 1 422 ? 4.194 1.453 -24.530 1.00 88.81 422 TYR A O 1
ATOM 3360 N N . GLN A 1 423 ? 2.649 2.671 -25.593 1.00 89.44 423 GLN A N 1
ATOM 3361 C CA . GLN A 1 423 ? 1.544 1.787 -25.201 1.00 89.44 423 GLN A CA 1
ATOM 3362 C C . GLN A 1 423 ? 1.726 0.366 -25.753 1.00 89.44 423 GLN A C 1
ATOM 3364 O O . GLN A 1 423 ? 1.338 -0.604 -25.098 1.00 89.44 423 GLN A O 1
ATOM 3369 N N . HIS A 1 424 ? 2.315 0.223 -26.946 1.00 91.75 424 HIS A N 1
ATOM 3370 C CA . HIS A 1 424 ? 2.643 -1.086 -27.505 1.00 91.75 424 HIS A CA 1
ATOM 3371 C C . HIS A 1 424 ? 3.706 -1.789 -26.657 1.00 91.75 424 HIS A C 1
ATOM 3373 O O . HIS A 1 424 ? 3.515 -2.945 -26.281 1.00 91.75 424 HIS A O 1
ATOM 3379 N N . TYR A 1 425 ? 4.786 -1.085 -26.315 1.00 90.94 425 TYR A N 1
ATOM 3380 C CA . TYR A 1 425 ? 5.843 -1.585 -25.440 1.00 90.94 425 TYR A CA 1
ATOM 3381 C C . TYR A 1 425 ? 5.285 -2.091 -24.100 1.00 90.94 425 TYR A C 1
ATOM 3383 O O . TYR A 1 425 ? 5.497 -3.247 -23.730 1.00 90.94 425 TYR A O 1
ATOM 3391 N N . GLU A 1 426 ? 4.477 -1.271 -23.424 1.00 91.12 426 GLU A N 1
ATOM 3392 C CA . GLU A 1 426 ? 3.808 -1.645 -22.174 1.00 91.12 426 GLU A CA 1
ATOM 3393 C C . GLU A 1 426 ? 2.923 -2.886 -22.351 1.00 91.12 426 GLU A C 1
ATOM 3395 O O . GLU A 1 426 ? 3.003 -3.837 -21.569 1.00 91.12 426 GLU A O 1
ATOM 3400 N N . THR A 1 427 ? 2.126 -2.916 -23.423 1.00 91.75 427 THR A N 1
ATOM 3401 C CA . THR A 1 427 ? 1.246 -4.049 -23.732 1.00 91.75 427 THR A CA 1
ATOM 3402 C C . THR A 1 427 ? 2.038 -5.339 -23.938 1.00 91.75 427 THR A C 1
ATOM 3404 O O . THR A 1 427 ? 1.599 -6.385 -23.468 1.00 91.75 427 THR A O 1
ATOM 3407 N N . GLN A 1 428 ? 3.205 -5.296 -24.590 1.00 92.94 428 GLN A N 1
ATOM 3408 C CA . GLN A 1 428 ? 4.033 -6.490 -24.792 1.00 92.94 428 GLN A CA 1
ATOM 3409 C C . GLN A 1 428 ? 4.578 -7.047 -23.476 1.00 92.94 428 GLN A C 1
ATOM 3411 O O . GLN A 1 428 ? 4.526 -8.261 -23.270 1.00 92.94 428 GLN A O 1
ATOM 3416 N N . LEU A 1 429 ? 5.046 -6.184 -22.571 1.00 92.12 429 LEU A N 1
ATOM 3417 C CA . LEU A 1 429 ? 5.525 -6.604 -21.251 1.00 92.12 429 LEU A CA 1
ATOM 3418 C C . LEU A 1 429 ? 4.389 -7.190 -20.401 1.00 92.12 429 LEU A C 1
ATOM 3420 O O . LEU A 1 429 ? 4.553 -8.235 -19.767 1.00 92.12 429 LEU A O 1
ATOM 3424 N N . VAL A 1 430 ? 3.213 -6.558 -20.422 1.00 93.19 430 VAL A N 1
ATOM 3425 C CA . VAL A 1 430 ? 2.022 -7.068 -19.729 1.00 93.19 430 VAL A CA 1
ATOM 3426 C C . VAL A 1 430 ? 1.582 -8.408 -20.317 1.00 93.19 430 VAL A C 1
ATOM 3428 O O . VAL A 1 430 ? 1.366 -9.358 -19.566 1.00 93.19 430 VAL A O 1
ATOM 3431 N N . ASP A 1 431 ? 1.492 -8.526 -21.642 1.00 93.69 431 ASP A N 1
ATOM 3432 C CA . ASP A 1 431 ? 1.083 -9.757 -22.322 1.00 93.69 431 ASP A CA 1
ATOM 3433 C C . ASP A 1 431 ? 2.099 -10.892 -22.132 1.00 93.69 431 ASP A C 1
ATOM 3435 O O . ASP A 1 431 ? 1.710 -12.062 -22.068 1.00 93.69 431 ASP A O 1
ATOM 3439 N N . PHE A 1 432 ? 3.388 -10.579 -21.996 1.00 95.06 432 PHE A N 1
ATOM 3440 C CA . PHE A 1 432 ? 4.416 -11.566 -21.683 1.00 95.06 432 PHE A CA 1
ATOM 3441 C C . PHE A 1 432 ? 4.112 -12.315 -20.383 1.00 95.06 432 PHE A C 1
ATOM 3443 O O . PHE A 1 432 ? 4.106 -13.547 -20.375 1.00 95.06 432 PHE A O 1
ATOM 3450 N N . VAL A 1 433 ? 3.773 -11.590 -19.315 1.00 93.81 433 VAL A N 1
ATOM 3451 C CA . VAL A 1 433 ? 3.421 -12.191 -18.021 1.00 93.81 433 VAL A CA 1
ATOM 3452 C C . VAL A 1 433 ? 1.989 -12.728 -18.037 1.00 93.81 433 VAL A C 1
ATOM 3454 O O . VAL A 1 433 ? 1.757 -13.896 -17.730 1.00 93.81 433 VAL A O 1
ATOM 3457 N N . LEU A 1 434 ? 1.019 -11.894 -18.422 1.00 93.81 434 LEU A N 1
ATOM 3458 C CA . LEU A 1 434 ? -0.412 -12.179 -18.297 1.00 93.81 434 LEU A CA 1
ATOM 3459 C C . LEU A 1 434 ? -0.890 -13.252 -19.282 1.00 93.81 434 LEU A C 1
ATOM 3461 O O . LEU A 1 434 ? -1.686 -14.115 -18.921 1.00 93.81 434 LEU A O 1
ATOM 3465 N N . ARG A 1 435 ? -0.411 -13.212 -20.531 1.00 93.44 435 ARG A N 1
ATOM 3466 C CA . ARG A 1 435 ? -0.798 -14.159 -21.593 1.00 93.44 435 ARG A CA 1
ATOM 3467 C C . ARG A 1 435 ? 0.247 -15.245 -21.831 1.00 93.44 435 ARG A C 1
ATOM 3469 O O . ARG A 1 435 ? 0.074 -16.053 -22.742 1.00 93.44 435 ARG A O 1
ATOM 3476 N N . LYS A 1 436 ? 1.322 -15.270 -21.034 1.00 93.69 436 LYS A N 1
ATOM 3477 C CA . LYS A 1 436 ? 2.443 -16.218 -21.156 1.00 93.69 436 LYS A CA 1
ATOM 3478 C C . LYS A 1 436 ? 2.993 -16.276 -22.582 1.00 93.69 436 LYS A C 1
ATOM 3480 O O . LYS A 1 436 ? 3.270 -17.359 -23.102 1.00 93.69 436 LYS A O 1
ATOM 3485 N N . SER A 1 437 ? 3.116 -15.110 -23.216 1.00 90.88 437 SER A N 1
ATOM 3486 C CA . SER A 1 437 ? 3.568 -14.974 -24.602 1.00 90.88 437 SER A CA 1
ATOM 3487 C C . SER A 1 437 ? 4.972 -15.558 -24.798 1.00 90.88 437 SER A C 1
ATOM 3489 O O . SER A 1 437 ? 5.861 -15.338 -23.984 1.00 90.88 437 SER A O 1
ATOM 3491 N N . ASN A 1 438 ? 5.198 -16.275 -25.902 1.00 87.12 438 ASN A N 1
ATOM 3492 C CA . ASN A 1 438 ? 6.522 -16.805 -26.267 1.00 87.12 438 ASN A CA 1
ATOM 3493 C C . ASN A 1 438 ? 7.407 -15.792 -27.007 1.00 87.12 438 ASN A C 1
ATOM 3495 O O . ASN A 1 438 ? 8.494 -16.147 -27.456 1.00 87.12 438 ASN A O 1
ATOM 3499 N N . HIS A 1 439 ? 6.931 -14.560 -27.183 1.00 84.12 439 HIS A N 1
ATOM 3500 C CA . HIS A 1 439 ? 7.721 -13.511 -27.812 1.00 84.12 439 HIS A CA 1
ATOM 3501 C C . HIS A 1 439 ? 8.880 -13.141 -26.883 1.00 84.12 439 HIS A C 1
ATOM 3503 O O . HIS A 1 439 ? 8.709 -13.104 -25.663 1.00 84.12 439 HIS A O 1
ATOM 3509 N N . GLY A 1 440 ? 10.061 -12.923 -27.466 1.00 81.62 440 GLY A N 1
ATOM 3510 C CA . GLY A 1 440 ? 11.233 -12.486 -26.714 1.00 81.62 440 GLY A CA 1
ATOM 3511 C C . GLY A 1 440 ? 10.954 -11.159 -26.012 1.00 81.62 440 GLY A C 1
ATOM 3512 O O . GLY A 1 440 ? 10.299 -10.284 -26.577 1.00 81.62 440 GLY A O 1
ATOM 3513 N N . LEU A 1 441 ? 11.433 -11.039 -24.777 1.00 86.88 441 LEU A N 1
ATOM 3514 C CA . LEU A 1 441 ? 11.291 -9.834 -23.978 1.00 86.88 441 LEU A CA 1
ATOM 3515 C C . LEU A 1 441 ? 12.362 -8.827 -24.409 1.00 86.88 441 LEU A C 1
ATOM 3517 O O . LEU A 1 441 ? 13.549 -9.136 -24.364 1.00 86.88 441 LEU A O 1
ATOM 3521 N N . VAL A 1 442 ? 11.952 -7.633 -24.826 1.00 88.88 442 VAL A N 1
ATOM 3522 C CA . VAL A 1 442 ? 12.866 -6.503 -25.040 1.00 88.88 442 VAL A CA 1
ATOM 3523 C C . VAL A 1 442 ? 12.617 -5.538 -23.891 1.00 88.88 442 VAL A C 1
ATOM 3525 O O . VAL A 1 442 ? 11.536 -4.970 -23.821 1.00 88.88 442 VAL A O 1
ATOM 3528 N N . LEU A 1 443 ? 13.566 -5.413 -22.960 1.00 86.81 443 LEU A N 1
ATOM 3529 C CA . LEU A 1 443 ? 13.449 -4.521 -21.792 1.00 86.81 443 LEU A CA 1
ATOM 3530 C C . LEU A 1 443 ? 14.140 -3.174 -21.975 1.00 86.81 443 LEU A C 1
ATOM 3532 O O . LEU A 1 443 ? 13.847 -2.223 -21.253 1.00 86.81 443 LEU A O 1
ATOM 3536 N N . ASP A 1 444 ? 15.069 -3.096 -22.923 1.00 85.62 444 ASP A N 1
ATOM 3537 C CA . ASP A 1 444 ? 15.674 -1.834 -23.309 1.00 85.62 444 ASP A CA 1
ATOM 3538 C C . ASP A 1 444 ? 14.644 -1.042 -24.127 1.00 85.62 444 ASP A C 1
ATOM 3540 O O . ASP A 1 444 ? 14.356 -1.342 -25.290 1.00 85.62 444 ASP A O 1
ATOM 3544 N N . GLN A 1 445 ? 14.046 -0.047 -23.471 1.00 84.81 445 GLN A N 1
ATOM 3545 C CA . GLN A 1 445 ? 13.051 0.837 -24.063 1.00 84.81 445 GLN A CA 1
ATOM 3546 C C . GLN A 1 445 ? 13.648 1.623 -25.242 1.00 84.81 445 GLN A C 1
ATOM 3548 O O . GLN A 1 445 ? 12.984 1.769 -26.263 1.00 84.81 445 GLN A O 1
ATOM 3553 N N . GLU A 1 446 ? 14.902 2.076 -25.170 1.00 84.06 446 GLU A N 1
ATOM 3554 C CA . GLU A 1 446 ? 15.540 2.782 -26.290 1.00 84.06 446 GLU A CA 1
ATOM 3555 C C . GLU A 1 446 ? 15.736 1.848 -27.487 1.00 84.06 446 GLU A C 1
ATOM 3557 O O . GLU A 1 446 ? 15.451 2.217 -28.632 1.00 84.06 446 GLU A O 1
ATOM 3562 N N . GLU A 1 447 ? 16.178 0.616 -27.232 1.00 86.94 447 GLU A N 1
ATOM 3563 C CA . GLU A 1 447 ? 16.308 -0.400 -28.269 1.00 86.94 447 GLU A CA 1
ATOM 3564 C C . GLU A 1 447 ? 14.960 -0.728 -28.906 1.00 86.94 447 GLU A C 1
ATOM 3566 O O . GLU A 1 447 ? 14.881 -0.736 -30.137 1.00 86.94 447 GLU A O 1
ATOM 3571 N N . PHE A 1 448 ? 13.908 -0.933 -28.105 1.00 89.62 448 PHE A N 1
ATOM 3572 C CA . PHE A 1 448 ? 12.564 -1.217 -28.606 1.00 89.62 448 PHE A CA 1
ATOM 3573 C C . PHE A 1 448 ? 12.109 -0.146 -29.595 1.00 89.62 448 PHE A C 1
ATOM 3575 O O . PHE A 1 448 ? 11.694 -0.481 -30.700 1.00 89.62 448 PHE A O 1
ATOM 3582 N N . PHE A 1 449 ? 12.243 1.132 -29.233 1.00 87.50 449 PHE A N 1
ATOM 3583 C CA . PHE A 1 449 ? 11.855 2.253 -30.091 1.00 87.50 449 PHE A CA 1
ATOM 3584 C C . PHE A 1 449 ? 12.723 2.342 -31.346 1.00 87.50 449 PHE A C 1
ATOM 3586 O O . PHE A 1 449 ? 12.200 2.538 -32.442 1.00 87.50 449 PHE A O 1
ATOM 3593 N N . ARG A 1 450 ? 14.041 2.151 -31.210 1.00 87.62 450 ARG A N 1
ATOM 3594 C CA . ARG A 1 450 ? 14.987 2.193 -32.333 1.00 87.62 450 ARG A CA 1
ATOM 3595 C C . ARG A 1 450 ? 14.677 1.139 -33.394 1.00 87.62 450 ARG A C 1
ATOM 3597 O O . ARG A 1 450 ? 14.887 1.397 -34.577 1.00 87.62 450 ARG A O 1
ATOM 3604 N N . VAL A 1 451 ? 14.232 -0.049 -32.983 1.00 90.06 451 VAL A N 1
ATOM 3605 C CA . VAL A 1 451 ? 13.939 -1.166 -33.896 1.00 90.06 451 VAL A CA 1
ATOM 3606 C C . VAL A 1 451 ? 12.449 -1.300 -34.231 1.00 90.06 451 VAL A C 1
ATOM 3608 O O . VAL A 1 451 ? 12.094 -2.176 -35.021 1.00 90.06 451 VAL A O 1
ATOM 3611 N N . HIS A 1 452 ? 11.576 -0.456 -33.662 1.00 90.75 452 HIS A N 1
ATOM 3612 C CA . HIS A 1 452 ? 10.133 -0.552 -33.871 1.00 90.75 452 HIS A CA 1
ATOM 3613 C C . HIS A 1 452 ? 9.747 -0.169 -35.309 1.00 90.75 452 HIS A C 1
ATOM 3615 O O . HIS A 1 452 ? 10.042 0.950 -35.740 1.00 90.75 452 HIS A O 1
ATOM 3621 N N . PRO A 1 453 ? 9.055 -1.040 -36.067 1.00 89.94 453 PRO A N 1
ATOM 3622 C CA . PRO A 1 453 ? 8.614 -0.704 -37.417 1.00 89.94 453 PRO A CA 1
ATOM 3623 C C . PRO A 1 453 ? 7.628 0.471 -37.414 1.00 89.94 453 PRO A C 1
ATOM 3625 O O . PRO A 1 453 ? 6.661 0.480 -36.649 1.00 89.94 453 PRO A O 1
ATOM 3628 N N . GLN A 1 454 ? 7.830 1.441 -38.310 1.00 84.50 454 GLN A N 1
ATOM 3629 C CA . GLN A 1 454 ? 6.909 2.576 -38.472 1.00 84.50 454 GLN A CA 1
ATOM 3630 C C . GLN A 1 454 ? 5.506 2.132 -38.917 1.00 84.50 454 GLN A C 1
ATOM 3632 O O . GLN A 1 454 ? 4.513 2.777 -38.590 1.00 84.50 454 GLN A O 1
ATOM 3637 N N . ASP A 1 455 ? 5.423 1.015 -39.637 1.00 88.50 455 ASP A N 1
ATOM 3638 C CA . ASP A 1 455 ? 4.213 0.406 -40.186 1.00 88.50 455 ASP A CA 1
ATOM 3639 C C . ASP A 1 455 ? 3.672 -0.748 -39.327 1.00 88.50 455 ASP A C 1
ATOM 3641 O O . ASP A 1 455 ? 2.904 -1.579 -39.809 1.00 88.50 455 ASP A O 1
ATOM 3645 N N . CYS A 1 456 ? 4.034 -0.802 -38.040 1.00 91.94 456 CYS A N 1
ATOM 3646 C CA . CYS A 1 456 ? 3.539 -1.825 -37.127 1.00 91.94 456 CYS A CA 1
ATOM 3647 C C . CYS A 1 456 ? 1.997 -1.897 -37.133 1.00 91.94 456 CYS A C 1
ATOM 3649 O O . CYS A 1 456 ? 1.308 -0.908 -36.861 1.00 91.94 456 CYS A O 1
ATOM 3651 N N . GLU A 1 457 ? 1.441 -3.082 -37.406 1.00 92.38 457 GLU A N 1
ATOM 3652 C CA . GLU A 1 457 ? -0.012 -3.304 -37.492 1.00 92.38 457 GLU A CA 1
ATOM 3653 C C . GLU A 1 457 ? -0.746 -2.921 -36.197 1.00 92.38 457 GLU A C 1
ATOM 3655 O O . GLU A 1 457 ? -1.830 -2.338 -36.241 1.00 92.38 457 GLU A O 1
ATOM 3660 N N . TRP A 1 458 ? -0.136 -3.192 -35.037 1.00 92.50 458 TRP A N 1
ATOM 3661 C CA . TRP A 1 458 ? -0.706 -2.836 -33.736 1.00 92.50 458 TRP A CA 1
ATOM 3662 C C . TRP A 1 458 ? -0.826 -1.314 -33.576 1.00 92.50 458 TRP A C 1
ATOM 3664 O O . TRP A 1 458 ? -1.895 -0.805 -33.231 1.00 92.50 458 TRP A O 1
ATOM 3674 N N . CYS A 1 459 ? 0.250 -0.580 -33.884 1.00 90.31 459 CYS A N 1
ATOM 3675 C CA . CYS A 1 459 ? 0.292 0.876 -33.745 1.00 90.31 459 CYS A CA 1
ATOM 3676 C C . CYS A 1 459 ? -0.635 1.556 -34.759 1.00 90.31 459 CYS A C 1
ATOM 3678 O O . CYS A 1 459 ? -1.453 2.403 -34.400 1.00 90.31 459 CYS A O 1
ATOM 3680 N N . THR A 1 460 ? -0.577 1.135 -36.022 1.00 88.62 460 THR A N 1
ATOM 3681 C CA . THR A 1 460 ? -1.425 1.684 -37.091 1.00 88.62 460 THR A CA 1
ATOM 3682 C C . THR A 1 460 ? -2.913 1.412 -36.859 1.00 88.62 460 THR A C 1
ATOM 3684 O O . THR A 1 460 ? -3.744 2.265 -37.175 1.00 88.62 460 THR A O 1
ATOM 3687 N N . GLY A 1 461 ? -3.269 0.264 -36.271 1.00 85.44 461 GLY A N 1
ATOM 3688 C CA . GLY A 1 461 ? -4.643 -0.056 -35.886 1.00 85.44 461 GLY A CA 1
ATOM 3689 C C . GLY A 1 461 ? -5.219 0.908 -34.843 1.00 85.44 461 GLY A C 1
ATOM 3690 O O . GLY A 1 461 ? -6.369 1.324 -34.971 1.00 85.44 461 GLY A O 1
ATOM 3691 N N . ARG A 1 462 ? -4.422 1.319 -33.846 1.00 82.69 462 ARG A N 1
ATOM 3692 C CA . ARG A 1 462 ? -4.842 2.281 -32.809 1.00 82.69 462 ARG A CA 1
ATOM 3693 C C . ARG A 1 462 ? -4.988 3.710 -33.331 1.00 82.69 462 ARG A C 1
ATOM 3695 O O . ARG A 1 462 ? -5.994 4.344 -33.029 1.00 82.69 462 ARG A O 1
ATOM 3702 N N . LEU A 1 463 ? -4.052 4.176 -34.158 1.00 76.06 463 LEU A N 1
ATOM 3703 C CA . LEU A 1 463 ? -4.084 5.524 -34.753 1.00 76.06 463 LEU A CA 1
ATOM 3704 C C . LEU A 1 463 ? -5.323 5.759 -35.642 1.00 76.06 463 LEU A C 1
ATOM 3706 O O . LEU A 1 463 ? -5.839 6.867 -35.775 1.00 76.06 463 LEU A O 1
ATOM 3710 N N . ARG A 1 464 ? -5.853 4.696 -36.256 1.00 73.69 464 ARG A N 1
ATOM 3711 C CA . ARG A 1 464 ? -7.093 4.773 -37.049 1.00 73.69 464 ARG A CA 1
ATOM 3712 C C . ARG A 1 464 ? -8.354 4.914 -36.198 1.00 73.69 464 ARG A C 1
ATOM 3714 O O . ARG A 1 464 ? -9.376 5.337 -36.722 1.00 73.69 464 ARG A O 1
ATOM 3721 N N . HIS A 1 465 ? -8.296 4.535 -34.923 1.00 69.19 465 HIS A N 1
ATOM 3722 C CA . HIS A 1 465 ? -9.420 4.638 -33.993 1.00 69.19 465 HIS A CA 1
ATOM 3723 C C . HIS A 1 465 ? -9.415 5.942 -33.184 1.00 69.19 465 HIS A C 1
ATOM 3725 O O . HIS A 1 465 ? -10.467 6.321 -32.683 1.00 69.19 465 HIS A O 1
ATOM 3731 N N . SER A 1 466 ? -8.276 6.633 -33.058 1.00 64.06 466 SER A N 1
ATOM 3732 C CA . SER A 1 466 ? -8.197 7.971 -32.443 1.00 64.06 466 SER A CA 1
ATOM 3733 C C . SER A 1 466 ? -8.701 9.088 -33.367 1.00 64.06 466 SER A C 1
ATOM 3735 O O . SER A 1 466 ? -9.108 10.143 -32.888 1.00 64.06 466 SER A O 1
ATOM 3737 N N . SER A 1 467 ? -8.693 8.855 -34.682 1.00 56.78 467 SER A N 1
ATOM 3738 C CA . SER A 1 467 ? -9.051 9.825 -35.729 1.00 56.78 467 SER A CA 1
ATOM 3739 C C . SER A 1 467 ? -10.510 9.742 -36.215 1.00 56.78 467 SER A C 1
ATOM 3741 O O . SER A 1 467 ? -10.911 10.518 -37.087 1.00 56.78 467 SER A O 1
ATOM 3743 N N . SER A 1 468 ? -11.301 8.822 -35.655 1.00 50.53 468 SER A N 1
ATOM 3744 C CA . SER A 1 468 ? -12.742 8.640 -35.904 1.00 50.53 468 SER A CA 1
ATOM 3745 C C . SER A 1 468 ? -13.567 9.081 -34.708 1.00 50.53 468 SER A C 1
ATOM 3747 O O . SER A 1 468 ? -14.592 9.766 -34.923 1.00 50.53 468 SER A O 1
#